Protein AF-A0A8F2W5K4-F1 (afdb_monomer)

Structure (mmCIF, N/CA/C/O backbone):
data_AF-A0A8F2W5K4-F1
#
_entry.id   AF-A0A8F2W5K4-F1
#
loop_
_atom_site.group_PDB
_atom_site.id
_atom_site.type_symbol
_atom_site.label_atom_id
_atom_site.label_alt_id
_atom_site.label_comp_id
_atom_site.label_asym_id
_atom_site.label_entity_id
_atom_site.label_seq_id
_atom_site.pdbx_PDB_ins_code
_atom_site.Cartn_x
_atom_site.Cartn_y
_atom_site.Cartn_z
_atom_site.occupancy
_atom_site.B_iso_or_equiv
_atom_site.auth_seq_id
_atom_site.auth_comp_id
_atom_site.auth_asym_id
_atom_site.auth_atom_id
_atom_site.pdbx_PDB_model_num
ATOM 1 N N . MET A 1 1 ? -44.9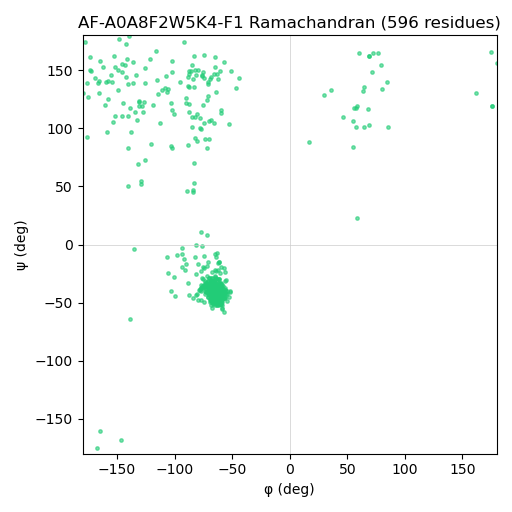63 29.693 -34.511 1.00 50.38 1 MET A N 1
ATOM 2 C CA . MET A 1 1 ? -45.103 29.570 -33.046 1.00 50.38 1 MET A CA 1
ATOM 3 C C . MET A 1 1 ? -46.577 29.487 -32.764 1.00 50.38 1 MET A C 1
ATOM 5 O O . MET A 1 1 ? -47.319 30.278 -33.337 1.00 50.38 1 MET A O 1
ATOM 9 N N . ASP A 1 2 ? -46.983 28.541 -31.933 1.00 61.81 2 ASP A N 1
ATOM 10 C CA . ASP A 1 2 ? -48.399 28.236 -31.768 1.00 61.81 2 ASP A CA 1
ATOM 11 C C . ASP A 1 2 ? -49.023 29.167 -30.726 1.00 61.81 2 ASP A C 1
ATOM 13 O O . ASP A 1 2 ? -48.358 29.621 -29.790 1.00 61.81 2 ASP A O 1
ATOM 17 N N . THR A 1 3 ? -50.310 29.473 -30.884 1.00 66.31 3 THR A N 1
ATOM 18 C CA . THR A 1 3 ? -51.037 30.401 -30.000 1.00 66.31 3 THR A CA 1
ATOM 19 C C . THR A 1 3 ? -51.077 29.914 -28.551 1.00 66.31 3 THR A C 1
ATOM 21 O O . THR A 1 3 ? -51.027 30.722 -27.629 1.00 66.31 3 THR A O 1
ATOM 24 N N . THR A 1 4 ? -51.063 28.599 -28.333 1.00 72.19 4 THR A N 1
ATOM 25 C CA . THR A 1 4 ? -50.876 27.970 -27.017 1.00 72.19 4 THR A CA 1
ATOM 26 C C . THR A 1 4 ? -49.520 28.309 -26.395 1.00 72.19 4 THR A C 1
ATOM 28 O O . THR A 1 4 ? -49.466 28.681 -25.225 1.00 72.19 4 THR A O 1
ATOM 31 N N . SER A 1 5 ? -48.427 28.245 -27.162 1.00 68.31 5 SER A N 1
ATOM 32 C CA . SER A 1 5 ? -47.088 28.619 -26.687 1.00 68.31 5 SER A CA 1
ATOM 33 C C . SER A 1 5 ? -46.982 30.112 -26.378 1.00 68.31 5 SER A C 1
ATOM 35 O O . SER A 1 5 ? -46.373 30.475 -25.374 1.00 68.31 5 SER A O 1
ATOM 37 N N . TYR A 1 6 ? -47.598 30.969 -27.200 1.00 79.75 6 TYR A N 1
ATOM 38 C CA . TYR A 1 6 ? -47.662 32.411 -26.945 1.00 79.75 6 TYR A CA 1
ATOM 39 C C . TYR A 1 6 ? -48.428 32.714 -25.650 1.00 79.75 6 TYR A C 1
ATOM 41 O O . TYR A 1 6 ? -47.904 33.400 -24.775 1.00 79.75 6 TYR A O 1
ATOM 49 N N . ASN A 1 7 ? -49.613 32.122 -25.471 1.00 77.19 7 ASN A N 1
ATOM 50 C CA . ASN A 1 7 ? -50.427 32.321 -24.272 1.00 77.19 7 ASN A CA 1
ATOM 51 C C . ASN A 1 7 ? -49.729 31.795 -23.006 1.00 77.19 7 ASN A C 1
ATOM 53 O O . ASN A 1 7 ? -49.689 32.507 -22.009 1.00 77.19 7 ASN A O 1
ATOM 57 N N . CYS A 1 8 ? -49.096 30.614 -23.042 1.00 75.88 8 CYS A N 1
ATOM 58 C CA . CYS A 1 8 ? -48.303 30.114 -21.909 1.00 75.88 8 CYS A CA 1
ATOM 59 C C . CYS A 1 8 ? -47.086 30.993 -21.578 1.00 75.88 8 CYS A C 1
ATOM 61 O O . CYS A 1 8 ? -46.682 31.050 -20.415 1.00 75.88 8 CYS A O 1
ATOM 63 N N . LEU A 1 9 ? -46.487 31.666 -22.566 1.00 77.25 9 LEU A N 1
ATOM 64 C CA . LEU A 1 9 ? -45.416 32.629 -22.311 1.00 77.25 9 LEU A CA 1
ATOM 65 C C . LEU A 1 9 ? -45.975 33.912 -21.679 1.00 77.25 9 LEU A C 1
ATOM 67 O O . LEU A 1 9 ? -45.392 34.412 -20.722 1.00 77.25 9 LEU A O 1
ATOM 71 N N . ASN A 1 10 ? -47.125 34.394 -22.154 1.00 78.00 10 ASN A N 1
ATOM 72 C CA . ASN A 1 10 ? -47.775 35.603 -21.650 1.00 78.00 10 ASN A CA 1
ATOM 73 C C . ASN A 1 10 ? -48.297 35.426 -20.208 1.00 78.00 10 ASN A C 1
ATOM 75 O O . ASN A 1 10 ? -48.036 36.271 -19.360 1.00 78.00 10 ASN A O 1
ATOM 79 N N . ASP A 1 11 ? -48.914 34.283 -19.888 1.00 76.44 11 ASP A N 1
ATOM 80 C CA . ASP A 1 11 ? -49.289 33.882 -18.518 1.00 76.44 11 ASP A CA 1
ATOM 81 C C . ASP A 1 11 ? -48.077 33.823 -17.572 1.00 76.44 11 ASP A C 1
ATOM 83 O O . ASP A 1 11 ? -48.174 34.120 -16.379 1.00 76.44 11 ASP A O 1
ATOM 87 N N . ARG A 1 12 ? -46.918 33.406 -18.097 1.00 73.81 12 ARG A N 1
ATOM 88 C CA . ARG A 1 12 ? -45.667 33.315 -17.338 1.00 73.81 12 ARG A CA 1
ATOM 89 C C . ARG A 1 12 ? -45.018 34.684 -17.139 1.00 73.81 12 ARG A C 1
ATOM 91 O O . ARG A 1 12 ? -44.453 34.906 -16.073 1.00 73.81 12 ARG A O 1
ATOM 98 N N . ILE A 1 13 ? -45.126 35.589 -18.112 1.00 74.50 13 ILE A N 1
ATOM 99 C CA . ILE A 1 13 ? -44.725 36.996 -17.976 1.00 74.50 13 ILE A CA 1
ATOM 100 C C . ILE A 1 13 ? -45.618 37.679 -16.936 1.00 74.50 13 ILE A C 1
ATOM 102 O O . ILE A 1 13 ? -45.091 38.161 -15.942 1.00 74.50 13 ILE A O 1
ATOM 106 N N . LEU A 1 14 ? -46.945 37.580 -17.061 1.00 70.38 14 LEU A N 1
ATOM 107 C CA . LEU A 1 14 ? -47.900 38.131 -16.090 1.00 70.38 14 LEU A CA 1
ATOM 108 C C . LEU A 1 14 ? -47.675 37.605 -14.664 1.00 70.38 14 LEU A C 1
ATOM 110 O O . LEU A 1 14 ? -47.758 38.372 -13.709 1.00 70.38 14 LEU A O 1
ATOM 114 N N . LYS A 1 15 ? -47.337 36.320 -14.486 1.00 64.56 15 LYS A N 1
ATOM 115 C CA . LYS A 1 15 ? -46.973 35.778 -13.161 1.00 64.56 15 LYS A CA 1
ATOM 116 C C . LYS A 1 15 ? -45.656 36.330 -12.615 1.00 64.56 15 LYS A C 1
ATOM 118 O O . LYS A 1 15 ? -45.558 36.515 -11.406 1.00 64.56 15 LYS A O 1
ATOM 123 N N . LEU A 1 16 ? -44.666 36.597 -13.465 1.00 58.03 16 LEU A N 1
ATOM 124 C CA . LEU A 1 16 ? -43.408 37.223 -13.047 1.00 58.03 16 LEU A CA 1
ATOM 125 C C . LEU A 1 16 ? -43.609 38.711 -12.724 1.00 58.03 16 LEU A C 1
ATOM 127 O O . LEU A 1 16 ? -43.109 39.179 -11.708 1.00 58.03 16 LEU A O 1
ATOM 131 N N . GLU A 1 17 ? -44.400 39.432 -13.519 1.00 56.81 17 GLU A N 1
ATOM 132 C CA . GLU A 1 17 ? -44.781 40.822 -13.252 1.00 56.81 17 GLU A CA 1
ATOM 133 C C . GLU A 1 17 ? -45.583 40.941 -11.948 1.00 56.81 17 GLU A C 1
ATOM 135 O O . GLU A 1 17 ? -45.278 41.800 -11.126 1.00 56.81 17 GLU A O 1
ATOM 140 N N . LEU A 1 18 ? -46.521 40.025 -11.682 1.00 51.31 18 LEU A N 1
ATOM 141 C CA . LEU A 1 18 ? -47.281 39.990 -10.425 1.00 51.31 18 LEU A CA 1
ATOM 142 C C . LEU A 1 18 ? -46.408 39.632 -9.203 1.00 51.31 18 LEU A C 1
ATOM 144 O O . LEU A 1 18 ? -46.684 40.093 -8.100 1.00 51.31 18 LEU A O 1
ATOM 148 N N . GLN A 1 19 ? -45.325 38.865 -9.386 1.00 50.66 19 GLN A N 1
ATOM 149 C CA . GLN A 1 19 ? -44.331 38.595 -8.333 1.00 50.66 19 GLN A CA 1
ATOM 150 C C . GLN A 1 19 ? -43.321 39.738 -8.116 1.00 50.66 19 GLN A C 1
ATOM 152 O O . GLN A 1 19 ? -42.663 39.769 -7.077 1.00 50.66 19 GLN A O 1
ATOM 157 N N . VAL A 1 20 ? -43.192 40.670 -9.064 1.00 55.44 20 VAL A N 1
ATOM 158 C CA . VAL A 1 20 ? -42.298 41.840 -8.974 1.00 55.44 20 VAL A CA 1
ATOM 159 C C . VAL A 1 20 ? -43.058 43.116 -8.580 1.00 55.44 20 VAL A C 1
ATOM 161 O O . VAL A 1 20 ? -42.476 44.006 -7.963 1.00 55.44 20 VAL A O 1
ATOM 164 N N . GLY A 1 21 ? -44.349 43.211 -8.909 1.00 46.56 21 GLY A N 1
ATOM 165 C CA . GLY A 1 21 ? -45.144 44.433 -8.783 1.00 46.56 21 GLY A CA 1
ATOM 166 C C . GLY A 1 21 ? -45.896 44.636 -7.465 1.00 46.56 21 GLY A C 1
ATOM 167 O O . GLY A 1 21 ? -46.221 45.781 -7.162 1.00 46.56 21 GLY A O 1
ATOM 168 N N . ASP A 1 22 ? -46.179 43.584 -6.682 1.00 43.72 22 ASP A N 1
ATOM 169 C CA . ASP A 1 22 ? -47.192 43.664 -5.608 1.00 43.72 22 ASP A CA 1
ATOM 170 C C . ASP A 1 22 ? -46.731 43.164 -4.221 1.00 43.72 22 ASP A C 1
ATOM 172 O O . ASP A 1 22 ? -47.398 42.386 -3.543 1.00 43.72 22 ASP A O 1
ATOM 176 N N . ASN A 1 23 ? -45.590 43.673 -3.744 1.00 46.34 23 ASN A N 1
ATOM 177 C CA . ASN A 1 23 ? -45.218 43.610 -2.319 1.00 46.34 23 ASN A CA 1
ATOM 178 C C . ASN A 1 23 ? -45.862 44.764 -1.515 1.00 46.34 23 ASN A C 1
ATOM 180 O O . ASN A 1 23 ? -45.214 45.424 -0.701 1.00 46.34 23 ASN A O 1
ATOM 184 N N . SER A 1 24 ? -47.152 45.031 -1.743 1.00 43.72 24 SER A N 1
ATOM 185 C CA . SER A 1 24 ? -47.888 46.158 -1.145 1.00 43.72 24 SER A CA 1
ATOM 186 C C . SER A 1 24 ? -48.289 45.958 0.329 1.00 43.72 24 SER A C 1
ATOM 188 O O . SER A 1 24 ? -48.841 46.869 0.952 1.00 43.72 24 SER A O 1
ATOM 190 N N . THR A 1 25 ? -47.978 44.802 0.933 1.00 46.09 25 THR A N 1
ATOM 191 C CA . THR A 1 25 ? -48.373 44.457 2.310 1.00 46.09 25 THR A CA 1
ATOM 192 C C . THR A 1 25 ? -47.208 44.057 3.222 1.00 46.09 25 THR A C 1
ATOM 194 O O . THR A 1 25 ? -47.115 42.908 3.652 1.00 46.09 25 THR A O 1
ATOM 197 N N . ASN A 1 26 ? -46.377 45.021 3.629 1.00 40.50 26 ASN A N 1
ATOM 198 C CA . ASN A 1 26 ? -45.915 45.077 5.023 1.00 40.50 26 ASN A CA 1
ATOM 199 C C . ASN A 1 26 ? -45.441 46.479 5.435 1.00 40.50 26 ASN A C 1
ATOM 201 O O . ASN A 1 26 ? -44.806 47.200 4.671 1.00 40.50 26 ASN A O 1
ATOM 205 N N . LYS A 1 27 ? -45.768 46.879 6.668 1.00 43.09 27 LYS A N 1
ATOM 206 C CA . LYS A 1 27 ? -45.418 48.198 7.215 1.00 43.09 27 LYS A CA 1
ATOM 207 C C . LYS A 1 27 ? -44.035 48.147 7.866 1.00 43.09 27 LYS A C 1
ATOM 209 O O . LYS A 1 27 ? -43.918 47.507 8.904 1.00 43.09 27 LYS A O 1
ATOM 214 N N . CYS A 1 28 ? -43.052 48.865 7.313 1.00 36.44 28 CYS A N 1
ATOM 215 C CA . CYS A 1 28 ? -42.119 49.732 8.060 1.00 36.44 28 CYS A CA 1
ATOM 216 C C . CYS A 1 28 ? -41.027 50.340 7.159 1.00 36.44 28 CYS A C 1
ATOM 218 O O . CYS A 1 28 ? -40.205 49.628 6.600 1.00 36.44 28 CYS A O 1
ATOM 220 N N . ASN A 1 29 ? -41.002 51.672 7.092 1.00 43.09 29 ASN A N 1
ATOM 221 C CA . ASN A 1 29 ? -39.851 52.556 6.863 1.00 43.09 29 ASN A CA 1
ATOM 222 C C . ASN A 1 29 ? -38.544 51.954 6.286 1.00 43.09 29 ASN A C 1
ATOM 224 O O . ASN A 1 29 ? -37.594 51.744 7.033 1.00 43.09 29 ASN A O 1
ATOM 228 N N . HIS A 1 30 ? -38.420 51.895 4.957 1.00 41.22 30 HIS A N 1
ATOM 229 C CA . HIS A 1 30 ? -37.475 52.763 4.230 1.00 41.22 30 HIS A CA 1
ATOM 230 C C . HIS A 1 30 ? -37.763 52.771 2.721 1.00 41.22 30 HIS A C 1
ATOM 232 O O . HIS A 1 30 ? -37.896 51.732 2.086 1.00 41.22 30 HIS A O 1
ATOM 238 N N . GLY A 1 31 ? -37.855 53.969 2.137 1.00 47.75 31 GLY A N 1
ATOM 239 C CA . GLY A 1 31 ? -38.097 54.165 0.706 1.00 47.75 31 GLY A CA 1
ATOM 240 C C . GLY A 1 31 ? -36.812 54.075 -0.114 1.00 47.75 31 GLY A C 1
ATOM 241 O O . GLY A 1 31 ? -36.343 55.090 -0.621 1.00 47.75 31 GLY A O 1
ATOM 242 N N . GLN A 1 32 ? -36.243 52.877 -0.233 1.00 49.72 32 GLN A N 1
ATOM 243 C CA . GLN A 1 32 ? -35.169 52.584 -1.183 1.00 49.72 32 GLN A CA 1
ATOM 244 C C . GLN A 1 32 ? -35.724 51.701 -2.308 1.00 49.72 32 GLN A C 1
ATOM 246 O O . GLN A 1 32 ? -36.468 50.758 -2.062 1.00 49.72 32 GLN A O 1
ATOM 251 N N . SER A 1 33 ? -35.393 52.028 -3.559 1.00 61.84 33 SER A N 1
ATOM 252 C CA . SER A 1 33 ? -35.741 51.175 -4.703 1.00 61.84 33 SER A CA 1
ATOM 253 C C . SER A 1 33 ? -34.987 49.849 -4.610 1.00 61.84 33 SER A C 1
ATOM 255 O O . SER A 1 33 ? -33.822 49.847 -4.213 1.00 61.84 33 SER A O 1
ATOM 257 N N . LEU A 1 34 ? -35.586 48.744 -5.066 1.00 57.41 34 LEU A N 1
ATOM 258 C CA . LEU A 1 34 ? -34.906 47.443 -5.129 1.00 57.41 34 LEU A CA 1
ATOM 259 C C . LEU A 1 34 ? -33.597 47.522 -5.944 1.00 57.41 34 LEU A C 1
ATOM 261 O O . LEU A 1 34 ? -32.624 46.846 -5.634 1.00 57.41 34 LEU A O 1
ATOM 265 N N . ALA A 1 35 ? -33.532 48.408 -6.945 1.00 62.38 35 ALA A N 1
ATOM 266 C CA . ALA A 1 35 ? -32.306 48.678 -7.699 1.00 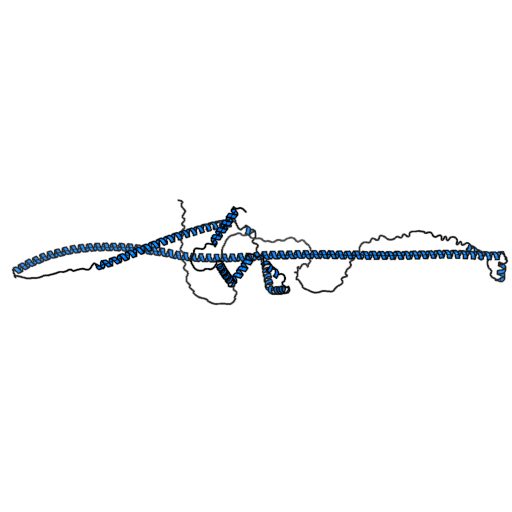62.38 35 ALA A CA 1
ATOM 267 C C . ALA A 1 35 ? -31.215 49.370 -6.855 1.00 62.38 35 ALA A C 1
ATOM 269 O O . ALA A 1 35 ? -30.030 49.143 -7.086 1.00 62.38 35 ALA A O 1
ATOM 270 N N . ALA A 1 36 ? -31.596 50.187 -5.868 1.00 63.38 36 ALA A N 1
ATOM 271 C CA . ALA A 1 36 ? -30.671 50.802 -4.918 1.00 63.38 36 ALA A CA 1
ATOM 272 C C . ALA A 1 36 ? -30.216 49.801 -3.843 1.00 63.38 36 ALA A C 1
ATOM 274 O O . ALA A 1 36 ? -29.038 49.789 -3.502 1.00 63.38 36 ALA A O 1
ATOM 275 N N . GLU A 1 37 ? -31.103 48.919 -3.373 1.00 67.56 37 GLU A N 1
ATOM 276 C CA . GLU A 1 37 ? -30.739 47.826 -2.460 1.00 67.56 37 GLU A CA 1
ATOM 277 C C . GLU A 1 37 ? -29.786 46.826 -3.138 1.00 67.56 37 GLU A C 1
ATOM 279 O O . GLU A 1 37 ? -28.740 46.495 -2.583 1.00 67.56 37 GLU A O 1
ATOM 284 N N . VAL A 1 38 ? -30.066 46.424 -4.384 1.00 67.94 38 VAL A N 1
ATOM 285 C CA . VAL A 1 38 ? -29.159 45.597 -5.202 1.00 67.94 38 VAL A CA 1
ATOM 286 C C . VAL A 1 38 ? -27.831 46.316 -5.467 1.00 67.94 38 VAL A C 1
ATOM 288 O O . VAL A 1 38 ? -26.777 45.683 -5.391 1.00 67.94 38 VAL A O 1
ATOM 291 N N . ALA A 1 39 ? -27.837 47.630 -5.713 1.00 72.81 39 ALA A N 1
ATOM 292 C CA . ALA A 1 39 ? -26.604 48.402 -5.855 1.00 72.81 39 ALA A CA 1
ATOM 293 C C . ALA A 1 39 ? -25.801 48.450 -4.540 1.00 72.81 39 ALA A C 1
ATOM 295 O O . ALA A 1 39 ? -24.592 48.216 -4.563 1.00 72.81 39 ALA A O 1
ATOM 296 N N . GLU A 1 40 ? -26.441 48.664 -3.386 1.00 75.94 40 GLU A N 1
ATOM 297 C CA . GLU A 1 40 ? -25.769 48.650 -2.080 1.00 75.94 40 GLU A CA 1
ATOM 298 C C . GLU A 1 40 ? -25.236 47.252 -1.731 1.00 75.94 40 GLU A C 1
ATOM 300 O O . GLU A 1 40 ? -24.111 47.127 -1.244 1.00 75.94 40 GLU A O 1
ATOM 305 N N . LEU A 1 41 ? -25.987 46.190 -2.038 1.00 75.94 41 LEU A N 1
ATOM 306 C CA . LEU A 1 41 ? -25.535 44.806 -1.903 1.00 75.94 41 LEU A CA 1
ATOM 307 C C . LEU A 1 41 ? -24.344 44.515 -2.823 1.00 75.94 41 LEU A C 1
ATOM 309 O O . LEU A 1 41 ? -23.351 43.969 -2.347 1.00 75.94 41 LEU A O 1
ATOM 313 N N . SER A 1 42 ? -24.368 44.947 -4.089 1.00 75.62 42 SER A N 1
ATOM 314 C CA . SER A 1 42 ? -23.209 44.803 -4.981 1.00 75.62 42 SER A CA 1
ATOM 315 C C . SER A 1 42 ? -21.990 45.577 -4.471 1.00 75.62 42 SER A C 1
ATOM 317 O O . SER A 1 42 ? -20.887 45.040 -4.480 1.00 75.62 42 SER A O 1
ATOM 319 N N . ALA A 1 43 ? -22.174 46.780 -3.916 1.00 78.50 43 ALA A N 1
ATOM 320 C CA . ALA A 1 43 ? -21.092 47.573 -3.338 1.00 78.50 43 ALA A CA 1
ATOM 321 C C . ALA A 1 43 ? -20.554 46.961 -2.030 1.00 78.50 43 ALA A C 1
ATOM 323 O O . ALA A 1 43 ? -19.358 47.049 -1.753 1.00 78.50 43 ALA A O 1
ATOM 324 N N . LYS A 1 44 ? -21.407 46.309 -1.227 1.00 80.81 44 LYS A N 1
ATOM 325 C CA . LYS A 1 44 ? -20.996 45.522 -0.052 1.00 80.81 44 LYS A CA 1
ATOM 326 C C . LYS A 1 44 ? -20.205 44.279 -0.463 1.00 80.81 44 LYS A C 1
ATOM 328 O O . LYS A 1 44 ? -19.142 44.045 0.107 1.00 80.81 44 LYS A O 1
ATOM 333 N N . VAL A 1 45 ? -20.667 43.532 -1.468 1.00 78.44 45 VAL A N 1
ATOM 334 C CA . VAL A 1 45 ? -19.957 42.366 -2.023 1.00 78.44 45 VAL A CA 1
ATOM 335 C C . VAL A 1 45 ? -18.614 42.784 -2.625 1.00 78.44 45 VAL A C 1
ATOM 337 O O . VAL A 1 45 ? -17.592 42.198 -2.283 1.00 78.44 45 VAL A O 1
ATOM 340 N N . GLU A 1 46 ? -18.569 43.844 -3.432 1.00 78.25 46 GLU A N 1
ATOM 341 C CA . GLU A 1 46 ? -17.328 44.327 -4.049 1.00 78.25 46 GLU A CA 1
ATOM 342 C C . GLU A 1 46 ? -16.315 44.817 -2.994 1.00 78.25 46 GLU A C 1
ATOM 344 O O . GLU A 1 46 ? -15.118 44.546 -3.102 1.00 78.25 46 GLU A O 1
ATOM 349 N N . ARG A 1 47 ? -16.779 45.465 -1.912 1.00 79.94 47 ARG A N 1
ATOM 350 C CA . ARG A 1 47 ? -15.936 45.785 -0.744 1.00 79.94 47 ARG A CA 1
ATOM 351 C C . ARG A 1 47 ? -15.444 44.529 -0.022 1.00 79.94 47 ARG A C 1
ATOM 353 O O . ARG A 1 47 ? -14.287 44.500 0.382 1.00 79.94 47 ARG A O 1
ATOM 360 N N . PHE A 1 48 ? -16.274 43.497 0.117 1.00 76.56 48 PHE A N 1
ATOM 361 C CA . PHE A 1 48 ? -15.897 42.231 0.757 1.00 76.56 48 PHE A CA 1
ATOM 362 C C . PHE A 1 48 ? -14.846 41.461 -0.062 1.00 76.56 48 PHE A C 1
ATOM 364 O O . PHE A 1 48 ? -13.880 40.955 0.505 1.00 76.56 48 PHE A O 1
ATOM 371 N N . TYR A 1 49 ? -14.967 41.454 -1.394 1.00 73.94 49 TYR A N 1
ATOM 372 C CA . TYR A 1 49 ? -13.966 40.904 -2.320 1.00 73.94 49 TYR A CA 1
ATOM 373 C C . TYR A 1 49 ? -12.658 41.714 -2.344 1.00 73.94 49 TYR A C 1
ATOM 375 O O . TYR A 1 49 ? -11.584 41.138 -2.493 1.00 73.94 49 TYR A O 1
ATOM 383 N N . LYS A 1 50 ? -12.719 43.044 -2.180 1.00 73.88 50 LYS A N 1
ATOM 384 C CA . LYS A 1 50 ? -11.522 43.904 -2.075 1.00 73.88 50 LYS A CA 1
ATOM 385 C C . LYS A 1 50 ? -10.834 43.816 -0.707 1.00 73.88 50 LYS A C 1
ATOM 387 O O . LYS A 1 50 ? -9.625 44.002 -0.638 1.00 73.88 50 LYS A O 1
ATOM 392 N N . ALA A 1 51 ? -11.578 43.531 0.364 1.00 76.81 51 ALA A N 1
ATOM 393 C CA . ALA A 1 51 ? -11.025 43.316 1.702 1.00 76.81 51 ALA A CA 1
ATOM 394 C C . ALA A 1 51 ? -10.373 41.929 1.849 1.00 76.81 51 ALA A C 1
ATOM 396 O O . ALA A 1 51 ? -9.306 41.811 2.446 1.00 76.81 51 ALA A O 1
ATOM 397 N N . ASN A 1 52 ? -10.990 40.889 1.280 1.00 77.00 52 ASN A N 1
ATOM 398 C CA . ASN A 1 52 ? -10.536 39.505 1.403 1.00 77.00 52 ASN A CA 1
ATOM 399 C C . ASN A 1 52 ? -9.827 39.044 0.122 1.00 77.00 52 ASN A C 1
ATOM 401 O O . ASN A 1 52 ? -10.430 38.391 -0.730 1.00 77.00 52 ASN A O 1
ATOM 405 N N . GLY A 1 53 ? -8.527 39.332 -0.001 1.00 71.94 53 GLY A N 1
ATOM 406 C CA . GLY A 1 53 ? -7.711 38.891 -1.147 1.00 71.94 53 GLY A CA 1
ATOM 407 C C . GLY A 1 53 ? -7.721 37.369 -1.379 1.00 71.94 53 GLY A C 1
ATOM 408 O O . GLY A 1 53 ? -7.553 36.915 -2.510 1.00 71.94 53 GLY A O 1
ATOM 409 N N . GLU A 1 54 ? -8.013 36.587 -0.336 1.00 71.62 54 GLU A N 1
ATOM 410 C CA . GLU A 1 54 ? -8.223 35.136 -0.410 1.00 71.62 54 GLU A CA 1
ATOM 411 C C . GLU A 1 54 ? -9.380 34.747 -1.352 1.00 71.62 54 GLU A C 1
ATOM 413 O O . GLU A 1 54 ? -9.282 33.745 -2.067 1.00 71.62 54 GLU A O 1
ATOM 418 N N . LEU A 1 55 ? -10.436 35.569 -1.439 1.00 72.50 55 LEU A N 1
ATOM 419 C CA . LEU A 1 55 ? -11.542 35.359 -2.380 1.00 72.50 55 LEU A CA 1
ATOM 420 C C . LEU A 1 55 ? -11.106 35.562 -3.834 1.00 72.50 55 LEU A C 1
ATOM 422 O O . LEU A 1 55 ? -11.533 34.795 -4.688 1.00 72.50 55 LEU A O 1
ATOM 426 N N . GLN A 1 56 ? -10.197 36.502 -4.123 1.00 69.94 56 GLN A N 1
ATOM 427 C CA . GLN A 1 56 ? -9.635 36.647 -5.475 1.00 69.94 56 GLN A CA 1
ATOM 428 C C . GLN A 1 56 ? -8.745 35.458 -5.860 1.00 69.94 56 GLN A C 1
ATOM 430 O O . GLN A 1 56 ? -8.691 35.076 -7.029 1.00 69.94 56 GLN A O 1
ATOM 435 N N . THR A 1 57 ? -8.045 34.842 -4.901 1.00 71.25 57 THR A N 1
ATOM 436 C CA . THR A 1 57 ? -7.343 33.577 -5.163 1.00 71.25 57 THR A CA 1
ATOM 437 C C . THR A 1 57 ? -8.303 32.405 -5.335 1.00 71.25 57 THR A C 1
ATOM 439 O O . THR A 1 57 ? -8.065 31.591 -6.218 1.00 71.25 57 THR A O 1
ATOM 442 N N . LEU A 1 58 ? -9.407 32.333 -4.582 1.00 71.56 58 LEU A N 1
ATOM 443 C CA . LEU A 1 58 ? -10.454 31.322 -4.785 1.00 71.56 58 LEU A CA 1
ATOM 444 C C . LEU A 1 58 ? -11.162 31.479 -6.136 1.00 71.56 58 LEU A C 1
ATOM 446 O O . LEU A 1 58 ? -11.415 30.481 -6.800 1.00 71.56 58 LEU A O 1
ATOM 450 N N . GLU A 1 59 ? -11.417 32.708 -6.578 1.00 72.44 59 GLU A N 1
ATOM 451 C CA . GLU A 1 59 ? -11.970 33.022 -7.898 1.00 72.44 59 GLU A CA 1
ATOM 452 C C . GLU A 1 59 ? -11.005 32.609 -9.021 1.00 72.44 59 GLU A C 1
ATOM 454 O O . GLU A 1 59 ? -11.404 31.916 -9.953 1.00 72.44 59 GLU A O 1
ATOM 459 N N . ARG A 1 60 ? -9.705 32.899 -8.876 1.00 69.62 60 ARG A N 1
ATOM 460 C CA . ARG A 1 60 ? -8.651 32.449 -9.807 1.00 69.62 60 ARG A CA 1
ATOM 461 C C . ARG A 1 60 ? -8.451 30.925 -9.800 1.00 69.62 60 ARG A C 1
ATOM 463 O O . ARG A 1 60 ? -8.115 30.335 -10.828 1.00 69.62 60 ARG A O 1
ATOM 470 N N . ILE A 1 61 ? -8.672 30.268 -8.660 1.00 72.62 61 ILE A N 1
ATOM 471 C CA . ILE A 1 61 ? -8.697 28.801 -8.545 1.00 72.62 61 ILE A CA 1
ATOM 472 C C . ILE A 1 61 ? -9.948 28.239 -9.238 1.00 72.62 61 ILE A C 1
ATOM 474 O O . ILE A 1 61 ? -9.836 27.284 -9.996 1.00 72.62 61 ILE A O 1
ATOM 478 N N . LEU A 1 62 ? -11.119 28.857 -9.073 1.00 70.38 62 LEU A N 1
ATOM 479 C CA . LEU A 1 62 ? -12.342 28.488 -9.796 1.00 70.38 62 LEU A CA 1
ATOM 480 C C . LEU A 1 62 ? -12.199 28.675 -11.311 1.00 70.38 62 LEU A C 1
ATOM 482 O O . LEU A 1 62 ? -12.624 27.807 -12.068 1.00 70.38 62 LEU A O 1
ATOM 486 N N . GLU A 1 63 ? -11.565 29.753 -11.768 1.00 71.00 63 GLU A N 1
ATOM 487 C CA . GLU A 1 63 ? -11.309 30.001 -13.190 1.00 71.00 63 GLU A CA 1
ATOM 488 C C . GLU A 1 63 ? -10.334 28.963 -13.783 1.00 71.00 63 GLU A C 1
ATOM 490 O O . GLU A 1 63 ? -10.594 28.404 -14.850 1.00 71.00 63 GLU A O 1
ATOM 495 N N . THR A 1 64 ? -9.264 28.613 -13.057 1.00 64.44 64 THR A N 1
ATOM 496 C CA . THR A 1 64 ? -8.316 27.560 -13.479 1.00 64.44 64 THR A CA 1
ATOM 497 C C . THR A 1 64 ? -8.877 26.136 -13.374 1.00 64.44 64 THR A C 1
ATOM 499 O O . THR A 1 64 ? -8.468 25.277 -14.155 1.00 64.44 64 THR A O 1
ATOM 502 N N . VAL A 1 65 ? -9.830 25.875 -12.470 1.00 69.12 65 VAL A N 1
ATOM 503 C CA . VAL A 1 65 ? -10.546 24.589 -12.351 1.00 69.12 65 VAL A CA 1
ATOM 504 C C . VAL A 1 65 ? -11.633 24.438 -13.420 1.00 69.12 65 VAL A C 1
ATOM 506 O O . VAL A 1 65 ? -11.786 23.348 -13.970 1.00 69.12 65 VAL A O 1
ATOM 509 N N . ASN A 1 66 ? -12.358 25.510 -13.752 1.00 69.69 66 ASN A N 1
ATOM 510 C CA . ASN A 1 66 ? -13.403 25.485 -14.779 1.00 69.69 66 ASN A CA 1
ATOM 511 C C . ASN A 1 66 ? -12.834 25.451 -16.207 1.00 69.69 66 ASN A C 1
ATOM 513 O O . ASN A 1 66 ? -13.413 24.790 -17.069 1.00 69.69 66 ASN A O 1
ATOM 517 N N . ASP A 1 67 ? -11.713 26.135 -16.472 1.00 57.78 67 ASP A N 1
ATOM 518 C CA . ASP A 1 67 ? -11.160 26.287 -17.828 1.00 57.78 67 ASP A CA 1
ATOM 519 C C . ASP A 1 67 ? -9.649 25.928 -17.916 1.00 57.78 67 ASP A C 1
ATOM 521 O O . ASP A 1 67 ? -8.826 26.715 -18.406 1.00 57.78 67 ASP A O 1
ATOM 525 N N . PRO A 1 68 ? -9.232 24.711 -17.483 1.00 58.12 68 PRO A N 1
ATOM 526 C CA . PRO A 1 68 ? -7.821 24.320 -17.322 1.00 58.12 68 PRO A CA 1
ATOM 527 C C . PRO A 1 68 ? -7.004 24.306 -18.625 1.00 58.12 68 PRO A C 1
ATOM 529 O O . PRO A 1 68 ? -5.786 24.132 -18.600 1.00 58.12 68 PRO A O 1
ATOM 532 N N . LYS A 1 69 ? -7.641 24.495 -19.786 1.00 58.94 69 LYS A N 1
ATOM 533 C CA . LYS A 1 69 ? -6.969 24.547 -21.092 1.00 58.94 69 LYS A CA 1
ATOM 534 C C . LYS A 1 69 ? -6.258 25.879 -21.359 1.00 58.94 69 LYS A C 1
ATOM 536 O O . LYS A 1 69 ? -5.322 25.875 -22.155 1.00 58.94 69 LYS A O 1
ATOM 541 N N . LYS A 1 70 ? -6.640 26.987 -20.703 1.00 59.09 70 LYS A N 1
ATOM 542 C CA . LYS A 1 70 ? -6.004 28.308 -20.907 1.00 59.09 70 LYS A CA 1
ATOM 543 C C . LYS A 1 70 ? -4.555 28.358 -20.404 1.00 59.09 70 LYS A C 1
ATOM 545 O O . LYS A 1 70 ? -3.651 28.664 -21.176 1.00 59.09 70 LYS A O 1
ATOM 550 N N . HIS A 1 71 ? -4.311 28.009 -19.140 1.00 51.22 71 HIS A N 1
ATOM 551 C CA . HIS A 1 71 ? -2.995 28.212 -18.506 1.00 51.22 71 HIS A CA 1
ATOM 552 C C . HIS A 1 71 ? -1.944 27.125 -18.806 1.00 51.22 71 HIS A C 1
ATOM 554 O O . HIS A 1 71 ? -0.754 27.331 -18.565 1.00 51.22 71 HIS A O 1
ATOM 560 N N . VAL A 1 72 ? -2.323 25.994 -19.417 1.00 51.50 72 VAL A N 1
ATOM 561 C CA . VAL A 1 72 ? -1.358 24.963 -19.865 1.00 51.50 72 VAL A CA 1
ATOM 562 C C . VAL A 1 72 ? -0.384 25.494 -20.934 1.00 51.50 72 VAL A C 1
ATOM 564 O O . VAL A 1 72 ? 0.712 24.952 -21.087 1.00 51.50 72 VAL A O 1
ATOM 567 N N . ALA A 1 73 ? -0.740 26.569 -21.648 1.00 50.78 73 ALA A N 1
ATOM 568 C CA . ALA A 1 73 ? 0.141 27.219 -22.618 1.00 50.78 73 ALA A CA 1
ATOM 569 C C . ALA A 1 73 ? 1.338 27.941 -21.961 1.00 50.78 73 ALA A C 1
ATOM 571 O O . ALA A 1 73 ? 2.465 27.808 -22.437 1.00 50.78 73 ALA A O 1
ATOM 572 N N . GLU A 1 74 ? 1.123 28.652 -20.848 1.00 47.69 74 GLU A N 1
ATOM 573 C CA . GLU A 1 74 ? 2.171 29.433 -20.165 1.00 47.69 74 GLU A CA 1
ATOM 574 C C . GLU A 1 74 ? 3.213 28.555 -19.464 1.00 47.69 74 GLU A C 1
ATOM 576 O O . GLU A 1 74 ? 4.387 28.910 -19.393 1.00 47.69 74 GLU A O 1
ATOM 581 N N . ILE A 1 75 ? 2.807 27.382 -18.971 1.00 49.19 75 ILE A N 1
ATOM 582 C CA . ILE A 1 75 ? 3.723 26.451 -18.296 1.00 49.19 75 ILE A CA 1
ATOM 583 C C . ILE A 1 75 ? 4.676 25.792 -19.308 1.00 49.19 75 ILE A C 1
ATOM 585 O O . ILE A 1 75 ? 5.830 25.517 -18.984 1.00 49.19 75 ILE A O 1
ATOM 589 N N . LYS A 1 76 ? 4.233 25.571 -20.554 1.00 48.69 76 LYS A N 1
ATOM 590 C CA . LYS A 1 76 ? 5.057 24.929 -21.592 1.00 48.69 76 LYS A CA 1
ATOM 591 C C . LYS A 1 76 ? 6.131 25.842 -22.188 1.00 48.69 76 LYS A C 1
ATOM 593 O O . LYS A 1 76 ? 7.178 25.338 -22.575 1.00 48.69 76 LYS A O 1
ATOM 598 N N . SER A 1 77 ? 5.920 27.157 -22.242 1.00 49.09 77 SER A N 1
ATOM 599 C CA . SER A 1 77 ? 6.856 28.083 -22.904 1.00 49.09 77 SER A CA 1
ATOM 600 C C . SER A 1 77 ? 8.154 28.359 -22.128 1.00 49.09 77 SER A C 1
ATOM 602 O O . SER A 1 77 ? 9.076 28.951 -22.688 1.00 49.09 77 SER A O 1
ATOM 604 N N . ARG A 1 78 ? 8.260 27.931 -20.860 1.00 51.03 78 ARG A N 1
ATOM 605 C CA . ARG A 1 78 ? 9.424 28.201 -19.992 1.00 51.03 78 ARG A CA 1
ATOM 606 C C . ARG A 1 78 ? 10.560 27.169 -20.040 1.00 51.03 78 ARG A C 1
ATOM 608 O O . ARG A 1 78 ? 11.652 27.499 -19.589 1.00 51.03 78 ARG A O 1
ATOM 615 N N . ASN A 1 79 ? 10.346 25.958 -20.561 1.00 51.41 79 ASN A N 1
ATOM 616 C CA . ASN A 1 79 ? 11.290 24.847 -20.340 1.00 51.41 79 ASN A CA 1
ATOM 617 C C . ASN A 1 79 ? 12.373 24.653 -21.422 1.00 51.41 79 ASN A C 1
ATOM 619 O O . ASN A 1 79 ? 13.398 24.034 -21.144 1.00 51.41 79 ASN A O 1
ATOM 623 N N . ASP A 1 80 ? 12.194 25.177 -22.637 1.00 56.41 80 ASP A N 1
ATOM 624 C CA . ASP A 1 80 ? 12.971 24.716 -23.804 1.00 56.41 80 ASP A CA 1
ATOM 625 C C . ASP A 1 80 ? 14.385 25.323 -23.957 1.00 56.41 80 ASP A C 1
ATOM 627 O O . ASP A 1 80 ? 15.093 24.988 -24.909 1.00 56.41 80 ASP A O 1
ATOM 631 N N . LYS A 1 81 ? 14.831 26.219 -23.058 1.00 60.09 81 LYS A N 1
ATOM 632 C CA . LYS A 1 81 ? 16.134 26.920 -23.173 1.00 60.09 81 LYS A CA 1
ATOM 633 C C . LYS A 1 81 ? 16.899 27.109 -21.852 1.00 60.09 81 LYS A C 1
ATOM 635 O O . LYS A 1 81 ? 17.388 28.198 -21.576 1.00 60.09 81 LYS A O 1
ATOM 640 N N . VAL A 1 82 ? 17.067 26.039 -21.072 1.00 65.56 82 VAL A N 1
ATOM 641 C CA . VAL A 1 82 ? 18.104 25.998 -20.017 1.00 65.56 82 VAL A CA 1
ATOM 642 C C . VAL A 1 82 ? 19.490 25.895 -20.670 1.00 65.56 82 VAL A C 1
ATOM 644 O O . VAL A 1 82 ? 19.717 25.011 -21.510 1.00 65.56 82 VAL A O 1
ATOM 647 N N . SER A 1 83 ? 20.403 26.786 -20.287 1.00 76.00 83 SER A N 1
ATOM 648 C CA . SER A 1 83 ? 21.762 26.898 -20.821 1.00 76.00 83 SER A CA 1
ATOM 649 C C . SER A 1 83 ? 22.614 25.669 -20.496 1.00 76.00 83 SER A C 1
ATOM 651 O O . SER A 1 83 ? 22.414 24.980 -19.496 1.00 76.00 83 SER A O 1
ATOM 653 N N . GLU A 1 84 ? 23.600 25.380 -21.343 1.00 74.69 84 GLU A N 1
ATOM 654 C CA . GLU A 1 84 ? 24.516 24.252 -21.142 1.00 74.69 84 GLU A CA 1
ATOM 655 C C . GLU A 1 84 ? 25.407 24.447 -19.905 1.00 74.69 84 GLU A C 1
ATOM 657 O O . GLU A 1 84 ? 25.633 23.496 -19.158 1.00 74.69 84 GLU A O 1
ATOM 662 N N . ALA A 1 85 ? 25.788 25.693 -19.602 1.00 75.75 85 ALA A N 1
ATOM 663 C CA . ALA A 1 85 ? 26.491 26.042 -18.367 1.00 75.75 85 ALA A CA 1
ATOM 664 C C . ALA A 1 85 ? 25.634 25.780 -17.111 1.00 75.75 85 ALA A C 1
ATOM 666 O O . ALA A 1 85 ? 26.114 25.171 -16.159 1.00 75.75 85 ALA A O 1
ATOM 667 N N . GLU A 1 86 ? 24.350 26.156 -17.130 1.00 76.75 86 GLU A N 1
ATOM 668 C CA . GLU A 1 86 ? 23.409 25.916 -16.020 1.00 76.75 86 GLU A CA 1
ATOM 669 C C . GLU A 1 86 ? 23.170 24.413 -15.806 1.00 76.75 86 GLU A C 1
ATOM 671 O O . GLU A 1 86 ? 23.099 23.942 -14.671 1.00 76.75 86 GLU A O 1
ATOM 676 N N . LYS A 1 87 ? 23.102 23.630 -16.893 1.00 78.88 87 LYS A N 1
ATOM 677 C CA . LYS A 1 87 ? 23.047 22.159 -16.828 1.00 78.88 87 LYS A CA 1
ATOM 678 C C . LYS A 1 87 ? 24.319 21.577 -16.217 1.00 78.88 87 LYS A C 1
ATOM 680 O O . LYS A 1 87 ? 24.222 20.658 -15.410 1.00 78.88 87 LYS A O 1
ATOM 685 N N . GLN A 1 88 ? 25.493 22.099 -16.572 1.00 80.00 88 GLN A N 1
ATOM 686 C CA . GLN A 1 88 ? 26.776 21.627 -16.049 1.00 80.00 88 GLN A CA 1
ATOM 687 C C . GLN A 1 88 ? 26.953 21.972 -14.560 1.00 80.00 88 GLN A C 1
ATOM 689 O O . GLN A 1 88 ? 27.373 21.115 -13.782 1.00 80.00 88 GLN A O 1
ATOM 694 N N . GLU A 1 89 ? 26.560 23.176 -14.138 1.00 81.00 89 GLU A N 1
ATOM 695 C CA . GLU A 1 89 ? 26.531 23.583 -12.728 1.00 81.00 89 GLU A CA 1
ATOM 696 C C . GLU A 1 89 ? 25.538 22.733 -11.919 1.00 81.00 89 GLU A C 1
ATOM 698 O O . GLU A 1 89 ? 25.896 22.176 -10.878 1.00 81.00 89 GLU A O 1
ATOM 703 N N . MET A 1 90 ? 24.317 22.535 -12.431 1.00 81.50 90 MET A N 1
ATOM 704 C CA . MET A 1 90 ? 23.314 21.670 -11.804 1.00 81.50 90 MET A CA 1
ATOM 705 C C . MET A 1 90 ? 23.794 20.215 -11.705 1.00 81.50 90 MET A C 1
ATOM 707 O O . MET A 1 90 ? 23.594 19.574 -10.672 1.00 81.50 90 MET A O 1
ATOM 711 N N . LEU A 1 91 ? 24.458 19.692 -12.742 1.00 84.12 91 LEU A N 1
ATOM 712 C CA . LEU A 1 91 ? 25.018 18.342 -12.748 1.00 84.12 91 LEU A CA 1
ATOM 713 C C . LEU A 1 91 ? 26.092 18.186 -11.666 1.00 84.12 91 LEU A C 1
ATOM 715 O O . LEU A 1 91 ? 26.055 17.206 -10.925 1.00 84.12 91 LEU A O 1
ATOM 719 N N . LEU A 1 92 ? 26.999 19.159 -11.520 1.00 84.81 92 LEU A N 1
ATOM 720 C CA . LEU A 1 92 ? 28.010 19.173 -10.457 1.00 84.81 92 LEU A CA 1
ATOM 721 C C . LEU A 1 92 ? 27.367 19.269 -9.063 1.00 84.81 92 LEU A C 1
ATOM 723 O O . LEU A 1 92 ? 27.716 18.493 -8.174 1.00 84.81 92 LEU A O 1
ATOM 727 N N . ALA A 1 93 ? 26.371 20.143 -8.886 1.00 85.12 93 ALA A N 1
ATOM 728 C CA . ALA A 1 93 ? 25.640 20.303 -7.628 1.00 85.12 93 ALA A CA 1
ATOM 729 C C . ALA A 1 93 ? 24.816 19.059 -7.231 1.00 85.12 93 ALA A C 1
ATOM 731 O O . ALA A 1 93 ? 24.582 18.822 -6.044 1.00 85.12 93 ALA A O 1
ATOM 732 N N . LYS A 1 94 ? 24.370 18.249 -8.202 1.00 90.00 94 LYS A N 1
ATOM 733 C CA . LYS A 1 94 ? 23.629 16.994 -7.968 1.00 90.00 94 LYS A CA 1
ATOM 734 C C . LYS A 1 94 ? 24.499 15.735 -8.026 1.00 90.00 94 LYS A C 1
ATOM 736 O O . LYS A 1 94 ? 24.028 14.674 -7.618 1.00 90.00 94 LYS A O 1
ATOM 741 N N . PHE A 1 95 ? 25.759 15.834 -8.450 1.00 90.25 95 PHE A N 1
ATOM 742 C CA . PHE A 1 95 ? 26.671 14.697 -8.613 1.00 90.25 95 PHE A CA 1
ATOM 743 C C . PHE A 1 95 ? 26.783 13.777 -7.378 1.00 90.25 95 PHE A C 1
ATOM 745 O O . PHE A 1 95 ? 26.771 12.559 -7.571 1.00 90.25 95 PHE A O 1
ATOM 752 N N . PRO A 1 96 ? 26.819 14.276 -6.119 1.00 91.06 96 PRO A N 1
ATOM 753 C CA . PRO A 1 96 ? 26.845 13.403 -4.943 1.00 91.06 96 PRO A CA 1
ATOM 754 C C . PRO A 1 96 ? 25.599 12.512 -4.833 1.00 91.06 96 PRO A C 1
ATOM 756 O O . PRO A 1 96 ? 25.731 11.304 -4.662 1.00 91.06 96 PRO A O 1
ATOM 759 N N . ALA A 1 97 ? 24.406 13.085 -5.024 1.00 86.44 97 ALA A N 1
ATOM 760 C CA . ALA A 1 97 ? 23.139 12.355 -4.964 1.00 86.44 97 ALA A CA 1
ATOM 761 C C . ALA A 1 97 ? 22.965 11.391 -6.152 1.00 86.44 97 ALA A C 1
ATOM 763 O O . ALA A 1 97 ? 22.442 10.293 -5.987 1.00 86.44 97 ALA A O 1
ATOM 764 N N . ILE A 1 98 ? 23.454 11.761 -7.343 1.00 89.19 98 ILE A N 1
ATOM 765 C CA . ILE A 1 98 ? 23.484 10.870 -8.515 1.00 89.19 98 ILE A CA 1
ATOM 766 C C . ILE A 1 98 ? 24.395 9.662 -8.243 1.00 89.19 98 ILE A C 1
ATOM 768 O O . ILE A 1 98 ? 24.029 8.532 -8.561 1.00 89.19 98 ILE A O 1
ATOM 772 N N . ARG A 1 99 ? 25.561 9.877 -7.620 1.00 90.69 99 ARG A N 1
ATOM 773 C CA . ARG A 1 99 ? 26.496 8.809 -7.238 1.00 90.69 99 ARG A CA 1
ATOM 774 C C . ARG A 1 99 ? 25.924 7.892 -6.154 1.00 90.69 99 ARG A C 1
ATOM 776 O O . ARG A 1 99 ? 26.098 6.678 -6.241 1.00 90.69 99 ARG A O 1
ATOM 783 N N . GLU A 1 100 ? 25.245 8.451 -5.158 1.00 89.88 100 GLU A N 1
ATOM 784 C CA . GLU A 1 100 ? 24.538 7.688 -4.124 1.00 89.88 100 GLU A CA 1
ATOM 785 C C . GLU A 1 100 ? 23.427 6.828 -4.745 1.00 89.88 100 GLU A C 1
ATOM 787 O O . GLU A 1 100 ? 23.419 5.613 -4.563 1.00 89.88 100 GLU A O 1
ATOM 792 N N . ALA A 1 101 ? 22.577 7.413 -5.596 1.00 87.12 101 ALA A N 1
ATOM 793 C CA . ALA A 1 101 ? 21.541 6.684 -6.326 1.00 87.12 101 ALA A CA 1
ATOM 794 C C . ALA A 1 101 ? 22.112 5.557 -7.209 1.00 87.12 101 ALA A C 1
ATOM 796 O O . ALA A 1 101 ? 21.563 4.457 -7.217 1.00 87.12 101 ALA A O 1
ATOM 797 N N . TYR A 1 102 ? 23.237 5.784 -7.898 1.00 89.94 102 TYR A N 1
ATOM 798 C CA . TYR A 1 102 ? 23.932 4.739 -8.663 1.00 89.94 102 TYR A CA 1
ATOM 799 C C . TYR A 1 102 ? 24.502 3.621 -7.782 1.00 89.94 102 TYR A C 1
ATOM 801 O O . TYR A 1 102 ? 24.505 2.463 -8.195 1.00 89.94 102 TYR A O 1
ATOM 809 N N . THR A 1 103 ? 24.971 3.949 -6.575 1.00 90.62 103 THR A N 1
ATOM 810 C CA . THR A 1 103 ? 25.473 2.958 -5.610 1.00 90.62 103 THR A CA 1
ATOM 811 C C . THR A 1 103 ? 24.316 2.088 -5.117 1.00 90.62 103 THR A C 1
ATOM 813 O O . THR A 1 103 ? 24.367 0.869 -5.252 1.00 90.62 103 THR A O 1
ATOM 816 N N . ASN A 1 104 ? 23.216 2.717 -4.698 1.00 87.50 104 ASN A N 1
ATOM 817 C CA . ASN A 1 104 ? 21.998 2.038 -4.256 1.00 87.50 104 ASN A CA 1
ATOM 818 C C . ASN A 1 104 ? 21.378 1.173 -5.373 1.00 87.50 104 ASN A C 1
ATOM 820 O O . ASN A 1 104 ? 20.903 0.072 -5.110 1.00 87.50 104 ASN A O 1
ATOM 824 N N . LEU A 1 105 ? 21.406 1.635 -6.631 1.00 85.50 105 LEU A N 1
ATOM 825 C CA . LEU A 1 105 ? 20.933 0.865 -7.788 1.00 85.50 105 LEU A CA 1
ATOM 826 C C . LEU A 1 105 ? 21.852 -0.327 -8.103 1.00 85.50 105 LEU A C 1
ATOM 828 O O . LEU A 1 105 ? 21.364 -1.404 -8.443 1.00 85.50 105 LEU A O 1
ATOM 832 N N . SER A 1 106 ? 23.170 -0.158 -7.955 1.00 82.31 106 SER A N 1
ATOM 833 C CA . SER A 1 106 ? 24.137 -1.253 -8.076 1.00 82.31 106 SER A CA 1
ATOM 834 C C . SER A 1 106 ? 23.895 -2.314 -7.002 1.00 82.31 106 SER A C 1
ATOM 836 O O . SER A 1 106 ? 23.831 -3.497 -7.327 1.00 82.31 106 SER A O 1
ATOM 838 N N . GLU A 1 107 ? 23.700 -1.913 -5.745 1.00 82.31 107 GLU A N 1
ATOM 839 C CA . GLU A 1 107 ? 23.349 -2.821 -4.646 1.00 82.31 107 GLU A CA 1
ATOM 840 C C . GLU A 1 107 ? 22.013 -3.532 -4.904 1.00 82.31 107 GLU A C 1
ATOM 842 O O . GLU A 1 107 ? 21.941 -4.752 -4.778 1.00 82.31 107 GLU A O 1
ATOM 847 N N . LEU A 1 108 ? 20.989 -2.814 -5.383 1.00 78.75 108 LEU A N 1
ATOM 848 C CA . LEU A 1 108 ? 19.698 -3.400 -5.760 1.00 78.75 108 LEU A CA 1
ATOM 849 C C . LEU A 1 108 ? 19.823 -4.425 -6.902 1.00 78.75 108 LEU A C 1
ATOM 851 O O . LEU A 1 108 ? 19.115 -5.425 -6.895 1.00 78.75 108 LEU A O 1
ATOM 855 N N . SER A 1 109 ? 20.733 -4.211 -7.859 1.00 76.50 109 SER A N 1
ATOM 856 C CA . SER A 1 109 ? 21.007 -5.166 -8.948 1.00 76.50 109 SER A CA 1
ATOM 857 C C . SER A 1 109 ? 21.829 -6.389 -8.519 1.00 76.50 109 SER A C 1
ATOM 859 O O . SER A 1 109 ? 21.818 -7.407 -9.207 1.00 76.50 109 SER A O 1
ATOM 861 N N . MET A 1 110 ? 22.533 -6.291 -7.385 1.00 72.81 110 MET A N 1
ATOM 862 C CA . MET A 1 110 ? 23.302 -7.378 -6.767 1.00 72.81 110 MET A CA 1
ATOM 863 C C . MET A 1 110 ? 22.482 -8.169 -5.735 1.00 72.81 110 MET A C 1
ATOM 865 O O . MET A 1 110 ? 22.908 -9.243 -5.308 1.00 72.81 110 MET A O 1
ATOM 869 N N . LEU A 1 111 ? 21.312 -7.661 -5.332 1.00 67.44 111 LEU A N 1
ATOM 870 C CA . LEU A 1 111 ? 20.326 -8.410 -4.562 1.00 67.44 111 LEU A CA 1
ATOM 871 C C . LEU A 1 111 ? 19.568 -9.354 -5.499 1.00 67.44 111 LEU A C 1
ATOM 873 O O . LEU A 1 111 ? 18.746 -8.928 -6.306 1.00 67.44 111 LEU A O 1
ATOM 877 N N . ASP A 1 112 ? 19.828 -10.652 -5.359 1.00 55.31 112 ASP A N 1
ATOM 878 C CA . ASP A 1 112 ? 19.129 -11.711 -6.087 1.00 55.31 112 ASP A CA 1
ATOM 879 C C . ASP A 1 112 ? 17.695 -11.850 -5.537 1.00 55.31 112 ASP A C 1
ATOM 881 O O . ASP A 1 112 ? 17.428 -12.626 -4.617 1.00 55.31 112 ASP A O 1
ATOM 885 N N . ILE A 1 113 ? 16.785 -10.991 -6.021 1.00 56.56 113 ILE A N 1
ATOM 886 C CA . ILE A 1 113 ? 15.397 -10.899 -5.545 1.00 56.56 113 ILE A CA 1
ATOM 887 C C . ILE A 1 113 ? 14.710 -12.254 -5.767 1.00 56.56 113 ILE A C 1
ATOM 889 O O . ILE A 1 113 ? 14.494 -12.632 -6.925 1.00 56.56 113 ILE A O 1
ATOM 893 N N . PRO A 1 114 ? 14.282 -12.968 -4.705 1.00 56.84 114 PRO A N 1
ATOM 894 C CA . PRO A 1 114 ? 13.601 -14.242 -4.870 1.00 56.84 114 PRO A CA 1
ATOM 895 C C . PRO A 1 114 ? 12.262 -14.011 -5.568 1.00 56.84 114 PRO A C 1
ATOM 897 O O . PRO A 1 114 ? 11.303 -13.528 -4.961 1.00 56.84 114 PRO A O 1
ATOM 900 N N . GLN A 1 115 ? 12.182 -14.355 -6.854 1.00 56.19 115 GLN A N 1
ATOM 901 C CA . GLN A 1 115 ? 10.908 -14.366 -7.559 1.00 56.19 115 GLN A CA 1
ATOM 902 C C . GLN A 1 115 ? 9.990 -15.358 -6.843 1.00 56.19 115 GLN A C 1
ATOM 904 O O . GLN A 1 115 ? 10.258 -16.562 -6.841 1.00 56.19 115 GLN A O 1
ATOM 909 N N . LEU A 1 116 ? 8.917 -14.846 -6.227 1.00 51.47 116 LEU A N 1
ATOM 910 C CA . LEU A 1 116 ? 7.843 -15.657 -5.657 1.00 51.47 116 LEU A CA 1
ATOM 911 C C . LEU A 1 116 ? 7.352 -16.601 -6.749 1.00 51.47 116 LEU A C 1
ATOM 913 O O . LEU A 1 116 ? 6.698 -16.180 -7.705 1.00 51.47 116 LEU A O 1
ATOM 917 N N . SER A 1 117 ? 7.747 -17.868 -6.647 1.00 53.75 117 SER A N 1
ATOM 918 C CA . SER A 1 117 ? 7.591 -18.796 -7.755 1.00 53.75 117 SER A CA 1
ATOM 919 C C . SER A 1 117 ? 6.108 -18.968 -8.074 1.00 53.75 117 SER A C 1
ATOM 921 O O . SER A 1 117 ? 5.263 -19.023 -7.178 1.00 53.75 117 SER A O 1
ATOM 923 N N . ALA A 1 118 ? 5.772 -19.081 -9.362 1.00 58.28 118 ALA A N 1
ATOM 924 C CA . ALA A 1 118 ? 4.385 -19.288 -9.792 1.00 58.28 118 ALA A CA 1
ATOM 925 C C . ALA A 1 118 ? 3.755 -20.550 -9.158 1.00 58.28 118 ALA A C 1
ATOM 927 O O . ALA A 1 118 ? 2.536 -20.653 -9.046 1.00 58.28 118 ALA A O 1
ATOM 928 N N . GLU A 1 119 ? 4.600 -21.474 -8.694 1.00 57.78 119 GLU A N 1
ATOM 929 C CA . GLU A 1 119 ? 4.290 -22.615 -7.833 1.00 57.78 119 GLU A CA 1
ATOM 930 C C . GLU A 1 119 ? 3.634 -22.208 -6.497 1.00 57.78 119 GLU A C 1
ATOM 932 O O . GLU A 1 119 ? 2.622 -22.788 -6.115 1.00 57.78 119 GLU A O 1
ATOM 937 N N . ILE A 1 120 ? 4.163 -21.195 -5.798 1.00 60.91 120 ILE A N 1
ATOM 938 C CA . ILE A 1 120 ? 3.589 -20.662 -4.549 1.00 60.91 120 ILE A CA 1
ATOM 939 C C . ILE A 1 120 ? 2.267 -19.951 -4.844 1.00 60.91 120 ILE A C 1
ATOM 941 O O . ILE A 1 120 ? 1.276 -20.205 -4.167 1.00 60.91 120 ILE A O 1
ATOM 945 N N . VAL A 1 121 ? 2.220 -19.123 -5.894 1.00 61.59 121 VAL A N 1
ATOM 946 C CA . VAL A 1 121 ? 0.998 -18.399 -6.291 1.00 61.59 121 VAL A CA 1
ATOM 947 C C . VAL A 1 121 ? -0.136 -19.372 -6.650 1.00 61.59 121 VAL A C 1
ATOM 949 O O . VAL A 1 121 ? -1.275 -19.156 -6.249 1.00 61.59 121 VAL A O 1
ATOM 952 N N . LYS A 1 122 ? 0.171 -20.495 -7.316 1.00 61.91 122 LYS A N 1
ATOM 953 C CA . LYS A 1 122 ? -0.789 -21.583 -7.593 1.00 61.91 122 LYS A CA 1
ATOM 954 C C . LYS A 1 122 ? -1.196 -22.413 -6.370 1.00 61.91 122 LYS A C 1
ATOM 956 O O . LYS A 1 122 ? -2.173 -23.151 -6.459 1.00 61.91 122 LYS A O 1
ATOM 961 N N . ARG A 1 123 ? -0.465 -22.328 -5.254 1.00 63.81 123 ARG A N 1
ATOM 962 C CA . ARG A 1 123 ? -0.773 -23.021 -3.987 1.00 63.81 123 ARG A CA 1
ATOM 963 C C . ARG A 1 123 ? -1.587 -22.164 -3.013 1.00 63.81 123 ARG A C 1
ATOM 965 O O . ARG A 1 123 ? -1.973 -22.665 -1.960 1.00 63.81 123 ARG A O 1
ATOM 972 N N . ILE A 1 124 ? -1.872 -20.905 -3.352 1.00 65.12 124 ILE A N 1
ATOM 973 C CA . ILE A 1 124 ? -2.833 -20.079 -2.615 1.00 65.12 124 ILE A CA 1
ATOM 974 C C . ILE A 1 124 ? -4.238 -20.572 -2.971 1.00 65.12 124 ILE A C 1
ATOM 976 O O . ILE A 1 124 ? -4.745 -20.311 -4.061 1.00 65.12 124 ILE A O 1
ATOM 980 N N . ASP A 1 125 ? -4.865 -21.302 -2.050 1.00 71.75 125 ASP A N 1
ATOM 981 C CA . ASP A 1 125 ? -6.225 -21.806 -2.227 1.00 71.75 125 ASP A CA 1
ATOM 982 C C . ASP A 1 125 ? -7.262 -20.680 -2.091 1.00 71.75 125 ASP A C 1
ATOM 984 O O . ASP A 1 125 ? -7.789 -20.392 -1.011 1.00 71.75 125 ASP A O 1
ATOM 988 N N . LEU A 1 126 ? -7.564 -20.073 -3.239 1.00 76.00 126 LEU A N 1
ATOM 989 C CA . LEU A 1 126 ? -8.575 -19.036 -3.424 1.00 76.00 126 LEU A CA 1
ATOM 990 C C . LEU A 1 126 ? -10.000 -19.485 -3.051 1.00 76.00 126 LEU A C 1
ATOM 992 O O . LEU A 1 126 ? -10.839 -18.621 -2.800 1.00 76.00 126 LEU A O 1
ATOM 996 N N . THR A 1 127 ? -10.298 -20.790 -2.989 1.00 79.25 127 THR A N 1
ATOM 997 C CA . THR A 1 127 ? -11.623 -21.268 -2.552 1.00 79.25 127 THR A CA 1
ATOM 998 C C . THR A 1 127 ? -11.764 -21.126 -1.040 1.00 79.25 127 THR A C 1
ATOM 1000 O O . THR A 1 127 ? -12.664 -20.426 -0.578 1.00 79.25 127 THR A O 1
ATOM 1003 N N . SER A 1 128 ? -10.774 -21.600 -0.275 1.00 81.94 128 SER A N 1
ATOM 1004 C CA . SER A 1 128 ? -10.719 -21.427 1.186 1.00 81.94 128 SER A CA 1
ATOM 1005 C C . SER A 1 128 ? -10.630 -19.965 1.656 1.00 81.94 128 SER A C 1
ATOM 1007 O O . SER A 1 128 ? -10.790 -19.691 2.850 1.00 81.94 128 SER A O 1
ATOM 1009 N N . VAL A 1 129 ? -10.294 -19.028 0.761 1.00 80.75 129 VAL A N 1
ATOM 1010 C CA . VAL A 1 129 ? -10.315 -17.580 1.025 1.00 80.75 129 VAL A CA 1
ATOM 1011 C C . VAL A 1 129 ? -11.725 -17.026 0.825 1.00 80.75 129 VAL A C 1
ATOM 1013 O O . VAL A 1 129 ? -12.217 -16.338 1.714 1.00 80.75 129 VAL A O 1
ATOM 1016 N N . LYS A 1 130 ? -12.409 -17.388 -0.269 1.00 84.81 130 LYS A N 1
ATOM 1017 C CA . LYS A 1 130 ? -13.798 -16.973 -0.529 1.00 84.81 130 LYS A CA 1
ATOM 1018 C C . LYS A 1 130 ? -14.792 -17.507 0.500 1.00 84.81 130 LYS A C 1
ATOM 1020 O O . LYS A 1 130 ? -15.634 -16.756 0.971 1.00 84.81 130 LYS A O 1
ATOM 1025 N N . GLU A 1 131 ? -14.647 -18.759 0.931 1.00 89.69 131 GLU A N 1
ATOM 1026 C CA . GLU A 1 131 ? -15.475 -19.319 2.012 1.00 89.69 131 GLU A CA 1
ATOM 1027 C C . GLU A 1 131 ? -15.339 -18.514 3.319 1.00 89.69 131 GLU A C 1
ATOM 1029 O O . GLU A 1 131 ? -16.307 -18.334 4.057 1.00 89.69 131 GLU A O 1
ATOM 1034 N N . LYS A 1 132 ? -14.140 -17.981 3.599 1.00 86.88 132 LYS A N 1
ATOM 1035 C CA . LYS A 1 132 ? -13.897 -17.103 4.755 1.00 86.88 132 LYS A CA 1
ATOM 1036 C C . LYS A 1 132 ? -14.430 -15.692 4.527 1.00 86.88 132 LYS A C 1
ATOM 1038 O O . LYS A 1 132 ? -14.923 -15.096 5.477 1.00 86.88 132 LYS A O 1
ATOM 1043 N N . GLU A 1 133 ? -14.352 -15.171 3.307 1.00 88.94 133 GLU A N 1
ATOM 1044 C CA . GLU A 1 133 ? -14.932 -13.883 2.911 1.00 88.94 133 GLU A CA 1
ATOM 1045 C C . GLU A 1 133 ? -16.458 -13.888 3.111 1.00 88.94 133 GLU A C 1
ATOM 1047 O O . GLU A 1 133 ? -16.976 -13.053 3.851 1.00 88.94 133 GLU A O 1
ATOM 1052 N N . GLU A 1 134 ? -17.161 -14.895 2.582 1.00 91.75 134 GLU A N 1
ATOM 1053 C CA . GLU A 1 134 ? -18.608 -15.080 2.767 1.00 91.75 134 GLU A CA 1
ATOM 1054 C C . GLU A 1 134 ? -18.987 -15.283 4.247 1.00 91.75 134 GLU A C 1
ATOM 1056 O O . GLU A 1 134 ? -19.956 -14.691 4.733 1.00 91.75 134 GLU A O 1
ATOM 1061 N N . ALA A 1 135 ? -18.201 -16.062 5.002 1.00 92.00 135 ALA A N 1
ATOM 1062 C CA . ALA A 1 135 ? -18.420 -16.252 6.437 1.00 92.00 135 ALA A CA 1
ATOM 1063 C C . ALA A 1 135 ? -18.218 -14.955 7.246 1.00 92.00 135 ALA A C 1
ATOM 1065 O O . ALA A 1 135 ? -19.005 -14.664 8.150 1.00 92.00 135 ALA A O 1
ATOM 1066 N N . ILE A 1 136 ? -17.198 -14.154 6.919 1.00 90.00 136 ILE A N 1
ATOM 1067 C CA . ILE A 1 136 ? -16.969 -12.835 7.527 1.00 90.00 136 ILE A CA 1
ATOM 1068 C C . ILE A 1 136 ? -18.123 -11.893 7.182 1.00 90.00 136 ILE A C 1
ATOM 1070 O O . ILE A 1 136 ? -18.634 -11.218 8.076 1.00 90.00 136 ILE A O 1
ATOM 1074 N N . GLU A 1 137 ? -18.591 -11.872 5.933 1.00 93.50 137 GLU A N 1
ATOM 1075 C CA . GLU A 1 137 ? -19.704 -11.011 5.528 1.00 93.50 137 GLU A CA 1
ATOM 1076 C C . GLU A 1 137 ? -21.001 -11.380 6.270 1.00 93.50 137 GLU A C 1
ATOM 1078 O O . GLU A 1 137 ? -21.690 -10.506 6.801 1.00 93.50 137 GLU A O 1
ATOM 1083 N N . ALA A 1 138 ? -21.294 -12.678 6.413 1.00 92.50 138 ALA A N 1
ATOM 1084 C CA . ALA A 1 138 ? -22.416 -13.167 7.212 1.00 92.50 138 ALA A CA 1
ATOM 1085 C C . ALA A 1 138 ? -22.313 -12.740 8.691 1.00 92.50 138 ALA A C 1
ATOM 1087 O O . ALA A 1 138 ? -23.308 -12.296 9.274 1.00 92.50 138 ALA A O 1
ATOM 1088 N N . ILE A 1 139 ? -21.115 -12.802 9.285 1.00 92.62 139 ILE A N 1
ATOM 1089 C CA . ILE A 1 139 ? -20.851 -12.328 10.654 1.00 92.62 139 ILE A CA 1
ATOM 1090 C C . ILE A 1 139 ? -21.044 -10.806 10.763 1.00 92.62 139 ILE A C 1
ATOM 1092 O O . ILE A 1 139 ? -21.677 -10.347 11.712 1.00 92.62 139 ILE A O 1
ATOM 1096 N N . VAL A 1 140 ? -20.573 -10.014 9.794 1.00 93.38 140 VAL A N 1
ATOM 1097 C CA . VAL A 1 140 ? -20.724 -8.545 9.783 1.00 93.38 140 VAL A CA 1
ATOM 1098 C C . VAL A 1 140 ? -22.191 -8.125 9.638 1.00 93.38 140 VAL A C 1
ATOM 1100 O O . VAL A 1 140 ? -22.634 -7.204 10.335 1.00 93.38 140 VAL A O 1
ATOM 1103 N N . ARG A 1 141 ? -22.974 -8.821 8.801 1.00 92.62 141 ARG A N 1
ATOM 1104 C CA . ARG A 1 141 ? -24.433 -8.628 8.693 1.00 92.62 141 ARG A CA 1
ATOM 1105 C C . ARG A 1 141 ? -25.137 -8.980 10.012 1.00 92.62 141 ARG A C 1
ATOM 1107 O O . ARG A 1 141 ? -25.957 -8.200 10.498 1.00 92.62 141 ARG A O 1
ATOM 1114 N N . ALA A 1 142 ? -24.791 -10.114 10.628 1.00 90.81 142 ALA A N 1
ATOM 1115 C CA . ALA A 1 142 ? -25.352 -10.531 11.916 1.00 90.81 142 ALA A CA 1
ATOM 1116 C C . ALA A 1 142 ? -25.001 -9.554 13.055 1.00 90.81 142 ALA A C 1
ATOM 1118 O O . ALA A 1 142 ? -25.865 -9.223 13.868 1.00 90.81 142 ALA A O 1
ATOM 1119 N N . TYR A 1 143 ? -23.768 -9.040 13.079 1.00 94.25 143 TYR A N 1
ATOM 1120 C CA . TYR A 1 143 ? -23.310 -8.036 14.039 1.00 94.25 143 TYR A CA 1
ATOM 1121 C C . TYR A 1 143 ? -24.076 -6.714 13.899 1.00 94.25 143 TYR A C 1
ATOM 1123 O O . TYR A 1 143 ? -24.561 -6.196 14.902 1.00 94.25 143 TYR A O 1
ATOM 1131 N N . HIS A 1 144 ? -24.288 -6.206 12.679 1.00 93.38 144 HIS A N 1
ATOM 1132 C CA . HIS A 1 144 ? -25.120 -5.013 12.463 1.00 93.38 144 HIS A CA 1
ATOM 1133 C C . HIS A 1 144 ? -26.551 -5.201 12.986 1.00 93.38 144 HIS A C 1
ATOM 1135 O O . HIS A 1 144 ? -27.073 -4.335 13.688 1.00 93.38 144 HIS A O 1
ATOM 1141 N N . VAL A 1 145 ? -27.175 -6.352 12.710 1.00 93.56 145 VAL A N 1
ATOM 1142 C CA . VAL A 1 145 ? -28.517 -6.669 13.227 1.00 93.56 145 VAL A CA 1
ATOM 1143 C C . VAL A 1 145 ? -28.525 -6.776 14.758 1.00 93.56 145 VAL A C 1
ATOM 1145 O O . VAL A 1 145 ? -29.497 -6.354 15.385 1.00 93.56 145 VAL A O 1
ATOM 1148 N N . LEU A 1 146 ? -27.459 -7.297 15.376 1.00 94.94 146 LEU A N 1
ATOM 1149 C CA . LEU A 1 146 ? -27.304 -7.332 16.834 1.00 94.94 146 LEU A CA 1
ATOM 1150 C C . LEU A 1 146 ? -27.184 -5.918 17.423 1.00 94.94 146 LEU A C 1
ATOM 1152 O O . LEU A 1 146 ? -27.894 -5.601 18.373 1.00 94.94 146 LEU A O 1
ATOM 1156 N N . VAL A 1 147 ? -26.338 -5.059 16.845 1.00 94.69 147 VAL A N 1
ATOM 1157 C CA . VAL A 1 147 ? -26.149 -3.667 17.288 1.00 94.69 147 VAL A CA 1
ATOM 1158 C C . VAL A 1 147 ? -27.463 -2.890 17.205 1.00 94.69 147 VAL A C 1
ATOM 1160 O O . VAL A 1 147 ? -27.882 -2.320 18.207 1.00 94.69 147 VAL A O 1
ATOM 1163 N N . VAL A 1 148 ? -28.170 -2.947 16.070 1.00 95.19 148 VAL A N 1
ATOM 1164 C CA . VAL A 1 148 ? -29.470 -2.269 15.900 1.00 95.19 148 VAL A CA 1
ATOM 1165 C C . VAL A 1 148 ? -30.514 -2.788 16.897 1.00 95.19 148 VAL A C 1
ATOM 1167 O O . VAL A 1 148 ? -31.222 -1.993 17.515 1.00 95.19 148 VAL A O 1
ATOM 1170 N N . LYS A 1 149 ? -30.592 -4.109 17.122 1.00 95.00 149 LYS A N 1
ATOM 1171 C CA . LYS A 1 149 ? -31.488 -4.684 18.142 1.00 95.00 149 LYS A CA 1
ATOM 1172 C C . LYS A 1 149 ? -31.132 -4.209 19.551 1.00 95.00 149 LYS A C 1
ATOM 1174 O O . LYS A 1 149 ? -32.037 -3.848 20.298 1.00 95.00 149 LYS A O 1
ATOM 1179 N N . ASN A 1 150 ? -29.847 -4.165 19.898 1.00 93.81 150 ASN A N 1
ATOM 1180 C CA . ASN A 1 150 ? -29.388 -3.682 21.198 1.00 93.81 150 ASN A CA 1
ATOM 1181 C C . ASN A 1 150 ? -29.726 -2.197 21.389 1.00 93.81 150 ASN A C 1
ATOM 1183 O O . ASN A 1 150 ? -30.257 -1.843 22.437 1.00 93.81 150 ASN A O 1
ATOM 1187 N N . SER A 1 151 ? -29.518 -1.343 20.380 1.00 92.31 151 SER A N 1
ATOM 1188 C CA . SER A 1 151 ? -29.927 0.069 20.421 1.00 92.31 151 SER A CA 1
ATOM 1189 C C . SER A 1 151 ? -31.429 0.234 20.680 1.00 92.31 151 SER A C 1
ATOM 1191 O O . SER A 1 151 ? -31.801 0.991 21.570 1.00 92.31 151 SER A O 1
ATOM 1193 N N . ILE A 1 152 ? -32.287 -0.530 19.991 1.00 93.69 152 ILE A N 1
ATOM 1194 C CA . ILE A 1 152 ? -33.749 -0.504 20.199 1.00 93.69 152 ILE A CA 1
ATOM 1195 C C . ILE A 1 152 ? -34.135 -1.009 21.604 1.00 93.69 152 ILE A C 1
ATOM 1197 O O . ILE A 1 152 ? -35.103 -0.530 22.199 1.00 93.69 152 ILE A O 1
ATOM 1201 N N . VAL A 1 153 ? -33.399 -1.977 22.161 1.00 94.44 153 VAL A N 1
ATOM 1202 C CA . VAL A 1 153 ? -33.604 -2.446 23.544 1.00 94.44 153 VAL A CA 1
ATOM 1203 C C . VAL A 1 153 ? -33.187 -1.375 24.556 1.00 94.44 153 VAL A C 1
ATOM 1205 O O . VAL A 1 153 ? -33.945 -1.119 25.489 1.00 94.44 153 VAL A O 1
ATOM 1208 N N . PHE A 1 154 ? -32.049 -0.701 24.356 1.00 93.81 154 PHE A N 1
ATOM 1209 C CA . PHE A 1 154 ? -31.622 0.415 25.207 1.00 93.81 154 PHE A CA 1
ATOM 1210 C C . PHE A 1 154 ? -32.591 1.602 25.137 1.00 93.81 154 PHE A C 1
ATOM 1212 O O . PHE A 1 154 ? -32.952 2.140 26.177 1.00 93.81 154 PHE A O 1
ATOM 1219 N N . GLU A 1 155 ? -33.077 1.969 23.950 1.00 94.50 155 GLU A N 1
ATOM 1220 C CA . GLU A 1 155 ? -34.085 3.021 23.763 1.00 94.50 155 GLU A CA 1
ATOM 1221 C C . GLU A 1 155 ? -35.381 2.702 24.529 1.00 94.50 155 GLU A C 1
ATOM 1223 O O . GLU A 1 155 ? -35.881 3.525 25.299 1.00 94.50 155 GLU A O 1
ATOM 1228 N N . LYS A 1 156 ? -35.889 1.467 24.408 1.00 93.56 156 LYS A N 1
ATOM 1229 C CA . LYS A 1 156 ? -37.064 1.006 25.166 1.00 93.56 156 LYS A CA 1
ATOM 1230 C C . LYS A 1 156 ? -36.825 0.953 26.674 1.00 93.56 156 LYS A C 1
ATOM 1232 O O . LYS A 1 156 ? -37.750 1.239 27.431 1.00 93.56 156 LYS A O 1
ATOM 1237 N N . TYR A 1 157 ? -35.616 0.599 27.110 1.00 95.44 157 TYR A N 1
ATOM 1238 C CA . TYR A 1 157 ? -35.239 0.603 28.522 1.00 95.44 157 TYR A CA 1
ATOM 1239 C C . TYR A 1 157 ? -35.181 2.031 29.082 1.00 95.44 157 TYR A C 1
ATOM 1241 O O . TYR A 1 157 ? -35.758 2.292 30.133 1.00 95.44 157 TYR A O 1
ATOM 1249 N N . MET A 1 158 ? -34.583 2.979 28.353 1.00 93.00 158 MET A N 1
ATOM 1250 C CA . MET A 1 158 ? -34.567 4.398 28.728 1.00 93.00 158 MET A CA 1
ATOM 1251 C C . MET A 1 158 ? -35.986 4.972 28.827 1.00 93.00 158 MET A C 1
ATOM 1253 O O . MET A 1 158 ? -36.330 5.564 29.846 1.00 93.00 158 MET A O 1
ATOM 1257 N N . ALA A 1 159 ? -36.854 4.701 27.848 1.00 92.50 159 ALA A N 1
ATOM 1258 C CA . ALA A 1 159 ? -38.257 5.127 27.885 1.00 92.50 159 ALA A CA 1
ATOM 1259 C C . ALA A 1 159 ? -39.079 4.477 29.025 1.00 92.50 159 ALA A C 1
ATOM 1261 O O . ALA A 1 159 ? -40.119 5.008 29.426 1.00 92.50 159 ALA A O 1
ATOM 1262 N N . LEU A 1 160 ? -38.641 3.328 29.555 1.00 95.56 160 LEU A N 1
ATOM 1263 C CA . LEU A 1 160 ? -39.217 2.708 30.753 1.00 95.56 160 LEU A CA 1
ATOM 1264 C C . LEU A 1 160 ? -38.685 3.383 32.026 1.00 95.56 160 LEU A C 1
ATOM 1266 O O . LEU A 1 160 ? -39.489 3.799 32.857 1.00 95.56 160 LEU A O 1
ATOM 1270 N N . MET A 1 161 ? -37.369 3.584 32.135 1.00 93.00 161 MET A N 1
ATOM 1271 C CA . MET A 1 161 ? -36.728 4.315 33.238 1.00 93.00 161 MET A CA 1
ATOM 1272 C C . MET A 1 161 ? -37.283 5.738 33.390 1.00 93.00 161 MET A C 1
ATOM 1274 O O . MET A 1 161 ? -37.547 6.185 34.503 1.00 93.00 161 MET A O 1
ATOM 1278 N N . GLU A 1 162 ? -37.526 6.447 32.284 1.00 91.94 162 GLU A N 1
ATOM 1279 C CA . GLU A 1 162 ? -38.167 7.766 32.302 1.00 91.94 162 GLU A CA 1
ATOM 1280 C C . GLU A 1 162 ? -39.603 7.704 32.834 1.00 91.94 162 GLU A C 1
ATOM 1282 O O . GLU A 1 162 ? -40.010 8.582 33.598 1.00 91.94 162 GLU A O 1
ATOM 1287 N N . ARG A 1 163 ? -40.381 6.668 32.487 1.00 94.94 163 ARG A N 1
ATOM 1288 C CA . ARG A 1 163 ? -41.730 6.474 33.044 1.00 94.94 163 ARG A CA 1
ATOM 1289 C C . ARG A 1 163 ? -41.699 6.158 34.533 1.00 94.94 163 ARG A C 1
ATOM 1291 O O . ARG A 1 163 ? -42.505 6.727 35.265 1.00 94.94 163 ARG A O 1
ATOM 1298 N N . GLU A 1 164 ? -40.785 5.304 34.987 1.00 91.88 164 GLU A N 1
ATOM 1299 C CA . GLU A 1 164 ? -40.638 4.994 36.413 1.00 91.88 164 GLU A CA 1
ATOM 1300 C C . GLU A 1 164 ? -40.174 6.215 37.211 1.00 91.88 164 GLU A C 1
ATOM 1302 O O . GLU A 1 164 ? -40.769 6.527 38.240 1.00 91.88 164 GLU A O 1
ATOM 1307 N N . ASN A 1 165 ? -39.199 6.979 36.713 1.00 94.00 165 ASN A N 1
ATOM 1308 C CA . ASN A 1 165 ? -38.761 8.223 37.347 1.00 94.00 165 ASN A CA 1
ATOM 1309 C C . ASN A 1 165 ? -39.915 9.240 37.456 1.00 94.00 165 ASN A C 1
ATOM 1311 O O . ASN A 1 165 ? -40.194 9.766 38.532 1.00 94.00 165 ASN A O 1
ATOM 1315 N N . ASN A 1 166 ? -40.667 9.455 36.369 1.00 94.06 166 ASN A N 1
ATOM 1316 C CA . ASN A 1 166 ? -41.858 10.310 36.393 1.00 94.06 166 ASN A CA 1
ATOM 1317 C C . ASN A 1 166 ? -42.950 9.780 37.344 1.00 94.06 166 ASN A C 1
ATOM 1319 O O . ASN A 1 166 ? -43.642 10.572 37.986 1.00 94.06 166 ASN A O 1
ATOM 1323 N N . PHE A 1 167 ? -43.114 8.459 37.471 1.00 95.81 167 PHE A N 1
ATOM 1324 C CA . PHE A 1 167 ? -44.014 7.855 38.455 1.00 95.81 167 PHE A CA 1
ATOM 1325 C C . PHE A 1 167 ? -43.560 8.154 39.891 1.00 95.81 167 PHE A C 1
ATOM 1327 O O . PHE A 1 167 ? -44.365 8.660 40.674 1.00 95.81 167 PHE A O 1
ATOM 1334 N N . TRP A 1 168 ? -42.285 7.938 40.223 1.00 95.44 168 TRP A N 1
ATOM 1335 C CA . TRP A 1 168 ? -41.743 8.213 41.558 1.00 95.44 168 TRP A CA 1
ATOM 1336 C C . TRP A 1 168 ? -41.835 9.694 41.936 1.00 95.44 168 TRP A C 1
ATOM 1338 O O . TRP A 1 168 ? -42.333 10.002 43.016 1.00 95.44 168 TRP A O 1
ATOM 1348 N N . ILE A 1 169 ? -41.507 10.614 41.023 1.00 93.81 169 ILE A N 1
ATOM 1349 C CA . ILE A 1 169 ? -41.684 12.066 41.218 1.00 93.81 169 ILE A CA 1
ATOM 1350 C C . ILE A 1 169 ? -43.164 12.422 41.480 1.00 93.81 169 ILE A C 1
ATOM 1352 O O . ILE A 1 169 ? -43.478 13.293 42.295 1.00 93.81 169 ILE A O 1
ATOM 1356 N N . ASN A 1 170 ? -44.110 11.743 40.820 1.00 95.12 170 ASN A N 1
ATOM 1357 C CA . ASN A 1 170 ? -45.544 11.935 41.060 1.00 95.12 170 ASN A CA 1
ATOM 1358 C C . ASN A 1 170 ? -46.015 11.344 42.406 1.00 95.12 170 ASN A C 1
ATOM 1360 O O . ASN A 1 170 ? -46.917 11.911 43.028 1.00 95.12 170 ASN A O 1
ATOM 1364 N N . VAL A 1 171 ? -45.420 10.237 42.866 1.00 94.75 171 VAL A N 1
ATOM 1365 C CA . VAL A 1 171 ? -45.671 9.648 44.195 1.00 94.75 171 VAL A CA 1
ATOM 1366 C C . VAL A 1 171 ? -45.115 10.550 45.297 1.00 94.75 171 VAL A C 1
ATOM 1368 O O . VAL A 1 171 ? -45.843 10.874 46.233 1.00 94.75 171 VAL A O 1
ATOM 1371 N N . GLU A 1 172 ? -43.878 11.028 45.159 1.00 93.81 172 GLU A N 1
ATOM 1372 C CA . GLU A 1 172 ? -43.237 11.946 46.104 1.00 93.81 172 GLU A CA 1
ATOM 1373 C C . GLU A 1 172 ? -44.024 13.258 46.240 1.00 93.81 172 GLU A C 1
ATOM 1375 O O . GLU A 1 172 ? -44.294 13.708 47.355 1.00 93.81 172 GLU A O 1
ATOM 1380 N N . ARG A 1 173 ? -44.494 13.838 45.124 1.00 94.19 173 ARG A N 1
ATOM 1381 C CA . ARG A 1 173 ? -45.345 15.040 45.159 1.00 94.19 173 ARG A CA 1
ATOM 1382 C C . ARG A 1 173 ? -46.632 14.813 45.961 1.00 94.19 173 ARG A C 1
ATOM 1384 O O . ARG A 1 173 ? -46.993 15.662 46.771 1.00 94.19 173 ARG A O 1
ATOM 1391 N N . LYS A 1 174 ? -47.295 13.663 45.781 1.00 93.00 174 LYS A N 1
ATOM 1392 C CA . LYS A 1 174 ? -48.492 13.288 46.559 1.00 93.00 174 LYS A CA 1
ATOM 1393 C C . LYS A 1 174 ? -48.178 13.030 48.033 1.00 93.00 174 LYS A C 1
ATOM 1395 O O . LYS A 1 174 ? -48.977 13.396 48.888 1.00 93.00 174 LYS A O 1
ATOM 1400 N N . LEU A 1 175 ? -47.036 12.420 48.343 1.00 93.38 175 LEU A N 1
ATOM 1401 C CA . LEU A 1 175 ? -46.614 12.161 49.721 1.00 93.38 175 LEU A CA 1
ATOM 1402 C C . LEU A 1 175 ? -46.328 13.472 50.467 1.00 93.38 175 LEU A C 1
ATOM 1404 O O . LEU A 1 175 ? -46.793 13.644 51.591 1.00 93.38 175 LEU A O 1
ATOM 1408 N N . ASN A 1 176 ? -45.662 14.429 49.816 1.00 92.19 176 ASN A N 1
ATOM 1409 C CA . ASN A 1 176 ? -45.448 15.772 50.357 1.00 92.19 176 ASN A CA 1
ATOM 1410 C C . ASN A 1 176 ? -46.766 16.556 50.522 1.00 92.19 176 ASN A C 1
ATOM 1412 O O . ASN A 1 176 ? -46.944 17.242 51.527 1.00 92.19 176 ASN A O 1
ATOM 1416 N N . GLU A 1 177 ? -47.727 16.408 49.603 1.00 92.00 177 GLU A N 1
ATOM 1417 C CA . GLU A 1 177 ? -49.069 16.989 49.761 1.00 92.00 177 GLU A CA 1
ATOM 1418 C C . GLU A 1 177 ? -49.833 16.376 50.951 1.00 92.00 177 GLU A C 1
ATOM 1420 O O . GLU A 1 177 ? -50.451 17.100 51.733 1.00 92.00 177 GLU A O 1
ATOM 1425 N N . MET A 1 178 ? -49.773 15.051 51.134 1.00 90.31 178 MET A N 1
ATOM 1426 C CA . MET A 1 178 ? -50.377 14.388 52.296 1.00 90.31 178 MET A CA 1
ATOM 1427 C C . MET A 1 178 ? -49.711 14.811 53.606 1.00 90.31 178 MET A C 1
ATOM 1429 O O . MET A 1 178 ? -50.422 15.044 54.579 1.00 90.31 178 MET A O 1
ATOM 1433 N N . ARG A 1 179 ? -48.380 14.968 53.627 1.00 90.88 179 ARG A N 1
ATOM 1434 C CA . ARG A 1 179 ? -47.636 15.459 54.793 1.00 90.88 179 ARG A CA 1
ATOM 1435 C C . ARG A 1 179 ? -48.099 16.856 55.210 1.00 90.88 179 ARG A C 1
ATOM 1437 O O . ARG A 1 179 ? -48.511 17.023 56.348 1.00 90.88 179 ARG A O 1
ATOM 1444 N N . LEU A 1 180 ? -48.158 17.807 54.274 1.00 89.12 180 LEU A N 1
ATOM 1445 C CA . LEU A 1 180 ? -48.664 19.163 54.536 1.00 89.12 180 LEU A CA 1
ATOM 1446 C C . LEU A 1 180 ? -50.090 19.164 55.115 1.00 89.12 180 LEU A C 1
ATOM 1448 O O . LEU A 1 180 ? -50.405 19.957 56.000 1.00 89.12 180 LEU A O 1
ATOM 1452 N N . ARG A 1 181 ? -50.961 18.255 54.652 1.00 87.94 181 ARG A N 1
ATOM 1453 C CA . ARG A 1 181 ? -52.316 18.083 55.208 1.00 87.94 181 ARG A CA 1
ATOM 1454 C C . ARG A 1 181 ? -52.317 17.476 56.618 1.00 87.94 181 ARG A C 1
ATOM 1456 O O . ARG A 1 181 ? -53.255 17.741 57.364 1.00 87.94 181 ARG A O 1
ATOM 1463 N N . LEU A 1 182 ? -51.317 16.664 56.962 1.00 85.44 182 LEU A N 1
ATOM 1464 C CA . LEU A 1 182 ? -51.157 16.019 58.269 1.00 85.44 182 LEU A CA 1
ATOM 1465 C C . LEU A 1 182 ? -50.639 17.027 59.304 1.00 85.44 182 LEU A C 1
ATOM 1467 O O . LEU A 1 182 ? -51.267 17.197 60.348 1.00 85.44 182 LEU A O 1
ATOM 1471 N N . ASP A 1 183 ? -49.601 17.788 58.943 1.00 83.56 183 ASP A N 1
ATOM 1472 C CA . ASP A 1 183 ? -49.075 18.908 59.732 1.00 83.56 183 ASP A CA 1
ATOM 1473 C C . ASP A 1 183 ? -50.224 19.894 60.077 1.00 83.56 183 ASP A C 1
ATOM 1475 O O . ASP A 1 183 ? -50.433 20.250 61.234 1.00 83.56 183 ASP A O 1
ATOM 1479 N N . MET A 1 184 ? -51.078 20.235 59.096 1.00 81.56 184 MET A N 1
ATOM 1480 C CA . MET A 1 184 ? -52.286 21.075 59.261 1.00 81.56 184 MET A CA 1
ATOM 1481 C C . MET A 1 184 ? -53.416 20.492 60.145 1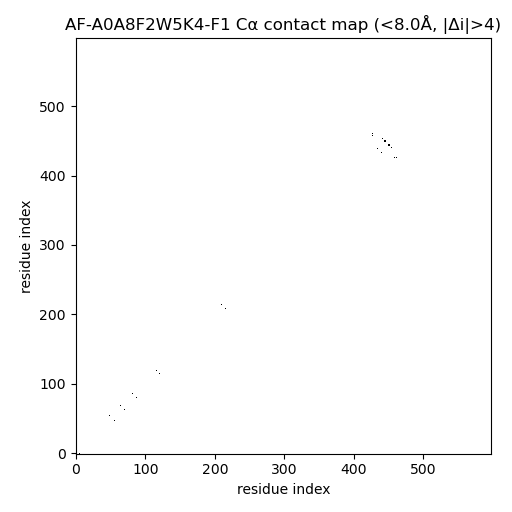.00 81.56 184 MET A C 1
ATOM 1483 O O . MET A 1 184 ? -54.416 21.187 60.388 1.00 81.56 184 MET A O 1
ATOM 1487 N N . LEU A 1 185 ? -53.329 19.230 60.572 1.00 79.38 185 LEU A N 1
ATOM 1488 C CA . LEU A 1 185 ? -54.291 18.582 61.475 1.00 79.38 185 LEU A CA 1
ATOM 1489 C C . LEU A 1 185 ? -53.740 18.474 62.901 1.00 79.38 185 LEU A C 1
ATOM 1491 O O . LEU A 1 185 ? -54.471 18.770 63.847 1.00 79.38 185 LEU A O 1
ATOM 1495 N N . GLU A 1 186 ? -52.456 18.152 63.060 1.00 77.62 186 GLU A N 1
ATOM 1496 C CA . GLU A 1 186 ? -51.774 18.143 64.363 1.00 77.62 186 GLU A CA 1
ATOM 1497 C C . GLU A 1 186 ? -51.814 19.542 65.015 1.00 77.62 186 GLU A C 1
ATOM 1499 O O . GLU A 1 186 ? -52.175 19.698 66.186 1.00 77.62 186 GLU A O 1
ATOM 1504 N N . ASP A 1 187 ? -51.634 20.583 64.197 1.00 69.81 187 ASP A N 1
ATOM 1505 C CA . ASP A 1 187 ? -51.742 22.002 64.566 1.00 69.81 187 ASP A CA 1
ATOM 1506 C C . ASP A 1 187 ? -53.160 22.444 65.012 1.00 69.81 187 ASP A C 1
ATOM 1508 O O . ASP A 1 187 ? -53.353 23.561 65.514 1.00 69.81 187 ASP A O 1
ATOM 1512 N N . LYS A 1 188 ? -54.176 21.588 64.820 1.00 68.06 188 LYS A N 1
ATOM 1513 C CA . LYS A 1 188 ? -55.554 21.782 65.308 1.00 68.06 188 LYS A CA 1
ATOM 1514 C C . LYS A 1 188 ? -55.815 20.993 66.585 1.00 68.06 188 LYS A C 1
ATOM 1516 O O . LYS A 1 188 ? -56.360 21.565 67.525 1.00 68.06 188 LYS A O 1
ATOM 1521 N N . GLU A 1 189 ? -55.387 19.733 66.654 1.00 64.12 189 GLU A N 1
ATOM 1522 C CA . GLU A 1 189 ? -55.577 18.889 67.844 1.00 64.12 189 GLU A CA 1
ATOM 1523 C C . GLU A 1 189 ? -54.904 19.496 69.090 1.00 64.12 189 GLU A C 1
ATOM 1525 O O . GLU A 1 189 ? -55.486 19.518 70.180 1.00 64.12 189 GLU A O 1
ATOM 1530 N N . LEU A 1 190 ? -53.721 20.099 68.915 1.00 59.25 190 LEU A N 1
ATOM 1531 C CA . LEU A 1 190 ? -52.991 20.808 69.974 1.00 59.25 190 LEU A CA 1
ATOM 1532 C C . LEU A 1 190 ? -53.742 22.020 70.563 1.00 59.25 190 LEU A C 1
ATOM 1534 O O . LEU A 1 190 ? -53.379 22.490 71.641 1.00 59.25 190 LEU A O 1
ATOM 1538 N N . LYS A 1 191 ? -54.798 22.521 69.906 1.00 56.97 191 LYS A N 1
ATOM 1539 C CA . LYS A 1 191 ? -55.611 23.655 70.387 1.00 56.97 191 LYS A CA 1
ATOM 1540 C C . LYS A 1 191 ? -56.845 23.233 71.198 1.00 56.97 191 LYS A C 1
ATOM 1542 O O . LYS A 1 191 ? -57.490 24.098 71.785 1.00 56.97 191 LYS A O 1
ATOM 1547 N N . GLU A 1 192 ? -57.177 21.940 71.264 1.00 50.19 192 GLU A N 1
ATOM 1548 C CA . GLU A 1 192 ? -58.475 21.471 71.786 1.00 50.19 192 GLU A CA 1
ATOM 1549 C C . GLU A 1 192 ? -58.406 20.828 73.194 1.00 50.19 192 GLU A C 1
ATOM 1551 O O . GLU A 1 192 ? -59.373 20.862 73.956 1.00 50.19 192 GLU A O 1
ATOM 1556 N N . LYS A 1 193 ? -57.250 20.287 73.605 1.00 46.28 193 LYS A N 1
ATOM 1557 C CA . LYS A 1 193 ? -57.114 19.401 74.787 1.00 46.28 193 LYS A CA 1
ATOM 1558 C C . LYS A 1 193 ? -56.828 20.096 76.139 1.00 46.28 193 LYS A C 1
ATOM 1560 O O . LYS A 1 193 ? -55.974 19.640 76.897 1.00 46.28 193 LYS A O 1
ATOM 1565 N N . GLY A 1 194 ? -57.536 21.178 76.488 1.00 36.78 194 GLY A N 1
ATOM 1566 C CA . GLY A 1 194 ? -57.180 22.017 77.655 1.00 36.78 194 GLY A CA 1
ATOM 1567 C C . GLY A 1 194 ? -58.281 22.404 78.661 1.00 36.78 194 GLY A C 1
ATOM 1568 O O . GLY A 1 194 ? -58.573 23.594 78.754 1.00 36.78 194 GLY A O 1
ATOM 1569 N N . ARG A 1 195 ? -58.848 21.481 79.476 1.00 31.66 195 ARG A N 1
ATOM 1570 C CA . ARG A 1 195 ? -59.718 21.843 80.641 1.00 31.66 195 ARG A CA 1
ATOM 1571 C C . ARG A 1 195 ? -59.921 20.763 81.758 1.00 31.66 195 ARG A C 1
ATOM 1573 O O . ARG A 1 195 ? -60.575 19.759 81.526 1.00 31.66 195 ARG A O 1
ATOM 1580 N N . VAL A 1 196 ? -59.523 21.105 83.005 1.00 35.78 196 VAL A N 1
ATOM 1581 C CA . VAL A 1 196 ? -60.327 21.060 84.281 1.00 35.78 196 VAL A CA 1
ATOM 1582 C C . VAL A 1 196 ? -60.488 19.781 85.193 1.00 35.78 196 VAL A C 1
ATOM 1584 O O . VAL A 1 196 ? -61.413 18.996 85.048 1.00 35.78 196 VAL A O 1
ATOM 1587 N N . THR A 1 197 ? -59.708 19.755 86.307 1.00 32.34 197 THR A N 1
ATOM 1588 C CA . THR A 1 197 ? -60.024 19.435 87.759 1.00 32.34 197 THR A CA 1
ATOM 1589 C C . THR A 1 197 ? -60.357 18.021 88.340 1.00 32.34 197 THR A C 1
ATOM 1591 O O . THR A 1 197 ? -61.008 17.210 87.697 1.00 32.34 197 THR A O 1
ATOM 1594 N N . SER A 1 198 ? -59.983 17.750 89.624 1.00 36.50 198 SER A N 1
ATOM 1595 C CA . SER A 1 198 ? -60.365 16.563 90.471 1.00 36.50 198 SER A CA 1
ATOM 1596 C C . SER A 1 198 ? -60.053 16.708 92.009 1.00 36.50 198 SER A C 1
ATOM 1598 O O . SER A 1 198 ? -58.995 17.260 92.313 1.00 36.50 198 SER A O 1
ATOM 1600 N N . PRO A 1 199 ? -60.901 16.255 92.991 1.00 47.88 199 PRO A N 1
ATOM 1601 C CA . PRO A 1 199 ? -60.630 16.411 94.461 1.00 47.88 199 PRO A CA 1
ATOM 1602 C C . PRO A 1 199 ? -61.144 15.317 95.490 1.00 47.88 199 PRO A C 1
ATOM 1604 O O . PRO A 1 199 ? -61.961 14.479 95.130 1.00 47.88 199 PRO A O 1
ATOM 1607 N N . LYS A 1 200 ? -60.808 15.473 96.810 1.00 32.56 200 LYS A N 1
ATOM 1608 C CA . LYS A 1 200 ? -61.450 14.946 98.091 1.00 32.56 200 LYS A CA 1
ATOM 1609 C C . LYS A 1 200 ? -61.219 13.468 98.579 1.00 32.56 200 LYS A C 1
ATOM 1611 O O . LYS A 1 200 ? -61.066 12.605 97.733 1.00 32.56 200 LYS A O 1
ATOM 1616 N N . LYS A 1 201 ? -61.306 13.062 99.889 1.00 31.64 201 LYS A N 1
ATOM 1617 C CA . LYS A 1 201 ? -61.037 13.658 101.263 1.00 31.64 201 LYS A CA 1
ATOM 1618 C C . LYS A 1 201 ? -61.342 12.676 102.478 1.00 31.64 201 LYS A C 1
ATOM 1620 O O . LYS A 1 201 ? -62.279 11.907 102.334 1.00 31.64 201 LYS A O 1
ATOM 1625 N N . MET A 1 202 ? -60.715 12.859 103.679 1.00 32.88 202 MET A N 1
ATOM 1626 C CA . MET A 1 202 ? -61.191 12.567 105.103 1.00 32.88 202 MET A CA 1
ATOM 1627 C C . MET A 1 202 ? -61.388 11.086 105.612 1.00 32.88 202 MET A C 1
ATOM 1629 O O . MET A 1 202 ? -61.550 10.219 104.767 1.00 32.88 202 MET A O 1
ATOM 1633 N N . GLU A 1 203 ? -61.471 10.662 106.914 1.00 31.36 203 GLU A N 1
ATOM 1634 C CA . GLU A 1 203 ? -60.865 10.995 108.265 1.00 31.36 203 GLU A CA 1
ATOM 1635 C C . GLU A 1 203 ? -61.165 9.885 109.372 1.00 31.36 203 GLU A C 1
ATOM 1637 O O . GLU A 1 203 ? -61.674 8.828 109.010 1.00 31.36 203 GLU A O 1
ATOM 1642 N N . SER A 1 204 ? -60.800 10.029 110.682 1.00 34.97 204 SER A N 1
ATOM 1643 C CA . SER A 1 204 ? -60.935 9.027 111.826 1.00 34.97 204 SER A CA 1
ATOM 1644 C C . SER A 1 204 ? -60.748 9.693 113.250 1.00 34.97 204 SER A C 1
ATOM 1646 O O . SER A 1 204 ? -60.834 10.923 113.216 1.00 34.97 204 SER A O 1
ATOM 1648 N N . PRO A 1 205 ? -60.430 9.098 114.470 1.00 60.25 205 PRO A N 1
ATOM 1649 C CA . PRO A 1 205 ? -60.359 7.707 115.0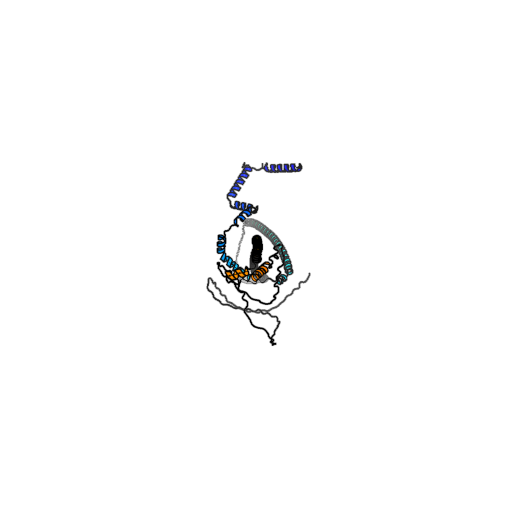68 1.00 60.25 205 PRO A CA 1
ATOM 1650 C C . PRO A 1 205 ? -60.730 7.513 116.625 1.00 60.25 205 PRO A C 1
ATOM 1652 O O . PRO A 1 205 ? -61.127 8.459 117.292 1.00 60.25 205 PRO A O 1
ATOM 1655 N N . THR A 1 206 ? -60.449 6.330 117.264 1.00 36.47 206 THR A N 1
ATOM 1656 C CA . THR A 1 206 ? -60.233 5.999 118.755 1.00 36.47 206 THR A CA 1
ATOM 1657 C C . THR A 1 206 ? -61.401 5.883 119.811 1.00 36.47 206 THR A C 1
ATOM 1659 O O . THR A 1 206 ? -62.469 6.385 119.502 1.00 36.47 206 THR A O 1
ATOM 1662 N N . LYS A 1 207 ? -61.349 5.318 121.076 1.00 36.97 207 LYS A N 1
ATOM 1663 C CA . LYS A 1 207 ? -60.555 4.300 121.906 1.00 36.97 207 LYS A CA 1
ATOM 1664 C C . LYS A 1 207 ? -61.181 4.011 123.347 1.00 36.97 207 LYS A C 1
ATOM 1666 O O . LYS A 1 207 ? -61.791 4.921 123.889 1.00 36.97 207 LYS A O 1
ATOM 1671 N N . LYS A 1 208 ? -60.829 2.872 124.029 1.00 33.00 208 LYS A N 1
ATOM 1672 C CA . LYS A 1 208 ? -60.865 2.519 125.523 1.00 33.00 208 LYS A CA 1
ATOM 1673 C C . LYS A 1 208 ? -62.230 2.247 126.267 1.00 33.00 208 LYS A C 1
ATOM 1675 O O . LYS A 1 208 ? -63.244 2.663 125.738 1.00 33.00 208 LYS A O 1
ATOM 1680 N N . SER A 1 209 ? -62.364 1.646 127.497 1.00 33.38 209 SER A N 1
ATOM 1681 C CA . SER A 1 209 ? -61.586 0.638 128.323 1.00 33.38 209 SER A CA 1
ATOM 1682 C C . SER A 1 209 ? -62.185 0.239 129.735 1.00 33.38 209 SER A C 1
ATOM 1684 O O . SER A 1 209 ? -62.335 1.114 130.581 1.00 33.38 209 SER A O 1
ATOM 1686 N N . THR A 1 210 ? -62.304 -1.074 130.053 1.00 39.22 210 THR A N 1
ATOM 1687 C CA . THR A 1 210 ? -62.224 -1.819 131.376 1.00 39.22 210 THR A CA 1
ATOM 1688 C C . THR A 1 210 ? -63.079 -1.522 132.643 1.00 39.22 210 THR A C 1
ATOM 1690 O O . THR A 1 210 ? -62.766 -0.585 133.387 1.00 39.22 210 THR A O 1
ATOM 1693 N N . SER A 1 211 ? -63.897 -2.505 133.068 1.00 46.06 211 SER A N 1
ATOM 1694 C CA . SER A 1 211 ? -63.926 -3.051 134.452 1.00 46.06 211 SER A CA 1
ATOM 1695 C C . SER A 1 211 ? -62.971 -4.279 134.572 1.00 46.06 211 SER A C 1
ATOM 1697 O O . SER A 1 211 ? -62.248 -4.564 133.617 1.00 46.06 211 SER A O 1
ATOM 1699 N N . ARG A 1 212 ? -62.752 -4.863 135.775 1.00 57.28 212 ARG A N 1
ATOM 1700 C CA . ARG A 1 212 ? -61.361 -5.227 136.184 1.00 57.28 212 ARG A CA 1
ATOM 1701 C C . ARG A 1 212 ? -60.982 -6.573 136.839 1.00 57.28 212 ARG A C 1
ATOM 1703 O O . ARG A 1 212 ? -59.788 -6.741 137.040 1.00 57.28 212 ARG A O 1
ATOM 1710 N N . VAL A 1 213 ? -61.860 -7.529 137.183 1.00 55.47 213 VAL A N 1
ATOM 1711 C CA . VAL A 1 213 ? -61.377 -8.858 137.687 1.00 55.47 213 VAL A CA 1
ATOM 1712 C C . VAL A 1 213 ? -62.166 -10.040 137.138 1.00 55.47 213 VAL A C 1
ATOM 1714 O O . VAL A 1 213 ? -61.615 -10.812 136.365 1.00 55.47 213 VAL A O 1
ATOM 1717 N N . ILE A 1 214 ? -63.460 -10.164 137.452 1.00 58.22 214 ILE A N 1
ATOM 1718 C CA . ILE A 1 214 ? -64.326 -11.139 136.759 1.00 58.22 214 ILE A CA 1
ATOM 1719 C C . ILE A 1 214 ? -64.399 -10.755 135.282 1.00 58.22 214 ILE A C 1
ATOM 1721 O O . ILE A 1 214 ? -64.124 -11.575 134.416 1.00 58.22 214 ILE A O 1
ATOM 1725 N N . GLU A 1 215 ? -64.608 -9.465 135.014 1.00 59.72 215 GLU A N 1
ATOM 1726 C CA . GLU A 1 215 ? -64.475 -8.898 133.677 1.00 59.72 215 GLU A CA 1
ATOM 1727 C C . GLU A 1 215 ? -63.037 -8.975 133.142 1.00 59.72 215 GLU A C 1
ATOM 1729 O O . GLU A 1 215 ? -62.888 -9.008 131.937 1.00 59.72 215 GLU A O 1
ATOM 1734 N N . GLN A 1 216 ? -61.979 -9.086 133.963 1.00 70.00 216 GLN A N 1
ATOM 1735 C CA . GLN A 1 216 ? -60.618 -9.327 133.450 1.00 70.00 216 GLN A CA 1
ATOM 1736 C C . GLN A 1 216 ? -60.400 -10.792 133.051 1.00 70.00 216 GLN A C 1
ATOM 1738 O O . GLN A 1 216 ? -59.775 -11.017 132.028 1.00 70.00 216 GLN A O 1
ATOM 1743 N N . LEU A 1 217 ? -60.934 -11.776 133.783 1.00 72.31 217 LEU A N 1
ATOM 1744 C CA . LEU A 1 217 ? -60.873 -13.195 133.401 1.00 72.31 217 LEU A CA 1
ATOM 1745 C C . LEU A 1 217 ? -61.832 -13.526 132.253 1.00 72.31 217 LEU A C 1
ATOM 1747 O O . LEU A 1 217 ? -61.498 -14.325 131.387 1.00 72.31 217 LEU A O 1
ATOM 1751 N N . GLN A 1 218 ? -63.002 -12.888 132.199 1.00 75.38 218 GLN A N 1
ATOM 1752 C CA . GLN A 1 218 ? -63.898 -12.964 131.046 1.00 75.38 218 GLN A CA 1
ATOM 1753 C C . GLN A 1 218 ? -63.302 -12.215 129.853 1.00 75.38 218 GLN A C 1
ATOM 1755 O O . GLN A 1 218 ? -63.268 -12.780 128.771 1.00 75.38 218 GLN A O 1
ATOM 1760 N N . HIS A 1 219 ? -62.709 -11.031 130.041 1.00 78.81 219 HIS A N 1
ATOM 1761 C CA . HIS A 1 219 ? -61.920 -10.367 129.000 1.00 78.81 219 HIS A CA 1
ATOM 1762 C C . HIS A 1 219 ? -60.669 -11.161 128.630 1.00 78.81 219 HIS A C 1
ATOM 1764 O O . HIS A 1 219 ? -60.256 -11.050 127.495 1.00 78.81 219 HIS A O 1
ATOM 1770 N N . GLU A 1 220 ? -60.078 -11.982 129.499 1.00 82.44 220 GLU A N 1
ATOM 1771 C CA . GLU A 1 220 ? -58.942 -12.845 129.156 1.00 82.44 220 GLU A CA 1
ATOM 1772 C C . GLU A 1 220 ? -59.397 -14.095 128.399 1.00 82.44 220 GLU A C 1
ATOM 1774 O O . GLU A 1 220 ? -58.776 -14.447 127.407 1.00 82.44 220 GLU A O 1
ATOM 1779 N N . ILE A 1 221 ? -60.531 -14.699 128.760 1.00 83.31 221 ILE A N 1
ATOM 1780 C CA . ILE A 1 221 ? -61.177 -15.769 127.986 1.00 83.31 221 ILE A CA 1
ATOM 1781 C C . ILE A 1 221 ? -61.657 -15.248 126.626 1.00 83.31 221 ILE A C 1
ATOM 1783 O O . ILE A 1 221 ? -61.457 -15.914 125.615 1.00 83.31 221 ILE A O 1
ATOM 1787 N N . ASP A 1 222 ? -62.265 -14.067 126.568 1.00 82.88 222 ASP A N 1
ATOM 1788 C CA . ASP A 1 222 ? -62.801 -13.480 125.339 1.00 82.88 222 ASP A CA 1
ATOM 1789 C C . ASP A 1 222 ? -61.712 -12.789 124.507 1.00 82.88 222 ASP A C 1
ATOM 1791 O O . ASP A 1 222 ? -61.812 -12.776 123.285 1.00 82.88 222 ASP A O 1
ATOM 1795 N N . LYS A 1 223 ? -60.617 -12.322 125.122 1.00 85.75 223 LYS A N 1
ATOM 1796 C CA . LYS A 1 223 ? -59.357 -11.987 124.439 1.00 85.75 223 LYS A CA 1
ATOM 1797 C C . LYS A 1 223 ? -58.719 -13.247 123.886 1.00 85.75 223 LYS A C 1
ATOM 1799 O O . LYS A 1 223 ? -58.381 -13.229 122.720 1.00 85.75 223 LYS A O 1
ATOM 1804 N N . LEU A 1 224 ? -58.603 -14.338 124.645 1.00 85.88 224 LEU A N 1
ATOM 1805 C CA . LEU A 1 224 ? -58.054 -15.597 124.137 1.00 85.88 224 LEU A CA 1
ATOM 1806 C C . LEU A 1 224 ? -58.922 -16.158 123.008 1.00 85.88 224 LEU A C 1
ATOM 1808 O O . LEU A 1 224 ? -58.367 -16.590 122.010 1.00 85.88 224 LEU A O 1
ATOM 1812 N N . LYS A 1 225 ? -60.260 -16.081 123.084 1.00 88.56 225 LYS A N 1
ATOM 1813 C CA . LYS A 1 225 ? -61.157 -16.395 121.954 1.00 88.56 225 LYS A CA 1
ATOM 1814 C C . LYS A 1 225 ? -60.973 -15.431 120.783 1.00 88.56 225 LYS A C 1
ATOM 1816 O O . LYS A 1 225 ? -60.942 -15.891 119.655 1.00 88.56 225 LYS A O 1
ATOM 1821 N N . SER A 1 226 ? -60.851 -14.125 121.022 1.00 86.56 226 SER A N 1
ATOM 1822 C CA . SER A 1 226 ? -60.633 -13.108 119.979 1.00 86.56 226 SER A CA 1
ATOM 1823 C C . SER A 1 226 ? -59.245 -13.222 119.336 1.00 86.56 226 SER A C 1
ATOM 1825 O O . SER A 1 226 ? -59.083 -12.977 118.147 1.00 86.56 226 SER A O 1
ATOM 1827 N N . GLU A 1 227 ? -58.247 -13.687 120.085 1.00 87.62 227 GLU A N 1
ATOM 1828 C CA . GLU A 1 227 ? -56.921 -14.055 119.601 1.00 87.62 227 GLU A CA 1
ATOM 1829 C C . GLU A 1 227 ? -56.973 -15.393 118.860 1.00 87.62 227 GLU A C 1
ATOM 1831 O O . GLU A 1 227 ? -56.319 -15.511 117.836 1.00 87.62 227 GLU A O 1
ATOM 1836 N N . LEU A 1 228 ? -57.783 -16.374 119.278 1.00 86.94 228 LEU A N 1
ATOM 1837 C CA . LEU A 1 228 ? -57.969 -17.643 118.558 1.00 86.94 228 LEU A CA 1
ATOM 1838 C C . LEU A 1 228 ? -58.746 -17.440 117.247 1.00 86.94 228 LEU A C 1
ATOM 1840 O O . LEU A 1 228 ? -58.345 -17.962 116.210 1.00 86.94 228 LEU A O 1
ATOM 1844 N N . GLU A 1 229 ? -59.810 -16.638 117.258 1.00 88.06 229 GLU A N 1
ATOM 1845 C CA . GLU A 1 229 ? -60.587 -16.286 116.069 1.00 88.06 229 GLU A CA 1
ATOM 1846 C C . GLU A 1 229 ? -59.794 -15.318 115.178 1.00 88.06 229 GLU A C 1
ATOM 1848 O O . GLU A 1 229 ? -59.732 -15.524 113.975 1.00 88.06 229 GLU A O 1
ATOM 1853 N N . GLY A 1 230 ? -59.048 -14.363 115.741 1.00 89.81 230 GLY A N 1
ATOM 1854 C CA . GLY A 1 230 ? -58.095 -13.523 115.006 1.00 89.81 230 GLY A CA 1
ATOM 1855 C C . GLY A 1 230 ? -56.907 -14.308 114.430 1.00 89.81 230 GLY A C 1
ATOM 1856 O O . GLY A 1 230 ? -56.447 -14.024 113.323 1.00 89.81 230 GLY A O 1
ATOM 1857 N N . LEU A 1 231 ? -56.433 -15.357 115.112 1.00 87.31 231 LEU A N 1
ATOM 1858 C CA . LEU A 1 231 ? -55.480 -16.335 114.574 1.00 87.31 231 LEU A CA 1
ATOM 1859 C C . LEU A 1 231 ? -56.126 -17.170 113.467 1.00 87.31 231 LEU A C 1
ATOM 1861 O O . LEU A 1 231 ? -55.474 -17.449 112.466 1.00 87.31 231 LEU A O 1
ATOM 1865 N N . ARG A 1 232 ? -57.406 -17.532 113.589 1.00 91.06 232 ARG A N 1
ATOM 1866 C CA . ARG A 1 232 ? -58.153 -18.269 112.563 1.00 91.06 232 ARG A CA 1
ATOM 1867 C C . ARG A 1 232 ? -58.385 -17.425 111.312 1.00 91.06 232 ARG A C 1
ATOM 1869 O O . ARG A 1 232 ? -58.097 -17.895 110.214 1.00 91.06 232 ARG A O 1
ATOM 1876 N N . GLU A 1 233 ? -58.846 -16.187 111.464 1.00 90.62 233 GLU A N 1
ATOM 1877 C CA . GLU A 1 233 ? -59.026 -15.208 110.393 1.00 90.62 233 GLU A CA 1
ATOM 1878 C C . GLU A 1 233 ? -57.693 -14.868 109.732 1.00 90.62 233 GLU A C 1
ATOM 1880 O O . GLU A 1 233 ? -57.586 -14.925 108.506 1.00 90.62 233 GLU A O 1
ATOM 1885 N N . SER A 1 234 ? -56.648 -14.575 110.515 1.00 90.69 234 SER A N 1
ATOM 1886 C CA . SER A 1 234 ? -55.329 -14.271 109.960 1.00 90.69 234 SER A CA 1
ATOM 1887 C C . SER A 1 234 ? -54.721 -15.481 109.255 1.00 90.69 234 SER A C 1
ATOM 1889 O O . SER A 1 234 ? -54.249 -15.313 108.134 1.00 90.69 234 SER A O 1
ATOM 1891 N N . ASN A 1 235 ? -54.815 -16.700 109.797 1.00 89.31 235 ASN A N 1
ATOM 1892 C CA . ASN A 1 235 ? -54.389 -17.938 109.131 1.00 89.31 235 ASN A CA 1
ATOM 1893 C C . ASN A 1 235 ? -55.203 -18.204 107.849 1.00 89.31 235 ASN A C 1
ATOM 1895 O O . ASN A 1 235 ? -54.631 -18.472 106.793 1.00 89.31 235 ASN A O 1
ATOM 1899 N N . GLN A 1 236 ? -56.525 -17.994 107.866 1.00 92.69 236 GLN A N 1
ATOM 1900 C CA . GLN A 1 236 ? -57.347 -18.052 106.653 1.00 92.69 236 GLN A CA 1
ATOM 1901 C C . GLN A 1 236 ? -56.942 -16.964 105.635 1.00 92.69 236 GLN A C 1
ATOM 1903 O O . GLN A 1 236 ? -56.972 -17.212 104.428 1.00 92.69 236 GLN A O 1
ATOM 1908 N N . SER A 1 237 ? -56.512 -15.783 106.092 1.00 90.81 237 SER A N 1
ATOM 1909 C CA . SER A 1 237 ? -55.965 -14.719 105.240 1.00 90.81 237 SER A CA 1
ATOM 1910 C C . SER A 1 237 ? -54.583 -15.075 104.680 1.00 90.81 237 SER A C 1
ATOM 1912 O O . SER A 1 237 ? -54.326 -14.810 103.508 1.00 90.81 237 SER A O 1
ATOM 1914 N N . TYR A 1 238 ? -53.718 -15.730 105.463 1.00 93.31 238 TYR A N 1
ATOM 1915 C CA . TYR A 1 238 ? -52.414 -16.222 105.025 1.00 93.31 238 TYR A CA 1
ATOM 1916 C C . TYR A 1 238 ? -52.576 -17.331 103.991 1.00 93.31 238 TYR A C 1
ATOM 1918 O O . TYR A 1 238 ? -51.901 -17.281 102.969 1.00 93.31 238 TYR A O 1
ATOM 1926 N N . LYS A 1 239 ? -53.532 -18.251 104.176 1.00 94.81 239 LYS A N 1
ATOM 1927 C CA . LYS A 1 239 ? -53.877 -19.255 103.165 1.00 94.81 239 LYS A CA 1
ATOM 1928 C C . LYS A 1 239 ? -54.375 -18.602 101.872 1.00 94.81 239 LYS A C 1
ATOM 1930 O O . LYS A 1 239 ? -53.782 -18.825 100.827 1.00 94.81 239 LYS A O 1
ATOM 1935 N N . LYS A 1 240 ? -55.346 -17.679 101.945 1.00 94.56 240 LYS A N 1
ATOM 1936 C CA . LYS A 1 240 ? -55.810 -16.892 100.780 1.00 94.56 240 LYS A CA 1
ATOM 1937 C C . LYS A 1 240 ? -54.668 -16.127 100.085 1.00 94.56 240 LYS A C 1
ATOM 1939 O O . LYS A 1 240 ? -54.646 -16.045 98.859 1.00 94.56 240 LYS A O 1
ATOM 1944 N N . ARG A 1 241 ? -53.717 -15.568 100.846 1.00 94.06 241 ARG A N 1
ATOM 1945 C CA . ARG A 1 241 ? -52.516 -14.889 100.320 1.00 94.06 241 ARG A CA 1
ATOM 1946 C C . ARG A 1 241 ? -51.540 -15.866 99.667 1.00 94.06 241 ARG A C 1
ATOM 1948 O O . ARG A 1 241 ? -51.004 -15.524 98.622 1.00 94.06 241 ARG A O 1
ATOM 1955 N N . TYR A 1 242 ? -51.335 -17.049 100.242 1.00 95.38 242 TYR A N 1
ATOM 1956 C CA . TYR A 1 242 ? -50.497 -18.113 99.687 1.00 95.38 242 TYR A CA 1
ATOM 1957 C C . TYR A 1 242 ? -51.091 -18.670 98.388 1.00 95.38 242 TYR A C 1
ATOM 1959 O O . TYR A 1 242 ? -50.391 -18.725 97.383 1.00 95.38 242 TYR A O 1
ATOM 1967 N N . ASP A 1 243 ? -52.395 -18.956 98.360 1.00 94.00 243 ASP A N 1
ATOM 1968 C CA . ASP A 1 243 ? -53.118 -19.401 97.160 1.00 94.00 243 ASP A CA 1
ATOM 1969 C C . ASP A 1 243 ? -53.030 -18.352 96.027 1.00 94.00 243 ASP A C 1
ATOM 1971 O O . ASP A 1 243 ? -52.904 -18.696 94.850 1.00 94.00 243 ASP A O 1
ATOM 1975 N N . LEU A 1 244 ? -53.061 -17.056 96.373 1.00 94.31 244 LEU A N 1
ATOM 1976 C CA . LEU A 1 244 ? -52.813 -15.945 95.445 1.00 94.31 244 LEU A CA 1
ATOM 1977 C C . LEU A 1 244 ? -51.342 -15.826 95.019 1.00 94.31 244 LEU A C 1
ATOM 1979 O O . LEU A 1 244 ? -51.082 -15.452 93.877 1.00 94.31 244 LEU A O 1
ATOM 1983 N N . LEU A 1 245 ? -50.389 -16.114 95.910 1.00 93.56 245 LEU A N 1
ATOM 1984 C CA . LEU A 1 245 ? -48.960 -16.099 95.596 1.00 93.56 245 LEU A CA 1
ATOM 1985 C C . LEU A 1 245 ? -48.588 -17.247 94.658 1.00 93.56 245 LEU A C 1
ATOM 1987 O O . LEU A 1 245 ? -47.875 -16.993 93.696 1.00 93.56 245 LEU A O 1
ATOM 1991 N N . SER A 1 246 ? -49.122 -18.455 94.883 1.00 95.75 246 SER A N 1
ATOM 1992 C CA . SER A 1 246 ? -48.962 -19.599 93.977 1.00 95.75 246 SER A CA 1
ATOM 1993 C C . SER A 1 246 ? -49.471 -19.229 92.592 1.00 95.75 246 SER A C 1
ATOM 1995 O O . SER A 1 246 ? -48.677 -19.137 91.671 1.00 95.75 246 SER A O 1
ATOM 1997 N N . LYS A 1 247 ? -50.743 -18.831 92.455 1.00 95.75 247 LYS A N 1
ATOM 1998 C CA . LYS A 1 247 ? -51.320 -18.464 91.146 1.00 95.75 247 LYS A CA 1
ATOM 1999 C C . LYS A 1 247 ? -50.555 -17.349 90.422 1.00 95.75 247 LYS A C 1
ATOM 2001 O O . LYS A 1 247 ? -50.514 -17.333 89.194 1.00 95.75 247 LYS A O 1
ATOM 2006 N N . LYS A 1 248 ? -49.946 -16.413 91.161 1.00 96.38 248 LYS A N 1
ATOM 2007 C CA . LYS A 1 248 ? -49.048 -15.397 90.588 1.00 96.38 248 LYS A CA 1
ATOM 2008 C C . LYS A 1 248 ? -47.695 -15.973 90.174 1.00 96.38 248 LYS A C 1
ATOM 2010 O O . LYS A 1 248 ? -47.213 -15.607 89.112 1.00 96.38 248 LYS A O 1
ATOM 2015 N N . ASN A 1 249 ? -47.096 -16.844 90.981 1.00 96.12 249 ASN A N 1
ATOM 2016 C CA . ASN A 1 249 ? -45.871 -17.563 90.643 1.00 96.12 249 ASN A CA 1
ATOM 2017 C C . ASN A 1 249 ? -46.070 -18.426 89.390 1.00 96.12 249 ASN A C 1
ATOM 2019 O O . ASN A 1 249 ? -45.283 -18.325 88.460 1.00 96.12 249 ASN A O 1
ATOM 2023 N N . ASP A 1 250 ? -47.157 -19.190 89.335 1.00 95.94 250 ASP A N 1
ATOM 2024 C CA . ASP A 1 250 ? -47.507 -20.069 88.219 1.00 95.94 250 ASP A CA 1
ATOM 2025 C C . ASP A 1 250 ? -47.671 -19.240 86.928 1.00 95.94 250 ASP A C 1
ATOM 2027 O O . ASP A 1 250 ? -47.010 -19.501 85.926 1.00 95.94 250 ASP A O 1
ATOM 2031 N N . SER A 1 251 ? -48.409 -18.123 86.992 1.00 96.50 251 SER A N 1
ATOM 2032 C CA . SER A 1 251 ? -48.535 -17.184 85.866 1.00 96.50 251 SER A CA 1
ATOM 2033 C C . SER A 1 251 ? -47.220 -16.482 85.478 1.00 96.50 251 SER A C 1
ATOM 2035 O O . SER A 1 251 ? -47.033 -16.149 84.308 1.00 96.50 251 SER A O 1
ATOM 2037 N N . LEU A 1 252 ? -46.299 -16.249 86.421 1.00 96.19 252 LEU A N 1
ATOM 2038 C CA . LEU A 1 252 ? -44.961 -15.719 86.128 1.00 96.19 252 LEU A CA 1
ATOM 2039 C C . LEU A 1 252 ? -44.055 -16.778 85.482 1.00 96.19 252 LEU A C 1
ATOM 2041 O O . LEU A 1 252 ? -43.248 -16.429 84.623 1.00 96.19 252 LEU A O 1
ATOM 2045 N N . VAL A 1 253 ? -44.205 -18.056 85.844 1.00 97.31 253 VAL A N 1
ATOM 2046 C CA . VAL A 1 253 ? -43.529 -19.182 85.183 1.00 97.31 253 VAL A CA 1
ATOM 2047 C C . VAL A 1 253 ? -44.030 -19.332 83.745 1.00 97.31 253 VAL A C 1
ATOM 2049 O O . VAL A 1 253 ? -43.202 -19.438 82.842 1.00 97.31 253 VAL A O 1
ATOM 2052 N N . ASP A 1 254 ? -45.341 -19.232 83.504 1.00 96.50 254 ASP A N 1
ATOM 2053 C CA . ASP A 1 254 ? -45.917 -19.231 82.149 1.00 96.50 254 ASP A CA 1
ATOM 2054 C C . ASP A 1 254 ? -45.410 -18.043 81.309 1.00 96.50 254 ASP A C 1
ATOM 2056 O O . ASP A 1 254 ? -44.995 -18.210 80.161 1.00 96.50 254 ASP A O 1
ATOM 2060 N N . GLN A 1 255 ? -45.379 -16.834 81.884 1.00 96.81 255 GLN A N 1
ATOM 2061 C CA . GLN A 1 255 ? -44.826 -15.645 81.219 1.00 96.81 255 GLN A CA 1
ATOM 2062 C C . GLN A 1 255 ? -43.334 -15.808 80.892 1.00 96.81 255 GLN A C 1
ATOM 2064 O O . GLN A 1 255 ? -42.904 -15.440 79.800 1.00 96.81 255 GLN A O 1
ATOM 2069 N N . LEU A 1 256 ? -42.548 -16.397 81.798 1.00 96.75 256 LEU A N 1
ATOM 2070 C CA . LEU A 1 256 ? -41.124 -16.664 81.588 1.00 96.75 256 LEU A CA 1
ATOM 2071 C C . LEU A 1 256 ? -40.896 -17.758 80.531 1.00 96.75 256 LEU A C 1
ATOM 2073 O O . LEU A 1 256 ? -39.965 -17.646 79.734 1.00 96.75 256 LEU A O 1
ATOM 2077 N N . ALA A 1 257 ? -41.757 -18.778 80.471 1.00 96.81 257 ALA A N 1
ATOM 2078 C CA . ALA A 1 257 ? -41.731 -19.798 79.426 1.00 96.81 257 ALA A CA 1
ATOM 2079 C C . ALA A 1 257 ? -42.044 -19.205 78.040 1.00 96.81 257 ALA A C 1
ATOM 2081 O O . ALA A 1 257 ? -41.314 -19.475 77.084 1.00 96.81 257 ALA A O 1
ATOM 2082 N N . ASN A 1 258 ? -43.058 -18.338 77.945 1.00 96.56 258 ASN A N 1
ATOM 2083 C CA . ASN A 1 258 ? -43.398 -17.621 76.713 1.00 96.56 258 ASN A CA 1
ATOM 2084 C C . ASN A 1 258 ? -42.259 -16.692 76.265 1.00 96.56 258 ASN A C 1
ATOM 2086 O O . ASN A 1 258 ? -41.794 -16.801 75.133 1.00 96.56 258 ASN A O 1
ATOM 2090 N N . ALA A 1 259 ? -41.733 -15.854 77.166 1.00 96.12 259 ALA A N 1
ATOM 2091 C CA . ALA A 1 259 ? -40.616 -14.954 76.869 1.00 96.12 259 ALA A CA 1
ATOM 2092 C C . ALA A 1 259 ? -39.343 -15.713 76.447 1.00 96.12 259 ALA A C 1
ATOM 2094 O O . ALA A 1 259 ? -38.598 -15.256 75.578 1.00 96.12 259 ALA A O 1
ATOM 2095 N N . LYS A 1 260 ? -39.099 -16.904 77.016 1.00 97.81 260 LYS A N 1
ATOM 2096 C CA . LYS A 1 260 ? -38.019 -17.788 76.565 1.00 97.81 260 LYS A CA 1
ATOM 2097 C C . LYS A 1 260 ? -38.268 -18.296 75.141 1.00 97.81 260 LYS A C 1
ATOM 2099 O O . LYS A 1 260 ? -37.369 -18.193 74.315 1.00 97.81 260 LYS A O 1
ATOM 2104 N N . HIS A 1 261 ? -39.466 -18.801 74.844 1.00 97.69 261 HIS A N 1
ATOM 2105 C CA . HIS A 1 261 ? -39.818 -19.288 73.507 1.00 97.69 261 HIS A CA 1
ATOM 2106 C C . HIS A 1 261 ? -39.729 -18.181 72.440 1.00 97.69 261 HIS A C 1
ATOM 2108 O O . HIS A 1 261 ? -39.200 -18.409 71.354 1.00 97.69 261 HIS A O 1
ATOM 2114 N N . GLU A 1 262 ? -40.180 -16.964 72.751 1.00 96.81 262 GLU A N 1
ATOM 2115 C CA . GLU A 1 262 ? -40.021 -15.795 71.877 1.00 96.81 262 GLU A CA 1
ATOM 2116 C C . GLU A 1 262 ? -38.544 -15.468 71.616 1.00 96.81 262 GLU A C 1
ATOM 2118 O O . GLU A 1 262 ? -38.158 -15.251 70.467 1.00 96.81 262 GLU A O 1
ATOM 2123 N N . ASN A 1 263 ? -37.696 -15.506 72.648 1.00 97.00 263 ASN A N 1
ATOM 2124 C CA . ASN A 1 263 ? -36.255 -15.294 72.509 1.00 97.00 263 ASN A CA 1
ATOM 2125 C C . ASN A 1 263 ? -35.582 -16.409 71.677 1.00 97.00 263 ASN A C 1
ATOM 2127 O O . ASN A 1 263 ? -34.783 -16.117 70.787 1.00 97.00 263 ASN A O 1
ATOM 2131 N N . ASP A 1 264 ? -35.962 -17.675 71.883 1.00 97.56 264 ASP A N 1
ATOM 2132 C CA . ASP A 1 264 ? -35.493 -18.811 71.078 1.00 97.56 264 ASP A CA 1
ATOM 2133 C C . ASP A 1 264 ? -35.904 -18.656 69.591 1.00 97.56 264 ASP A C 1
ATOM 2135 O O . ASP A 1 264 ? -35.086 -18.886 68.692 1.00 97.56 264 ASP A O 1
ATOM 2139 N N . MET A 1 265 ? -37.125 -18.174 69.302 1.00 96.94 265 MET A N 1
ATOM 2140 C CA . MET A 1 265 ? -37.562 -17.838 67.936 1.00 96.94 265 MET A CA 1
ATOM 2141 C C . MET A 1 265 ? -36.773 -16.667 67.330 1.00 96.94 265 MET A C 1
ATOM 2143 O O . MET A 1 265 ? -36.346 -16.747 66.174 1.00 96.94 265 MET A O 1
ATOM 2147 N N . ILE A 1 266 ? -36.555 -15.586 68.086 1.00 97.62 266 ILE A N 1
ATOM 2148 C CA . ILE A 1 266 ? -35.780 -14.418 67.635 1.00 97.62 266 ILE A CA 1
ATOM 2149 C C . ILE A 1 266 ? -34.331 -14.829 67.342 1.00 97.62 266 ILE A C 1
ATOM 2151 O O . ILE A 1 266 ? -33.805 -14.489 66.282 1.00 97.62 266 ILE A O 1
ATOM 2155 N N . GLY A 1 267 ? -33.712 -15.637 68.206 1.00 97.69 267 GLY A N 1
ATOM 2156 C CA . GLY A 1 267 ? -32.379 -16.199 67.991 1.00 97.69 267 GLY A CA 1
ATOM 2157 C C . GLY A 1 267 ? -32.294 -17.105 66.756 1.00 97.69 267 GLY A C 1
ATOM 2158 O O . GLY A 1 267 ? -31.307 -17.055 66.020 1.00 97.69 267 GLY A O 1
ATOM 2159 N N . ALA A 1 268 ? -33.334 -17.895 66.470 1.00 97.00 268 ALA A N 1
ATOM 2160 C CA . ALA A 1 268 ? -33.409 -18.709 65.254 1.00 97.00 268 ALA A CA 1
ATOM 2161 C C . ALA A 1 268 ? -33.565 -17.861 63.974 1.00 97.00 268 ALA A C 1
ATOM 2163 O O . ALA A 1 268 ? -32.948 -18.169 62.948 1.00 97.00 268 ALA A O 1
ATOM 2164 N N . LEU A 1 269 ? -34.346 -16.776 64.029 1.00 97.69 269 LEU A N 1
ATOM 2165 C CA . LEU A 1 269 ? -34.487 -15.810 62.933 1.00 97.69 269 LEU A CA 1
ATOM 2166 C C . LEU A 1 269 ? -33.187 -15.035 62.688 1.00 97.69 269 LEU A C 1
ATOM 2168 O O . LEU A 1 269 ? -32.771 -14.898 61.536 1.00 97.69 269 LEU A O 1
ATOM 2172 N N . LEU A 1 270 ? -32.513 -14.594 63.752 1.00 98.06 270 LEU A N 1
ATOM 2173 C CA . LEU A 1 270 ? -31.222 -13.910 63.694 1.00 98.06 270 LEU A CA 1
ATOM 2174 C C . LEU A 1 270 ? -30.158 -14.814 63.050 1.00 98.06 270 LEU A C 1
ATOM 2176 O O . LEU A 1 270 ? -29.618 -14.451 62.009 1.00 98.06 270 LEU A O 1
ATOM 2180 N N . LYS A 1 271 ? -30.018 -16.067 63.508 1.00 98.19 271 LYS A N 1
ATOM 2181 C CA . LYS A 1 271 ? -29.152 -17.091 62.880 1.00 98.19 271 LYS A CA 1
ATOM 2182 C C . LYS A 1 271 ? -29.519 -17.456 61.439 1.00 98.19 271 LYS A C 1
ATOM 2184 O O . LYS A 1 271 ? -28.743 -18.124 60.751 1.00 98.19 271 LYS A O 1
ATOM 2189 N N . ARG A 1 272 ? -30.714 -17.101 60.954 1.00 97.88 272 ARG A N 1
ATOM 2190 C CA . ARG A 1 272 ? -31.094 -17.226 59.534 1.00 97.88 272 ARG A CA 1
ATOM 2191 C C . ARG A 1 272 ? -30.724 -15.974 58.736 1.00 97.88 272 ARG A C 1
ATOM 2193 O O . ARG A 1 272 ? -30.369 -16.102 57.568 1.00 97.88 272 ARG A O 1
ATOM 2200 N N . LYS A 1 273 ? -30.783 -14.790 59.352 1.00 98.12 273 LYS A N 1
ATOM 2201 C CA . LYS A 1 273 ? -30.338 -13.523 58.757 1.00 98.12 273 LYS A CA 1
ATOM 2202 C C . LYS A 1 273 ? -28.816 -13.450 58.648 1.00 98.12 273 LYS A C 1
ATOM 2204 O O . LYS A 1 273 ? -28.343 -13.136 57.568 1.00 98.12 273 LYS A O 1
ATOM 2209 N N . GLU A 1 274 ? -28.079 -13.826 59.693 1.00 98.06 274 GLU A N 1
ATOM 2210 C CA . GLU A 1 274 ? -26.608 -13.903 59.693 1.00 98.06 274 GLU A CA 1
ATOM 2211 C C . GLU A 1 274 ? -26.087 -14.779 58.548 1.00 98.06 274 GLU A C 1
ATOM 2213 O O . GLU A 1 274 ? -25.257 -14.336 57.763 1.00 98.06 274 GLU A O 1
ATOM 2218 N N . ARG A 1 275 ? -26.648 -15.986 58.379 1.00 98.06 275 ARG A N 1
ATOM 2219 C CA . ARG A 1 275 ? -26.303 -16.852 57.241 1.00 98.06 275 ARG A CA 1
ATOM 2220 C C . ARG A 1 275 ? -26.612 -16.199 55.900 1.00 98.06 275 ARG A C 1
ATOM 2222 O O . ARG A 1 275 ? -25.736 -16.179 55.055 1.00 98.06 275 ARG A O 1
ATOM 2229 N N . ARG A 1 276 ? -27.794 -15.590 55.714 1.00 98.19 276 ARG A N 1
ATOM 2230 C CA . ARG A 1 276 ? -28.092 -14.932 54.429 1.00 98.19 276 ARG A CA 1
ATOM 2231 C C . ARG A 1 276 ? -27.227 -13.694 54.164 1.00 98.19 276 ARG A C 1
ATOM 2233 O O . ARG A 1 276 ? -27.055 -13.345 53.004 1.00 98.19 276 ARG A O 1
ATOM 2240 N N . ILE A 1 277 ? -26.684 -13.045 55.196 1.00 98.06 277 ILE A N 1
ATOM 2241 C CA . ILE A 1 277 ? -25.666 -11.998 55.035 1.00 98.06 277 ILE A CA 1
ATOM 2242 C C . ILE A 1 277 ? -24.360 -12.629 54.538 1.00 98.06 277 ILE A C 1
ATOM 2244 O O . ILE A 1 277 ? -23.866 -12.194 53.507 1.00 98.06 277 ILE A O 1
ATOM 2248 N N . ALA A 1 278 ? -23.877 -13.703 55.171 1.00 97.88 278 ALA A N 1
ATOM 2249 C CA . ALA A 1 278 ? -22.683 -14.419 54.715 1.00 97.88 278 ALA A CA 1
ATOM 2250 C C . ALA A 1 278 ? -22.823 -14.960 53.275 1.00 97.88 278 ALA A C 1
ATOM 2252 O O . ALA A 1 278 ? -21.925 -14.749 52.465 1.00 97.88 278 ALA A O 1
ATOM 2253 N N . ASP A 1 279 ? -23.969 -15.565 52.921 1.00 97.94 279 ASP A N 1
ATOM 2254 C CA . ASP A 1 279 ? -24.255 -16.008 51.546 1.00 97.94 279 ASP A CA 1
ATOM 2255 C C . ASP A 1 279 ? -24.151 -14.829 50.547 1.00 97.94 279 ASP A C 1
ATOM 2257 O O . ASP A 1 279 ? -23.619 -14.972 49.450 1.00 97.94 279 ASP A O 1
ATOM 2261 N N . LEU A 1 280 ? -24.672 -13.648 50.918 1.00 97.50 280 LEU A N 1
ATOM 2262 C CA . LEU A 1 280 ? -24.653 -12.437 50.085 1.00 97.50 280 LEU A CA 1
ATOM 2263 C C . LEU A 1 280 ? -23.259 -11.797 49.998 1.00 97.50 280 LEU A C 1
ATOM 2265 O O . LEU A 1 280 ? -22.934 -11.188 48.982 1.00 97.50 280 LEU A O 1
ATOM 2269 N N . GLU A 1 281 ? -22.441 -11.919 51.042 1.00 97.81 281 GLU A N 1
ATOM 2270 C CA . GLU A 1 281 ? -21.045 -11.475 51.051 1.00 97.81 281 GLU A CA 1
ATOM 2271 C C . GLU A 1 281 ? -20.167 -12.392 50.182 1.00 97.81 281 GLU A C 1
ATOM 2273 O O . GLU A 1 281 ? -19.281 -11.902 49.481 1.00 97.81 281 GLU A O 1
ATOM 2278 N N . GLU A 1 282 ? -20.441 -13.700 50.146 1.00 97.94 282 GLU A N 1
ATOM 2279 C CA . GLU A 1 282 ? -19.817 -14.646 49.208 1.00 97.94 282 GLU A CA 1
ATOM 2280 C C . GLU A 1 282 ? -20.253 -14.357 47.757 1.00 97.94 282 GLU A C 1
ATOM 2282 O O . GLU A 1 282 ? -19.396 -14.093 46.909 1.00 97.94 282 GLU A O 1
ATOM 2287 N N . GLU A 1 283 ? -21.567 -14.252 47.490 1.00 98.00 283 GLU A N 1
ATOM 2288 C CA . GLU A 1 283 ? -22.123 -13.835 46.186 1.00 98.00 283 GLU A CA 1
ATOM 2289 C C . GLU A 1 283 ? -21.507 -12.504 45.694 1.00 98.00 283 GLU A C 1
ATOM 2291 O O . GLU A 1 283 ? -21.172 -12.360 44.514 1.00 98.00 283 GLU A O 1
ATOM 2296 N N . PHE A 1 284 ? -21.314 -11.525 46.588 1.00 98.19 284 PHE A N 1
ATOM 2297 C CA . PHE A 1 284 ? -20.699 -10.236 46.257 1.00 98.19 284 PHE A CA 1
ATOM 2298 C C . PHE A 1 284 ? -19.210 -10.355 45.907 1.00 98.19 284 PHE A C 1
ATOM 2300 O O . PHE A 1 284 ? -18.766 -9.732 44.939 1.00 98.19 284 PHE A O 1
ATOM 2307 N N . ASN A 1 285 ? -18.431 -11.139 46.658 1.00 98.12 285 ASN A N 1
ATOM 2308 C CA . ASN A 1 285 ? -16.996 -11.311 46.410 1.00 98.12 285 ASN A CA 1
ATOM 2309 C C . ASN A 1 285 ? -16.718 -12.046 45.086 1.00 98.12 285 ASN A C 1
ATOM 2311 O O . ASN A 1 285 ? -15.815 -11.650 44.338 1.00 98.12 285 ASN A O 1
ATOM 2315 N N . ASP A 1 286 ? -17.534 -13.043 44.738 1.00 97.31 286 ASP A N 1
ATOM 2316 C CA . ASP A 1 286 ? -17.468 -13.723 43.439 1.00 97.31 286 ASP A CA 1
ATOM 2317 C C . ASP A 1 286 ? -17.789 -12.762 42.283 1.00 97.31 286 ASP A C 1
ATOM 2319 O O . ASP A 1 286 ? -17.021 -12.652 41.321 1.00 97.31 286 ASP A O 1
ATOM 2323 N N . VAL A 1 287 ? -18.865 -11.974 42.398 1.00 97.12 287 VAL A N 1
ATOM 2324 C CA . VAL A 1 287 ? -19.206 -10.945 41.399 1.00 97.12 287 VAL A CA 1
ATOM 2325 C C . VAL A 1 287 ? -18.116 -9.869 41.304 1.00 97.12 287 VAL A C 1
ATOM 2327 O O . VAL A 1 287 ? -17.790 -9.423 40.201 1.00 97.12 287 VAL A O 1
ATOM 2330 N N . HIS A 1 288 ? -17.509 -9.466 42.423 1.00 97.69 288 HIS A N 1
ATOM 2331 C CA . HIS A 1 288 ? -16.438 -8.470 42.454 1.00 97.69 288 HIS A CA 1
ATOM 2332 C C . HIS A 1 288 ? -15.159 -8.972 41.765 1.00 97.69 288 HIS A C 1
ATOM 2334 O O . HIS A 1 288 ? -14.616 -8.282 40.897 1.00 97.69 288 HIS A O 1
ATOM 2340 N N . SER A 1 289 ? -14.711 -10.192 42.075 1.00 97.12 289 SER A N 1
ATOM 2341 C CA . SER A 1 289 ? -13.535 -10.793 41.431 1.00 97.12 289 SER A CA 1
ATOM 2342 C C . SER A 1 289 ? -13.767 -11.049 39.935 1.00 97.12 289 SER A C 1
ATOM 2344 O O . SER A 1 289 ? -12.899 -10.753 39.109 1.00 97.12 289 SER A O 1
ATOM 2346 N N . SER A 1 290 ? -14.973 -11.482 39.549 1.00 97.81 290 SER A N 1
ATOM 2347 C CA . SER A 1 290 ? -15.389 -11.589 38.147 1.00 97.81 290 SER A CA 1
ATOM 2348 C C . SER A 1 290 ? -15.362 -10.231 37.429 1.00 97.81 290 SER A C 1
ATOM 2350 O O . SER A 1 290 ? -14.951 -10.152 36.271 1.00 97.81 290 SER A O 1
ATOM 2352 N N . ASN A 1 291 ? -15.754 -9.144 38.100 1.00 97.12 291 ASN A N 1
ATOM 2353 C CA . ASN A 1 291 ? -15.730 -7.786 37.548 1.00 97.12 291 ASN A CA 1
ATOM 2354 C C . ASN A 1 291 ? -14.289 -7.294 37.298 1.00 97.12 291 ASN A C 1
ATOM 2356 O O . ASN A 1 291 ? -13.999 -6.795 36.211 1.00 97.12 291 ASN A O 1
ATOM 2360 N N . GLU A 1 292 ? -13.357 -7.505 38.234 1.00 97.62 292 GLU A N 1
ATOM 2361 C CA . GLU A 1 292 ? -11.935 -7.184 38.009 1.00 97.62 292 GLU A CA 1
ATOM 2362 C C . GLU A 1 292 ? -11.303 -8.038 36.897 1.00 97.62 292 GLU A C 1
ATOM 2364 O O . GLU A 1 292 ? -10.600 -7.503 36.034 1.00 97.62 292 GLU A O 1
ATOM 2369 N N . ASN A 1 293 ? -11.636 -9.329 36.815 1.00 97.38 293 ASN A N 1
ATOM 2370 C CA . ASN A 1 293 ? -11.223 -10.181 35.696 1.00 97.38 293 ASN A CA 1
ATOM 2371 C C . ASN A 1 293 ? -11.751 -9.658 34.344 1.00 97.38 293 ASN A C 1
ATOM 2373 O O . ASN A 1 293 ? -10.997 -9.585 33.371 1.00 97.38 293 ASN A O 1
ATOM 2377 N N . LEU A 1 294 ? -13.012 -9.213 34.277 1.00 96.38 294 LEU A N 1
ATOM 2378 C CA . LEU A 1 294 ? -13.599 -8.603 33.076 1.00 96.38 294 LEU A CA 1
ATOM 2379 C C . LEU A 1 294 ? -12.989 -7.231 32.736 1.00 96.38 294 LEU A C 1
ATOM 2381 O O . LEU A 1 294 ? -12.829 -6.912 31.554 1.00 96.38 294 LEU A O 1
ATOM 2385 N N . LYS A 1 295 ? -12.593 -6.427 33.731 1.00 98.06 295 LYS A N 1
ATOM 2386 C CA . LYS A 1 295 ? -11.841 -5.173 33.525 1.00 98.06 295 LYS A CA 1
ATOM 2387 C C . LYS A 1 295 ? -10.455 -5.439 32.939 1.00 98.06 295 LYS A C 1
ATOM 2389 O O . LYS A 1 295 ? -10.041 -4.729 32.022 1.00 98.06 295 LYS A O 1
ATOM 2394 N N . LEU A 1 296 ? -9.742 -6.454 33.431 1.00 97.06 296 LEU A N 1
ATOM 2395 C CA . LEU A 1 296 ? -8.446 -6.872 32.884 1.00 97.06 296 LEU A CA 1
ATOM 2396 C C . LEU A 1 296 ? -8.592 -7.426 31.458 1.00 97.06 296 LEU A C 1
ATOM 2398 O O . LEU A 1 296 ? -7.837 -7.028 30.571 1.00 97.06 296 LEU A O 1
ATOM 2402 N N . ALA A 1 297 ? -9.609 -8.253 31.202 1.00 97.62 297 ALA A N 1
ATOM 2403 C CA . ALA A 1 297 ? -9.923 -8.740 29.860 1.00 97.62 297 ALA A CA 1
ATOM 2404 C C . ALA A 1 297 ? -10.232 -7.591 28.880 1.00 97.62 297 ALA A C 1
ATOM 2406 O O . ALA A 1 297 ? -9.689 -7.576 27.777 1.00 97.62 297 ALA A O 1
ATOM 2407 N N . ASN A 1 298 ? -11.019 -6.587 29.289 1.00 96.81 298 ASN A N 1
ATOM 2408 C CA . ASN A 1 298 ? -11.290 -5.396 28.474 1.00 96.81 298 ASN A CA 1
ATOM 2409 C C . ASN A 1 298 ? -10.030 -4.565 28.188 1.00 96.81 298 ASN A C 1
ATOM 2411 O O . ASN A 1 298 ? -9.841 -4.129 27.055 1.00 96.81 298 ASN A O 1
ATOM 2415 N N . LYS A 1 299 ? -9.140 -4.373 29.173 1.00 98.06 299 LYS A N 1
ATOM 2416 C CA . LYS A 1 299 ? -7.846 -3.695 28.954 1.00 98.06 299 LYS A CA 1
ATOM 2417 C C . LYS A 1 299 ? -6.997 -4.441 27.919 1.00 98.06 299 LYS A C 1
ATOM 2419 O O . LYS A 1 299 ? -6.481 -3.817 26.996 1.00 98.06 299 LYS A O 1
ATOM 2424 N N . ASN A 1 300 ? -6.913 -5.767 28.024 1.00 97.81 300 ASN A N 1
ATOM 2425 C CA . ASN A 1 300 ? -6.158 -6.604 27.088 1.00 97.81 300 ASN A CA 1
ATOM 2426 C C . ASN A 1 300 ? -6.777 -6.618 25.678 1.00 97.81 300 ASN A C 1
ATOM 2428 O O . ASN A 1 300 ? -6.049 -6.559 24.688 1.00 97.81 300 ASN A O 1
ATOM 2432 N N . LEU A 1 301 ? -8.111 -6.652 25.574 1.00 96.75 301 LEU A N 1
ATOM 2433 C CA . LEU A 1 301 ? -8.823 -6.516 24.300 1.00 96.75 301 LEU A CA 1
ATOM 2434 C C . LEU A 1 301 ? -8.581 -5.145 23.670 1.00 96.75 301 LEU A C 1
ATOM 2436 O O . LEU A 1 301 ? -8.280 -5.091 22.481 1.00 96.75 301 LEU A O 1
ATOM 2440 N N . LYS A 1 302 ? -8.627 -4.059 24.454 1.00 98.19 302 LYS A N 1
ATOM 2441 C CA . LYS A 1 302 ? -8.319 -2.717 23.953 1.00 98.19 302 LYS A CA 1
ATOM 2442 C C . LYS A 1 302 ? -6.891 -2.636 23.407 1.00 98.19 302 LYS A C 1
ATOM 2444 O O . LYS A 1 302 ? -6.733 -2.254 22.258 1.00 98.19 302 LYS A O 1
ATOM 2449 N N . ILE A 1 303 ? -5.882 -3.072 24.167 1.00 97.81 303 ILE A N 1
ATOM 2450 C CA . ILE A 1 303 ? -4.482 -3.095 23.698 1.00 97.81 303 ILE A CA 1
ATOM 2451 C C . ILE A 1 303 ? -4.356 -3.906 22.397 1.00 97.81 303 ILE A C 1
ATOM 2453 O O . ILE A 1 303 ? -3.653 -3.504 21.476 1.00 97.81 303 ILE A O 1
ATOM 2457 N N . ARG A 1 304 ? -5.077 -5.029 22.272 1.00 98.12 304 ARG A N 1
ATOM 2458 C CA . ARG A 1 304 ? -5.101 -5.811 21.028 1.00 98.12 304 ARG A CA 1
ATOM 2459 C C . ARG A 1 304 ? -5.751 -5.053 19.863 1.00 98.12 304 ARG A C 1
ATOM 2461 O O . ARG A 1 304 ? -5.260 -5.175 18.746 1.00 98.12 304 ARG A O 1
ATOM 2468 N N . CYS A 1 305 ? -6.827 -4.303 20.095 1.00 96.94 305 CYS A N 1
ATOM 2469 C CA . CYS A 1 305 ? -7.450 -3.447 19.082 1.00 96.94 305 CYS A CA 1
ATOM 2470 C C . CYS A 1 305 ? -6.524 -2.299 18.663 1.00 96.94 305 CYS A C 1
ATOM 2472 O O . CYS A 1 305 ? -6.318 -2.117 17.467 1.00 96.94 305 CYS A O 1
ATOM 2474 N N . ASP A 1 306 ? -5.920 -1.598 19.625 1.00 97.94 306 ASP A N 1
ATOM 2475 C CA . ASP A 1 306 ? -4.987 -0.494 19.385 1.00 97.94 306 ASP A CA 1
ATOM 2476 C C . ASP A 1 306 ? -3.777 -0.986 18.549 1.00 97.94 306 ASP A C 1
ATOM 2478 O O . ASP A 1 306 ? -3.469 -0.415 17.502 1.00 97.94 306 ASP A O 1
ATOM 2482 N N . ASN A 1 307 ? -3.176 -2.130 18.913 1.00 97.75 307 ASN A N 1
ATOM 2483 C CA . ASN A 1 307 ? -2.077 -2.757 18.160 1.00 97.75 307 ASN A CA 1
ATOM 2484 C C . ASN A 1 307 ? -2.489 -3.223 16.746 1.00 97.75 307 ASN A C 1
ATOM 2486 O O . ASN A 1 307 ? -1.698 -3.144 15.806 1.00 97.75 307 ASN A O 1
ATOM 2490 N N . LEU A 1 308 ? -3.713 -3.742 16.572 1.00 96.75 308 LEU A N 1
ATOM 2491 C CA . LEU A 1 308 ? -4.231 -4.130 15.251 1.00 96.75 308 LEU A CA 1
ATOM 2492 C C . LEU A 1 308 ? -4.506 -2.903 14.372 1.00 96.75 308 LEU A C 1
ATOM 2494 O O . LEU A 1 308 ? -4.271 -2.956 13.167 1.00 96.75 308 LEU A O 1
ATOM 2498 N N . GLN A 1 309 ? -4.959 -1.797 14.964 1.00 97.94 309 GLN A N 1
ATOM 2499 C CA . GLN A 1 309 ? -5.158 -0.529 14.269 1.00 97.94 309 GLN A CA 1
ATOM 2500 C C . GLN A 1 309 ? -3.819 0.080 13.827 1.00 97.94 309 GLN A C 1
ATOM 2502 O O . GLN A 1 309 ? -3.702 0.499 12.676 1.00 97.94 309 GLN A O 1
ATOM 2507 N N . GLU A 1 310 ? -2.793 0.058 14.683 1.00 97.75 310 GLU A N 1
ATOM 2508 C CA . GLU A 1 310 ? -1.429 0.464 14.315 1.00 97.75 310 GLU A CA 1
ATOM 2509 C C . GLU A 1 310 ? -0.867 -0.419 13.188 1.00 97.75 310 GLU A C 1
ATOM 2511 O O . GLU A 1 310 ? -0.409 0.101 12.171 1.00 97.75 310 GLU A O 1
ATOM 2516 N N . SER A 1 311 ? -0.998 -1.748 13.298 1.00 97.88 311 SER A N 1
ATOM 2517 C CA . SER A 1 311 ? -0.576 -2.689 12.248 1.00 97.88 311 SER A CA 1
ATOM 2518 C C . SER A 1 311 ? -1.338 -2.514 10.926 1.00 97.88 311 SER A C 1
ATOM 2520 O O . SER A 1 311 ? -0.790 -2.806 9.862 1.00 97.88 311 SER A O 1
ATOM 2522 N N . SER A 1 312 ? -2.593 -2.060 10.967 1.00 96.75 312 SER A N 1
ATOM 2523 C CA . SER A 1 312 ? -3.368 -1.733 9.765 1.00 96.75 312 SER A CA 1
ATOM 2524 C C . SER A 1 312 ? -2.907 -0.412 9.147 1.00 96.75 312 SER A C 1
ATOM 2526 O O . SER A 1 312 ? -2.854 -0.294 7.922 1.00 96.75 312 SER A O 1
ATOM 2528 N N . ALA A 1 313 ? -2.554 0.580 9.969 1.00 97.62 313 ALA A N 1
ATOM 2529 C CA . ALA A 1 313 ? -2.051 1.869 9.508 1.00 97.62 313 ALA A CA 1
ATOM 2530 C C . ALA A 1 313 ? -0.666 1.737 8.852 1.00 97.62 313 ALA A C 1
ATOM 2532 O O . ALA A 1 313 ? -0.459 2.265 7.759 1.00 97.62 313 ALA A O 1
ATOM 2533 N N . THR A 1 314 ? 0.254 0.973 9.452 1.00 97.44 314 THR A N 1
ATOM 2534 C CA . THR A 1 314 ? 1.575 0.704 8.857 1.00 97.44 314 THR A CA 1
ATOM 2535 C C . THR A 1 314 ? 1.456 -0.077 7.550 1.00 97.44 314 THR A C 1
ATOM 2537 O O . THR A 1 314 ? 2.037 0.340 6.552 1.00 97.44 314 THR A O 1
ATOM 2540 N N . SER A 1 315 ? 0.629 -1.129 7.500 1.00 96.50 315 SER A N 1
ATOM 2541 C CA . SER A 1 315 ? 0.378 -1.884 6.262 1.00 96.50 315 SER A CA 1
ATOM 2542 C C . SER A 1 315 ? -0.235 -1.022 5.145 1.00 96.50 315 SER A C 1
ATOM 2544 O O . SER A 1 315 ? 0.108 -1.195 3.975 1.00 96.50 315 SER A O 1
ATOM 2546 N N . THR A 1 316 ? -1.081 -0.044 5.493 1.00 97.88 316 THR A N 1
ATOM 2547 C CA . THR A 1 316 ? -1.637 0.921 4.527 1.00 97.88 316 THR A CA 1
ATOM 2548 C C . THR A 1 316 ? -0.547 1.853 3.989 1.00 97.88 316 THR A C 1
ATOM 2550 O O . THR A 1 316 ? -0.403 1.991 2.775 1.00 97.88 316 THR A O 1
ATOM 2553 N N . ALA A 1 317 ? 0.285 2.423 4.867 1.00 97.19 317 ALA A N 1
ATOM 2554 C CA . ALA A 1 317 ? 1.396 3.290 4.470 1.00 97.19 317 ALA A CA 1
ATOM 2555 C C . ALA A 1 317 ? 2.461 2.552 3.631 1.00 97.19 317 ALA A C 1
ATOM 2557 O O . ALA A 1 317 ? 3.026 3.122 2.696 1.00 97.19 317 ALA A O 1
ATOM 2558 N N . GLU A 1 318 ? 2.722 1.270 3.913 1.00 96.88 318 GLU A N 1
ATOM 2559 C CA . GLU A 1 318 ? 3.593 0.431 3.082 1.00 96.88 318 GLU A CA 1
ATOM 2560 C C . GLU A 1 318 ? 2.991 0.154 1.700 1.00 96.88 318 GLU A C 1
ATOM 2562 O O . GLU A 1 318 ? 3.717 0.210 0.704 1.00 96.88 318 GLU A O 1
ATOM 2567 N N . HIS A 1 319 ? 1.676 -0.076 1.607 1.00 97.50 319 HIS A N 1
ATOM 2568 C CA . HIS A 1 319 ? 0.988 -0.226 0.324 1.00 97.50 319 HIS A CA 1
ATOM 2569 C C . HIS A 1 319 ? 1.058 1.060 -0.517 1.00 97.50 319 HIS A C 1
ATOM 2571 O O . HIS A 1 319 ? 1.395 1.003 -1.700 1.00 97.50 319 HIS A O 1
ATOM 2577 N N . GLU A 1 320 ? 0.813 2.228 0.086 1.00 97.94 320 GLU A N 1
ATOM 2578 C CA . GLU A 1 320 ? 0.937 3.525 -0.592 1.00 97.94 320 GLU A CA 1
ATOM 2579 C C . GLU A 1 320 ? 2.378 3.802 -1.045 1.00 97.94 320 GLU A C 1
ATOM 2581 O O . GLU A 1 320 ? 2.605 4.185 -2.195 1.00 97.94 320 GLU A O 1
ATOM 2586 N N . ARG A 1 321 ? 3.372 3.526 -0.190 1.00 97.94 321 ARG A N 1
ATOM 2587 C CA . ARG A 1 321 ? 4.798 3.623 -0.537 1.00 97.94 321 ARG A CA 1
ATOM 2588 C C . ARG A 1 321 ? 5.167 2.708 -1.708 1.00 97.94 321 ARG A C 1
ATOM 2590 O O . ARG A 1 321 ? 5.883 3.139 -2.612 1.00 97.94 321 ARG A O 1
ATOM 2597 N N . LEU A 1 322 ? 4.692 1.460 -1.703 1.00 98.06 322 LEU A N 1
ATOM 2598 C CA . LEU A 1 322 ? 4.953 0.495 -2.772 1.00 98.06 322 LEU A CA 1
ATOM 2599 C C . LEU A 1 322 ? 4.276 0.911 -4.084 1.00 98.06 322 LEU A C 1
ATOM 2601 O O . LEU A 1 322 ? 4.891 0.803 -5.142 1.00 98.06 322 LEU A O 1
ATOM 2605 N N . LYS A 1 323 ? 3.052 1.448 -4.015 1.00 98.44 323 LYS A N 1
ATOM 2606 C CA . LYS A 1 323 ? 2.347 2.019 -5.167 1.00 98.44 323 LYS A CA 1
ATOM 2607 C C . LYS A 1 323 ? 3.125 3.187 -5.778 1.00 98.44 323 LYS A C 1
ATOM 2609 O O . LYS A 1 323 ? 3.370 3.173 -6.977 1.00 98.44 323 LYS A O 1
ATOM 2614 N N . ILE A 1 324 ? 3.587 4.144 -4.969 1.00 97.31 324 ILE A N 1
ATOM 2615 C CA . ILE A 1 324 ? 4.399 5.280 -5.446 1.00 97.31 324 ILE A CA 1
ATOM 2616 C C . ILE A 1 324 ? 5.697 4.790 -6.112 1.00 97.31 324 ILE A C 1
ATOM 2618 O O . ILE A 1 324 ? 6.078 5.294 -7.168 1.00 97.31 324 ILE A O 1
ATOM 2622 N N . ALA A 1 325 ? 6.359 3.780 -5.537 1.00 97.94 325 ALA A N 1
ATOM 2623 C CA . ALA A 1 325 ? 7.553 3.176 -6.130 1.00 97.94 325 ALA A CA 1
ATOM 2624 C C . ALA A 1 325 ? 7.258 2.457 -7.463 1.00 97.94 325 ALA A C 1
ATOM 2626 O O . ALA A 1 325 ? 8.048 2.558 -8.402 1.00 97.94 325 ALA A O 1
ATOM 2627 N N . TYR A 1 326 ? 6.116 1.772 -7.570 1.00 98.31 326 TYR A N 1
ATOM 2628 C CA . TYR A 1 326 ? 5.658 1.133 -8.805 1.00 98.31 326 TYR A CA 1
ATOM 2629 C C . TYR A 1 326 ? 5.312 2.163 -9.890 1.00 98.31 326 TYR A C 1
ATOM 2631 O O . TYR A 1 326 ? 5.802 2.053 -11.012 1.00 98.31 326 TYR A O 1
ATOM 2639 N N . ASP A 1 327 ? 4.545 3.201 -9.554 1.00 98.31 327 ASP A N 1
ATOM 2640 C CA . ASP A 1 327 ? 4.169 4.269 -10.485 1.00 98.31 327 ASP A CA 1
ATOM 2641 C C . ASP A 1 327 ? 5.420 5.004 -11.016 1.00 98.31 327 ASP A C 1
ATOM 2643 O O . ASP A 1 327 ? 5.521 5.282 -12.213 1.00 98.31 327 ASP A O 1
ATOM 2647 N N . ALA A 1 328 ? 6.434 5.227 -10.167 1.00 98.00 328 ALA A N 1
ATOM 2648 C CA . ALA A 1 328 ? 7.735 5.773 -10.569 1.00 98.00 328 ALA A CA 1
ATOM 2649 C C . ALA A 1 328 ? 8.553 4.818 -11.469 1.00 98.00 328 ALA A C 1
ATOM 2651 O O . ALA A 1 328 ? 9.200 5.262 -12.426 1.00 98.00 328 ALA A O 1
ATOM 2652 N N . LEU A 1 329 ? 8.508 3.505 -11.214 1.00 98.25 329 LEU A N 1
ATOM 2653 C CA . LEU A 1 329 ? 9.137 2.495 -12.074 1.00 98.25 329 LEU A CA 1
ATOM 2654 C C . LEU A 1 329 ? 8.477 2.460 -13.463 1.00 98.25 329 LEU A C 1
ATOM 2656 O O . LEU A 1 329 ? 9.169 2.455 -14.479 1.00 98.25 329 LEU A O 1
ATOM 2660 N N . ILE A 1 330 ? 7.144 2.498 -13.527 1.00 98.06 330 ILE A N 1
ATOM 2661 C CA . ILE A 1 330 ? 6.401 2.533 -14.792 1.00 98.06 330 ILE A CA 1
ATOM 2662 C C . ILE A 1 330 ? 6.648 3.850 -15.542 1.00 98.06 330 ILE A C 1
ATOM 2664 O O . ILE A 1 330 ? 6.844 3.825 -16.760 1.00 98.06 330 ILE A O 1
ATOM 2668 N N . ALA A 1 331 ? 6.697 4.992 -14.849 1.00 97.75 331 ALA A N 1
ATOM 2669 C CA . ALA A 1 331 ? 7.014 6.284 -15.460 1.00 97.75 331 ALA A CA 1
ATOM 2670 C C . ALA A 1 331 ? 8.425 6.296 -16.078 1.00 97.75 331 ALA A C 1
ATOM 2672 O O . ALA A 1 331 ? 8.577 6.610 -17.261 1.00 97.75 331 ALA A O 1
ATOM 2673 N N . SER A 1 332 ? 9.441 5.873 -15.318 1.00 96.94 332 SER A N 1
ATOM 2674 C CA . SER A 1 332 ? 10.821 5.784 -15.815 1.00 96.94 332 SER A CA 1
ATOM 2675 C C . SER A 1 332 ? 10.974 4.757 -16.944 1.00 96.94 332 SER A C 1
ATOM 2677 O O . SER A 1 332 ? 11.669 5.032 -17.918 1.00 96.94 332 SER A O 1
ATOM 2679 N N . GLN A 1 333 ? 10.262 3.623 -16.914 1.00 97.94 333 GLN A N 1
ATOM 2680 C CA . GLN A 1 333 ? 10.240 2.668 -18.031 1.00 97.94 333 GLN A CA 1
ATOM 2681 C C . GLN A 1 333 ? 9.697 3.298 -19.329 1.00 97.94 333 GLN A C 1
ATOM 2683 O O . GLN A 1 333 ? 10.246 3.062 -20.410 1.00 97.94 333 GLN A O 1
ATOM 2688 N N . HIS A 1 334 ? 8.644 4.118 -19.244 1.00 98.19 334 HIS A N 1
ATOM 2689 C CA . HIS A 1 334 ? 8.113 4.850 -20.399 1.00 98.19 334 HIS A CA 1
ATOM 2690 C C . HIS A 1 334 ? 9.093 5.911 -20.914 1.00 98.19 334 HIS A C 1
ATOM 2692 O O . HIS A 1 334 ? 9.190 6.114 -22.128 1.00 98.19 334 HIS A O 1
ATOM 2698 N N . GLU A 1 335 ? 9.839 6.561 -20.021 1.00 97.25 335 GLU A N 1
ATOM 2699 C CA . GLU A 1 335 ? 10.879 7.527 -20.377 1.00 97.25 335 GLU A CA 1
ATOM 2700 C C . GLU A 1 335 ? 12.087 6.855 -21.047 1.00 97.25 335 GLU A C 1
ATOM 2702 O O . GLU A 1 335 ? 12.455 7.256 -22.150 1.00 97.25 335 GLU A O 1
ATOM 2707 N N . TYR A 1 336 ? 12.617 5.760 -20.488 1.00 98.25 336 TYR A N 1
ATOM 2708 C CA . TYR A 1 336 ? 13.659 4.946 -21.128 1.00 98.25 336 TYR A CA 1
ATOM 2709 C C . TYR A 1 336 ? 13.229 4.447 -22.511 1.00 98.25 336 TYR A C 1
ATOM 2711 O O . TYR A 1 336 ? 13.991 4.555 -23.472 1.00 98.25 336 TYR A O 1
ATOM 2719 N N . LYS A 1 337 ? 11.994 3.943 -22.654 1.00 98.44 337 LYS A N 1
ATOM 2720 C CA . LYS A 1 337 ? 11.468 3.505 -23.956 1.00 98.44 337 LYS A CA 1
ATOM 2721 C C . LYS A 1 337 ? 11.397 4.661 -24.961 1.00 98.44 337 LYS A C 1
ATOM 2723 O O . LYS A 1 337 ? 11.727 4.464 -26.129 1.00 98.44 337 LYS A O 1
ATOM 2728 N N . ARG A 1 338 ? 10.998 5.862 -24.523 1.00 98.06 338 ARG A N 1
ATOM 2729 C CA . ARG A 1 338 ? 10.973 7.070 -25.364 1.00 98.06 338 ARG A CA 1
ATOM 2730 C C . ARG A 1 338 ? 12.384 7.501 -25.772 1.00 98.06 338 ARG A C 1
ATOM 2732 O O . ARG A 1 338 ? 12.596 7.763 -26.950 1.00 98.06 338 ARG A O 1
ATOM 2739 N N . HIS A 1 339 ? 13.329 7.515 -24.833 1.00 98.19 339 HIS A N 1
ATOM 2740 C CA . HIS A 1 339 ? 14.734 7.837 -25.082 1.00 98.19 339 HIS A CA 1
ATOM 2741 C C . HIS A 1 339 ? 15.348 6.883 -26.114 1.00 98.19 339 HIS A C 1
ATOM 2743 O O . HIS A 1 339 ? 15.870 7.326 -27.130 1.00 98.19 339 HIS A O 1
ATOM 2749 N N . TYR A 1 340 ? 15.220 5.565 -25.923 1.00 98.19 340 TYR A N 1
ATOM 2750 C CA . TYR A 1 340 ? 15.755 4.603 -26.890 1.00 98.19 340 TYR A CA 1
ATOM 2751 C C . TYR A 1 340 ? 15.053 4.656 -28.253 1.00 98.19 340 TYR A C 1
ATOM 2753 O O . TYR A 1 340 ? 15.716 4.448 -29.264 1.00 98.19 340 TYR A O 1
ATOM 2761 N N . GLN A 1 341 ? 13.760 4.996 -28.323 1.00 98.12 341 GLN A N 1
ATOM 2762 C CA . GLN A 1 341 ? 13.114 5.272 -29.611 1.00 98.12 341 GLN A CA 1
ATOM 2763 C C . GLN A 1 341 ? 13.727 6.505 -30.294 1.00 98.12 341 GLN A C 1
ATOM 2765 O O . GLN A 1 341 ? 14.023 6.449 -31.481 1.00 98.12 341 GLN A O 1
ATOM 2770 N N . GLN A 1 342 ? 13.970 7.592 -29.554 1.00 98.06 342 GLN A N 1
ATOM 2771 C CA . GLN A 1 342 ? 14.600 8.807 -30.085 1.00 98.06 342 GLN A CA 1
ATOM 2772 C C . GLN A 1 342 ? 16.039 8.557 -30.562 1.00 98.06 342 GLN A C 1
ATOM 2774 O O . GLN A 1 342 ? 16.408 9.041 -31.630 1.00 98.06 342 GLN A O 1
ATOM 2779 N N . GLU A 1 343 ? 16.815 7.750 -29.835 1.00 97.44 343 GLU A N 1
ATOM 2780 C CA . GLU A 1 343 ? 18.163 7.326 -30.239 1.00 97.44 343 GLU A CA 1
ATOM 2781 C C . GLU A 1 343 ? 18.144 6.450 -31.500 1.00 97.44 343 GLU A C 1
ATOM 2783 O O . GLU A 1 343 ? 18.948 6.658 -32.408 1.00 97.44 343 GLU A O 1
ATOM 2788 N N . MET A 1 344 ? 17.200 5.506 -31.614 1.00 97.31 344 MET A N 1
ATOM 2789 C CA . MET A 1 344 ? 17.027 4.715 -32.840 1.00 97.31 344 MET A CA 1
ATOM 2790 C C . MET A 1 344 ? 16.606 5.596 -34.022 1.00 97.31 344 MET A C 1
ATOM 2792 O O . MET A 1 344 ? 17.205 5.501 -35.091 1.00 97.31 344 MET A O 1
ATOM 2796 N N . ASP A 1 345 ? 15.638 6.496 -33.839 1.00 97.81 345 ASP A N 1
ATOM 2797 C CA . ASP A 1 345 ? 15.212 7.453 -34.867 1.00 97.81 345 ASP A CA 1
ATOM 2798 C C . ASP A 1 345 ? 16.369 8.380 -35.292 1.00 97.81 345 ASP A C 1
ATOM 2800 O O . ASP A 1 345 ? 16.505 8.715 -36.472 1.00 97.81 345 ASP A O 1
ATOM 2804 N N . GLY A 1 346 ? 17.224 8.781 -34.347 1.00 98.06 346 GLY A N 1
ATOM 2805 C CA . GLY A 1 346 ? 18.444 9.549 -34.591 1.00 98.06 346 GLY A CA 1
ATOM 2806 C C . GLY A 1 346 ? 19.483 8.768 -35.396 1.00 98.06 346 GLY A C 1
ATOM 2807 O O . GLY A 1 346 ? 20.019 9.291 -36.376 1.00 98.06 346 GLY A O 1
ATOM 2808 N N . LEU A 1 347 ? 19.711 7.500 -35.046 1.00 97.69 347 LEU A N 1
ATOM 2809 C CA . LEU A 1 347 ? 20.630 6.606 -35.751 1.00 97.69 347 LEU A CA 1
ATOM 2810 C C . LEU A 1 347 ? 20.139 6.262 -37.169 1.00 97.69 347 LEU A C 1
ATOM 2812 O O . LEU A 1 347 ? 20.938 6.217 -38.103 1.00 97.69 347 LEU A O 1
ATOM 2816 N N . TYR A 1 348 ? 18.828 6.099 -37.373 1.00 97.94 348 TYR A N 1
ATOM 2817 C CA . TYR A 1 348 ? 18.249 5.961 -38.713 1.00 97.94 348 TYR A CA 1
ATOM 2818 C C . TYR A 1 348 ? 18.444 7.229 -39.556 1.00 97.94 348 TYR A C 1
ATOM 2820 O O . TYR A 1 348 ? 18.756 7.129 -40.745 1.00 97.94 348 TYR A O 1
ATOM 2828 N N . ARG A 1 349 ? 18.314 8.425 -38.962 1.00 97.75 349 ARG A N 1
ATOM 2829 C CA . ARG A 1 349 ? 18.579 9.696 -39.663 1.00 97.75 349 ARG A CA 1
ATOM 2830 C C . ARG A 1 349 ? 20.050 9.839 -40.048 1.00 97.75 349 ARG A C 1
ATOM 2832 O O . ARG A 1 349 ? 20.320 10.205 -41.189 1.00 97.75 349 ARG A O 1
ATOM 2839 N N . SER A 1 350 ? 20.991 9.541 -39.150 1.00 97.38 350 SER A N 1
ATOM 2840 C CA . SER A 1 350 ? 22.425 9.631 -39.464 1.00 97.38 350 SER A CA 1
ATOM 2841 C C . SER A 1 350 ? 22.855 8.584 -40.497 1.00 97.38 350 SER A C 1
ATOM 2843 O O . SER A 1 350 ? 23.615 8.915 -41.406 1.00 97.38 350 SER A O 1
ATOM 2845 N N . PHE A 1 351 ? 22.294 7.371 -40.453 1.00 97.25 351 PHE A N 1
ATOM 2846 C CA . PHE A 1 351 ? 22.498 6.354 -41.488 1.00 97.25 351 PHE A CA 1
ATOM 2847 C C . PHE A 1 351 ? 21.961 6.791 -42.863 1.00 97.25 351 PHE A C 1
ATOM 2849 O O . PHE A 1 351 ? 22.655 6.647 -43.868 1.00 97.25 351 PHE A O 1
ATOM 2856 N N . GLU A 1 352 ? 20.763 7.381 -42.933 1.00 97.06 352 GLU A N 1
ATOM 2857 C CA . GLU A 1 352 ? 20.212 7.918 -44.187 1.00 97.06 352 GLU A CA 1
ATOM 2858 C C . GLU A 1 352 ? 20.976 9.147 -44.712 1.00 97.06 352 GLU A C 1
ATOM 2860 O O . GLU A 1 352 ? 21.033 9.349 -45.925 1.00 97.06 352 GLU A O 1
ATOM 2865 N N . VAL A 1 353 ? 21.596 9.953 -43.840 1.00 97.56 353 VAL A N 1
ATOM 2866 C CA . VAL A 1 353 ? 22.535 11.013 -44.252 1.00 97.56 353 VAL A CA 1
ATOM 2867 C C . VAL A 1 353 ? 23.809 10.398 -44.834 1.00 97.56 353 VAL A C 1
ATOM 2869 O O . VAL A 1 353 ? 24.142 10.697 -45.979 1.00 97.56 353 VAL A O 1
ATOM 2872 N N . TYR A 1 354 ? 24.457 9.476 -44.113 1.00 97.62 354 TYR A N 1
ATOM 2873 C CA . TYR A 1 354 ? 25.664 8.780 -44.573 1.00 97.62 354 TYR A CA 1
ATOM 2874 C C . TYR A 1 354 ? 25.449 8.062 -45.912 1.00 97.62 354 TYR A C 1
ATOM 2876 O O . TYR A 1 354 ? 26.272 8.156 -46.815 1.00 97.62 354 TYR A O 1
ATOM 2884 N N . LYS A 1 355 ? 24.303 7.401 -46.094 1.00 97.31 355 LYS A N 1
ATOM 2885 C CA . LYS A 1 355 ? 23.921 6.740 -47.349 1.00 97.31 355 LYS A CA 1
ATOM 2886 C C . LYS A 1 355 ? 23.779 7.724 -48.519 1.00 97.31 355 LYS A C 1
ATOM 2888 O O . LYS A 1 355 ? 24.187 7.402 -49.632 1.00 97.31 355 LYS A O 1
ATOM 2893 N N . LYS A 1 356 ? 23.245 8.929 -48.285 1.00 97.12 356 LYS A N 1
ATOM 2894 C CA . LYS A 1 356 ? 23.140 9.995 -49.305 1.00 97.12 356 LYS A CA 1
ATOM 2895 C C . LYS A 1 356 ? 24.491 10.638 -49.614 1.00 97.12 356 LYS A C 1
ATOM 2897 O O . LYS A 1 356 ? 24.744 10.990 -50.761 1.00 97.12 356 LYS A O 1
ATOM 2902 N N . GLU A 1 357 ? 25.360 10.771 -48.621 1.00 97.56 357 GLU A N 1
ATOM 2903 C CA . GLU A 1 357 ? 26.734 11.254 -48.789 1.00 97.56 357 GLU A CA 1
ATOM 2904 C C . GLU A 1 357 ? 27.616 10.226 -49.518 1.00 97.56 357 GLU A C 1
ATOM 2906 O O . GLU A 1 357 ? 28.344 10.571 -50.447 1.00 97.56 357 GLU A O 1
ATOM 2911 N N . SER A 1 358 ? 27.473 8.940 -49.191 1.00 95.94 358 SER A N 1
ATOM 2912 C CA . SER A 1 358 ? 28.118 7.840 -49.910 1.00 95.94 358 SER A CA 1
ATOM 2913 C C . SER A 1 358 ? 27.636 7.740 -51.359 1.00 95.94 358 SER A C 1
ATOM 2915 O O . SER A 1 358 ? 28.452 7.473 -52.232 1.00 95.94 358 SER A O 1
ATOM 2917 N N . ALA A 1 359 ? 26.347 7.973 -51.637 1.00 96.31 359 ALA A N 1
ATOM 2918 C CA . ALA A 1 359 ? 25.847 8.037 -53.011 1.00 96.31 359 ALA A CA 1
ATOM 2919 C C . ALA A 1 359 ? 26.491 9.205 -53.776 1.00 96.31 359 ALA A C 1
ATOM 2921 O O . ALA A 1 359 ? 27.137 8.979 -54.792 1.00 96.31 359 ALA A O 1
ATOM 2922 N N . ARG A 1 360 ? 26.443 10.426 -53.220 1.00 96.81 360 ARG A N 1
ATOM 2923 C CA . ARG A 1 360 ? 27.076 11.616 -53.820 1.00 96.81 360 ARG A CA 1
ATOM 2924 C C . ARG A 1 360 ? 28.568 11.437 -54.088 1.00 96.81 360 ARG A C 1
ATOM 2926 O O . ARG A 1 360 ? 29.038 11.837 -55.141 1.00 96.81 360 ARG A O 1
ATOM 2933 N N . THR A 1 361 ? 29.318 10.833 -53.165 1.00 96.38 361 THR A N 1
ATOM 2934 C CA . THR A 1 361 ? 30.759 10.604 -53.370 1.00 96.38 361 THR A CA 1
ATOM 2935 C C . THR A 1 361 ? 31.039 9.551 -54.444 1.00 96.38 361 THR A C 1
ATOM 2937 O O . THR A 1 361 ? 32.057 9.656 -55.123 1.00 96.38 361 THR A O 1
ATOM 2940 N N . ILE A 1 362 ? 30.140 8.582 -54.659 1.00 95.44 362 ILE A N 1
ATOM 2941 C CA . ILE A 1 362 ? 30.203 7.654 -55.799 1.00 95.44 362 ILE A CA 1
ATOM 2942 C C . ILE A 1 362 ? 29.857 8.381 -57.106 1.00 95.44 362 ILE A C 1
ATOM 2944 O O . ILE A 1 362 ? 30.604 8.242 -58.072 1.00 95.44 362 ILE A O 1
ATOM 2948 N N . ASP A 1 363 ? 28.804 9.203 -57.127 1.00 96.06 363 ASP A N 1
ATOM 2949 C CA . ASP A 1 363 ? 28.411 10.004 -58.296 1.00 96.06 363 ASP A CA 1
ATOM 2950 C C . ASP A 1 363 ? 29.535 10.983 -58.704 1.00 96.06 363 ASP A C 1
ATOM 2952 O O . ASP A 1 363 ? 29.931 11.032 -59.869 1.00 96.06 363 ASP A O 1
ATOM 2956 N N . ASP A 1 364 ? 30.131 11.692 -57.736 1.00 96.06 364 ASP A N 1
ATOM 2957 C CA . ASP A 1 364 ? 31.278 12.595 -57.923 1.00 96.06 364 ASP A CA 1
ATOM 2958 C C . ASP A 1 364 ? 32.531 11.869 -58.439 1.00 96.06 364 ASP A C 1
ATOM 2960 O O . ASP A 1 364 ? 33.337 12.460 -59.163 1.00 96.06 364 ASP A O 1
ATOM 2964 N N . LEU A 1 365 ? 32.751 10.615 -58.029 1.00 93.75 365 LEU A N 1
ATOM 2965 C CA . LEU A 1 365 ? 33.867 9.793 -58.507 1.00 93.75 365 LEU A CA 1
ATOM 2966 C C . LEU A 1 365 ? 33.595 9.233 -59.907 1.00 93.75 365 LEU A C 1
ATOM 2968 O O . LEU A 1 365 ? 34.517 9.216 -60.721 1.00 93.75 365 LEU A O 1
ATOM 2972 N N . SER A 1 366 ? 32.352 8.848 -60.213 1.00 94.81 366 SER A N 1
ATOM 2973 C CA . SER A 1 366 ? 31.943 8.436 -61.560 1.00 94.81 366 SER A CA 1
ATOM 2974 C C . SER A 1 366 ? 32.090 9.594 -62.541 1.00 94.81 366 SER A C 1
ATOM 2976 O O . SER A 1 366 ? 32.765 9.443 -63.550 1.00 94.81 366 SER A O 1
ATOM 2978 N N . ALA A 1 367 ? 31.591 10.786 -62.201 1.00 94.25 367 ALA A N 1
ATOM 2979 C CA . ALA A 1 367 ? 31.719 11.972 -63.047 1.00 94.25 367 ALA A CA 1
ATOM 2980 C C . ALA A 1 367 ? 33.188 12.365 -63.316 1.00 94.25 367 ALA A C 1
ATOM 2982 O O . ALA A 1 367 ? 33.507 12.840 -64.406 1.00 94.25 367 ALA A O 1
ATOM 2983 N N . LYS A 1 368 ? 34.092 12.136 -62.349 1.00 94.38 368 LYS A N 1
ATOM 2984 C CA . LYS A 1 368 ? 35.547 12.317 -62.523 1.00 94.38 368 LYS A CA 1
ATOM 2985 C C . LYS A 1 368 ? 36.179 11.235 -63.400 1.00 94.38 368 LYS A C 1
ATOM 2987 O O . LYS A 1 368 ? 37.098 11.541 -64.158 1.00 94.38 368 LYS A O 1
ATOM 2992 N N . LEU A 1 369 ? 35.707 9.991 -63.316 1.00 92.94 369 LEU A N 1
ATOM 2993 C CA . LEU A 1 369 ? 36.126 8.919 -64.222 1.00 92.94 369 LEU A CA 1
ATOM 2994 C C . LEU A 1 369 ? 35.672 9.239 -65.655 1.00 92.94 369 LEU A C 1
ATOM 2996 O O . LEU A 1 369 ? 36.505 9.323 -66.550 1.00 92.94 369 LEU A O 1
ATOM 3000 N N . ASP A 1 370 ? 34.392 9.574 -65.833 1.00 92.81 370 ASP A N 1
ATOM 3001 C CA . ASP A 1 370 ? 33.784 9.960 -67.109 1.00 92.81 370 ASP A CA 1
ATOM 3002 C C . ASP A 1 370 ? 34.426 11.210 -67.737 1.00 92.81 370 ASP A C 1
ATOM 3004 O O . ASP A 1 370 ? 34.300 11.416 -68.946 1.00 92.81 370 ASP A O 1
ATOM 3008 N N . SER A 1 371 ? 35.050 12.099 -66.953 1.00 93.12 371 SER A N 1
ATOM 3009 C CA . SER A 1 371 ? 35.847 13.212 -67.490 1.00 93.12 371 SER A CA 1
ATOM 3010 C C . SER A 1 371 ? 37.253 12.766 -67.889 1.00 93.12 371 SER A C 1
ATOM 3012 O O . SER A 1 371 ? 37.710 13.111 -68.973 1.00 93.12 371 SER A O 1
ATOM 3014 N N . ASN A 1 372 ? 37.909 11.949 -67.062 1.00 91.88 372 ASN A N 1
ATOM 3015 C CA . ASN A 1 372 ? 39.258 11.445 -67.323 1.00 91.88 372 ASN A CA 1
ATOM 3016 C C . ASN A 1 372 ? 39.297 10.514 -68.549 1.00 91.88 372 ASN A C 1
ATOM 3018 O O . ASN A 1 372 ? 40.220 10.591 -69.351 1.00 91.88 372 ASN A O 1
ATOM 3022 N N . ASP A 1 373 ? 38.263 9.697 -68.765 1.00 90.94 373 ASP A N 1
ATOM 3023 C CA . ASP A 1 373 ? 38.150 8.847 -69.957 1.00 90.94 373 ASP A CA 1
ATOM 3024 C C . ASP A 1 373 ? 38.005 9.682 -71.246 1.00 90.94 373 ASP A C 1
ATOM 3026 O O . ASP A 1 373 ? 38.588 9.336 -72.273 1.00 90.94 373 ASP A O 1
ATOM 3030 N N . LYS A 1 374 ? 37.346 10.851 -71.190 1.00 89.12 374 LYS A N 1
ATOM 3031 C CA . LYS A 1 374 ? 37.311 11.816 -72.312 1.00 89.12 374 LYS A CA 1
ATOM 3032 C C . LYS A 1 374 ? 38.668 12.491 -72.536 1.00 89.12 374 LYS A C 1
ATOM 3034 O O . LYS A 1 374 ? 39.052 12.731 -73.684 1.00 89.12 374 LYS A O 1
ATOM 3039 N N . ASP A 1 375 ? 39.416 12.770 -71.471 1.00 90.56 375 ASP A N 1
ATOM 3040 C CA . ASP A 1 375 ? 40.790 13.275 -71.570 1.00 90.56 375 ASP A CA 1
ATOM 3041 C C . ASP A 1 375 ? 41.736 12.202 -72.155 1.00 90.56 375 ASP A C 1
ATOM 3043 O O . ASP A 1 375 ? 42.601 12.518 -72.975 1.00 90.56 375 ASP A O 1
ATOM 3047 N N . TYR A 1 376 ? 41.530 10.918 -71.835 1.00 90.00 376 TYR A N 1
ATOM 3048 C CA . TYR A 1 376 ? 42.229 9.798 -72.475 1.00 90.00 376 TYR A CA 1
ATOM 3049 C C . TYR A 1 376 ? 41.861 9.637 -73.954 1.00 90.00 376 TYR A C 1
ATOM 3051 O O . TYR A 1 376 ? 42.770 9.494 -74.774 1.00 90.00 376 TYR A O 1
ATOM 3059 N N . ASP A 1 377 ? 40.577 9.693 -74.318 1.00 90.38 377 ASP A N 1
ATOM 3060 C CA . ASP A 1 377 ? 40.125 9.583 -75.711 1.00 90.38 377 ASP A CA 1
ATOM 3061 C C . ASP A 1 377 ? 40.645 10.745 -76.569 1.00 90.38 377 ASP A C 1
ATOM 3063 O O . ASP A 1 377 ? 41.195 10.522 -77.649 1.00 90.38 377 ASP A O 1
ATOM 3067 N N . THR A 1 378 ? 40.568 11.987 -76.079 1.00 90.69 378 THR A N 1
ATOM 3068 C CA . THR A 1 378 ? 41.116 13.154 -76.795 1.00 90.69 378 THR A CA 1
ATOM 3069 C C . THR A 1 378 ? 42.645 13.114 -76.880 1.00 90.69 378 THR A C 1
ATOM 3071 O O . THR A 1 378 ? 43.217 13.449 -77.924 1.00 90.69 378 THR A O 1
ATOM 3074 N N . LEU A 1 379 ? 43.343 12.628 -75.845 1.00 92.25 379 LEU A N 1
ATOM 3075 C CA . LEU A 1 379 ? 44.786 12.385 -75.905 1.00 92.25 379 LEU A CA 1
ATOM 3076 C C . LEU A 1 379 ? 45.130 11.303 -76.942 1.00 92.25 379 LEU A C 1
ATOM 3078 O O . LEU A 1 379 ? 46.056 11.506 -77.736 1.00 92.25 379 LEU A O 1
ATOM 3082 N N . LEU A 1 380 ? 44.381 10.197 -76.976 1.00 92.50 380 LEU A N 1
ATOM 3083 C CA . LEU A 1 380 ? 44.546 9.081 -77.910 1.00 92.50 380 LEU A CA 1
ATOM 3084 C C . LEU A 1 380 ? 44.240 9.490 -79.356 1.00 92.50 380 LEU A C 1
ATOM 3086 O O . LEU A 1 380 ? 44.986 9.113 -80.267 1.00 92.50 380 LEU A O 1
ATOM 3090 N N . GLU A 1 381 ? 43.211 10.307 -79.584 1.00 92.88 381 GLU A N 1
ATOM 3091 C CA . GLU A 1 381 ? 42.937 10.908 -80.888 1.00 92.88 381 GLU A CA 1
ATOM 3092 C C . GLU A 1 381 ? 44.072 11.856 -81.292 1.00 92.88 381 GLU A C 1
ATOM 3094 O O . GLU A 1 381 ? 44.598 11.730 -82.400 1.00 92.88 381 GLU A O 1
ATOM 3099 N N . SER A 1 382 ? 44.549 12.726 -80.392 1.00 92.88 382 SER A N 1
ATOM 3100 C CA . SER A 1 382 ? 45.676 13.627 -80.682 1.00 92.88 382 SER A CA 1
ATOM 3101 C C . SER A 1 382 ? 46.963 12.860 -81.020 1.00 92.88 382 SER A C 1
ATOM 3103 O O . SER A 1 382 ? 47.713 13.256 -81.917 1.00 92.88 382 SER A O 1
ATOM 3105 N N . LEU A 1 383 ? 47.215 11.732 -80.346 1.00 92.19 383 LEU A N 1
ATOM 3106 C CA . LEU A 1 383 ? 48.349 10.846 -80.603 1.00 92.19 383 LEU A CA 1
ATOM 3107 C C . LEU A 1 383 ? 48.180 10.111 -81.938 1.00 92.19 383 LEU A C 1
ATOM 3109 O O . LEU A 1 383 ? 49.133 9.998 -82.707 1.00 92.19 383 LEU A O 1
ATOM 3113 N N . THR A 1 384 ? 46.960 9.681 -82.256 1.00 92.62 384 THR A N 1
ATOM 3114 C CA . THR A 1 384 ? 46.609 9.053 -83.536 1.00 92.62 384 THR A CA 1
ATOM 3115 C C . THR A 1 384 ? 46.721 10.044 -84.697 1.00 92.62 384 THR A C 1
ATOM 3117 O O . THR A 1 384 ? 47.218 9.682 -85.762 1.00 92.62 384 THR A O 1
ATOM 3120 N N . ALA A 1 385 ? 46.342 11.309 -84.503 1.00 92.00 385 ALA A N 1
ATOM 3121 C CA . ALA A 1 385 ? 46.517 12.389 -85.470 1.00 92.00 385 ALA A CA 1
ATOM 3122 C C . ALA A 1 385 ? 48.003 12.734 -85.673 1.00 92.00 385 ALA A C 1
ATOM 3124 O O . ALA A 1 385 ? 48.467 12.801 -86.814 1.00 92.00 385 ALA A O 1
ATOM 3125 N N . LYS A 1 386 ? 48.785 12.855 -84.588 1.00 93.25 386 LYS A N 1
ATOM 3126 C CA . LYS A 1 386 ? 50.252 13.015 -84.643 1.00 93.25 386 LYS A CA 1
ATOM 3127 C C . LYS A 1 386 ? 50.918 11.848 -85.374 1.00 93.25 386 LYS A C 1
ATOM 3129 O O . LYS A 1 386 ? 51.776 12.082 -86.222 1.00 93.25 386 LYS A O 1
ATOM 3134 N N . ARG A 1 387 ? 50.486 10.609 -85.115 1.00 92.81 387 ARG A N 1
ATOM 3135 C CA . ARG A 1 387 ? 50.959 9.422 -85.836 1.00 92.81 387 ARG A CA 1
ATOM 3136 C C . ARG A 1 387 ? 50.601 9.487 -87.322 1.00 92.81 387 ARG A C 1
ATOM 3138 O O . ARG A 1 387 ? 51.503 9.361 -88.136 1.00 92.81 387 ARG A O 1
ATOM 3145 N N . LYS A 1 388 ? 49.337 9.734 -87.689 1.00 92.44 388 LYS A N 1
ATOM 3146 C CA . LYS A 1 388 ? 48.913 9.894 -89.097 1.00 92.44 388 LYS A CA 1
ATOM 3147 C C . LYS A 1 388 ? 49.733 10.977 -89.812 1.00 92.44 388 LYS A C 1
ATOM 3149 O O . LYS A 1 388 ? 50.139 10.780 -90.950 1.00 92.44 388 LYS A O 1
ATOM 3154 N N . SER A 1 389 ? 50.026 12.089 -89.135 1.00 92.56 389 SER A N 1
ATOM 3155 C CA . SER A 1 389 ? 50.896 13.154 -89.652 1.00 92.56 389 SER A CA 1
ATOM 3156 C C . SER A 1 389 ? 52.342 12.678 -89.864 1.00 92.56 389 SER A C 1
ATOM 3158 O O . SER A 1 389 ? 52.908 12.890 -90.934 1.00 92.56 389 SER A O 1
ATOM 3160 N N . MET A 1 390 ? 52.924 11.958 -88.899 1.00 91.81 390 MET A N 1
ATOM 3161 C CA . MET A 1 390 ? 54.266 11.371 -89.013 1.00 91.81 390 MET A CA 1
ATOM 3162 C C . MET A 1 390 ? 54.353 10.312 -90.124 1.00 91.81 390 MET A C 1
ATOM 3164 O O . MET A 1 390 ? 55.292 10.338 -90.920 1.00 91.81 390 MET A O 1
ATOM 3168 N N . ASP A 1 391 ? 53.363 9.423 -90.216 1.00 90.75 391 ASP A N 1
ATOM 3169 C CA . ASP A 1 391 ? 53.254 8.404 -91.261 1.00 90.75 391 ASP A CA 1
ATOM 3170 C C . ASP A 1 391 ? 53.132 9.080 -92.646 1.00 90.75 391 ASP A C 1
ATOM 3172 O O . ASP A 1 391 ? 53.874 8.728 -93.563 1.00 90.75 391 ASP A O 1
ATOM 3176 N N . ASN A 1 392 ? 52.323 10.142 -92.781 1.00 91.75 392 ASN A N 1
ATOM 3177 C CA . ASN A 1 392 ? 52.244 10.964 -93.999 1.00 91.75 392 ASN A CA 1
ATOM 3178 C C . ASN A 1 392 ? 53.577 11.657 -94.344 1.00 91.75 392 ASN A C 1
ATOM 3180 O O . ASN A 1 392 ? 53.977 11.671 -95.507 1.00 91.75 392 ASN A O 1
ATOM 3184 N N . ILE A 1 393 ? 54.292 12.212 -93.358 1.00 91.12 393 ILE A N 1
ATOM 3185 C CA . ILE A 1 393 ? 55.623 12.812 -93.558 1.00 91.12 393 ILE A CA 1
ATOM 3186 C C . ILE A 1 393 ? 56.619 11.759 -94.059 1.00 91.12 393 ILE A C 1
ATOM 3188 O O . ILE A 1 393 ? 57.386 12.038 -94.979 1.00 91.12 393 ILE A O 1
ATOM 3192 N N . ASN A 1 394 ? 56.596 10.547 -93.504 1.00 90.56 394 ASN A N 1
ATOM 3193 C CA . ASN A 1 394 ? 57.481 9.460 -93.920 1.00 90.56 394 ASN A CA 1
ATOM 3194 C C . ASN A 1 394 ? 57.126 8.929 -95.319 1.00 90.56 394 ASN A C 1
ATOM 3196 O O . ASN A 1 394 ? 58.025 8.719 -96.132 1.00 90.56 394 ASN A O 1
ATOM 3200 N N . VAL A 1 395 ? 55.837 8.801 -95.655 1.00 92.06 395 VAL A N 1
ATOM 3201 C CA . VAL A 1 395 ? 55.380 8.473 -97.018 1.00 92.06 395 VAL A CA 1
ATOM 3202 C C . VAL A 1 395 ? 55.808 9.551 -98.019 1.00 92.06 395 VAL A C 1
ATOM 3204 O O . VAL A 1 395 ? 56.335 9.219 -99.080 1.00 92.06 395 VAL A O 1
ATOM 3207 N N . ASN A 1 396 ? 55.668 10.835 -97.677 1.00 89.19 396 ASN A N 1
ATOM 3208 C CA . ASN A 1 396 ? 56.096 11.944 -98.534 1.00 89.19 396 ASN A CA 1
ATOM 3209 C C . ASN A 1 396 ? 57.622 11.991 -98.711 1.00 89.19 396 ASN A C 1
ATOM 3211 O O . ASN A 1 396 ? 58.089 12.168 -99.835 1.00 89.19 396 ASN A O 1
ATOM 3215 N N . LYS A 1 397 ? 58.405 11.763 -97.646 1.00 90.25 397 LYS A N 1
ATOM 3216 C CA . LYS A 1 397 ? 59.870 11.613 -97.730 1.00 90.25 397 LYS A CA 1
ATOM 3217 C C . LYS A 1 397 ? 60.257 10.451 -98.640 1.00 90.25 397 LYS A C 1
ATOM 3219 O O . LYS A 1 397 ? 61.058 10.645 -99.546 1.00 90.25 397 LYS A O 1
ATOM 3224 N N . ASN A 1 398 ? 59.652 9.278 -98.461 1.00 90.00 398 ASN A N 1
ATOM 3225 C CA . ASN A 1 398 ? 59.929 8.109 -99.296 1.00 90.00 398 ASN A CA 1
ATOM 3226 C C . ASN A 1 398 ? 59.545 8.358 -100.763 1.00 90.00 398 ASN A C 1
ATOM 3228 O O . ASN A 1 398 ? 60.299 7.989 -101.656 1.00 90.00 398 ASN A O 1
ATOM 3232 N N . LYS A 1 399 ? 58.427 9.046 -101.028 1.00 90.88 399 LYS A N 1
ATOM 3233 C CA . LYS A 1 399 ? 58.024 9.454 -102.383 1.00 90.88 399 LYS A CA 1
ATOM 3234 C C . LYS A 1 399 ? 59.013 10.447 -103.010 1.00 90.88 399 LYS A C 1
ATOM 3236 O O . LYS A 1 399 ? 59.329 10.310 -104.188 1.00 90.88 399 LYS A O 1
ATOM 3241 N N . ALA A 1 400 ? 59.533 11.403 -102.238 1.00 88.62 400 ALA A N 1
ATOM 3242 C CA . ALA A 1 400 ? 60.563 12.334 -102.699 1.00 88.62 400 ALA A CA 1
ATOM 3243 C C . ALA A 1 400 ? 61.904 11.627 -102.971 1.00 88.62 400 ALA A C 1
ATOM 3245 O O . ALA A 1 400 ? 62.509 11.859 -104.013 1.00 88.62 400 ALA A O 1
ATOM 3246 N N . ILE A 1 401 ? 62.328 10.710 -102.094 1.00 89.81 401 ILE A N 1
ATOM 3247 C CA . ILE A 1 401 ? 63.530 9.880 -102.278 1.00 89.81 401 ILE A CA 1
ATOM 3248 C C . ILE A 1 401 ? 63.392 9.001 -103.527 1.00 89.81 401 ILE A C 1
ATOM 3250 O O . ILE A 1 401 ? 64.295 8.987 -104.354 1.00 89.81 401 ILE A O 1
ATOM 3254 N N . LEU A 1 402 ? 62.252 8.329 -103.719 1.00 89.00 402 LEU A N 1
ATOM 3255 C CA . LEU A 1 402 ? 61.977 7.552 -104.933 1.00 89.00 402 LEU A CA 1
ATOM 3256 C C . LEU A 1 402 ? 61.988 8.432 -106.190 1.00 89.00 402 LEU A C 1
ATOM 3258 O O . LEU A 1 402 ? 62.558 8.034 -107.199 1.00 89.00 402 LEU A O 1
ATOM 3262 N N . SER A 1 403 ? 61.427 9.644 -106.130 1.00 86.94 403 SER A N 1
ATOM 3263 C CA . SER A 1 403 ? 61.487 10.592 -107.249 1.00 86.94 403 SER A CA 1
ATOM 3264 C C . SER A 1 403 ? 62.920 11.034 -107.562 1.00 86.94 403 SER A C 1
ATOM 3266 O O . SER A 1 403 ? 63.271 11.134 -108.732 1.00 86.94 403 SER A O 1
ATOM 3268 N N . LEU A 1 404 ? 63.754 11.272 -106.544 1.00 86.50 404 LEU A N 1
ATOM 3269 C CA . LEU A 1 404 ? 65.169 11.614 -106.715 1.00 86.50 404 LEU A CA 1
ATOM 3270 C C . LEU A 1 404 ? 65.975 10.436 -107.274 1.00 86.50 404 LEU A C 1
ATOM 3272 O O . LEU A 1 404 ? 66.794 10.643 -108.162 1.00 86.50 404 LEU A O 1
ATOM 3276 N N . LEU A 1 405 ? 65.710 9.207 -106.820 1.00 85.81 405 LEU A N 1
ATOM 3277 C CA . LEU A 1 405 ? 66.329 7.990 -107.354 1.00 85.81 405 LEU A CA 1
ATOM 3278 C C . LEU A 1 405 ? 65.937 7.743 -108.818 1.00 85.81 405 LEU A C 1
ATOM 3280 O O . LEU A 1 405 ? 66.797 7.388 -109.615 1.00 85.81 405 LEU A O 1
ATOM 3284 N N . VAL A 1 406 ? 64.677 7.984 -109.200 1.00 86.88 406 VAL A N 1
ATOM 3285 C CA . VAL A 1 406 ? 64.236 7.903 -110.605 1.00 86.88 406 VAL A CA 1
ATOM 3286 C C . VAL A 1 406 ? 64.886 8.997 -111.457 1.00 86.88 406 VAL A C 1
ATOM 3288 O O . VAL A 1 406 ? 65.344 8.705 -112.560 1.00 86.88 406 VAL A O 1
ATOM 3291 N N . SER A 1 407 ? 64.988 10.236 -110.963 1.00 84.25 407 SER A N 1
ATOM 3292 C CA . SER A 1 407 ? 65.711 11.305 -111.668 1.00 84.25 407 SER A CA 1
ATOM 3293 C C . SER A 1 407 ? 67.204 10.998 -111.815 1.00 84.25 407 SER A C 1
ATOM 3295 O O . SER A 1 407 ? 67.761 11.218 -112.886 1.00 84.25 407 SER A O 1
ATOM 3297 N N . LEU A 1 408 ? 67.842 10.439 -110.781 1.00 87.00 408 LEU A N 1
ATOM 3298 C CA . LEU A 1 408 ? 69.244 10.019 -110.816 1.00 87.00 408 LEU A CA 1
ATOM 3299 C C . LEU A 1 408 ? 69.461 8.852 -111.787 1.00 87.00 408 LEU A C 1
ATOM 3301 O O . LEU A 1 408 ? 70.409 8.887 -112.561 1.00 87.00 408 LEU A O 1
ATOM 3305 N N . ALA A 1 409 ? 68.572 7.855 -111.801 1.00 84.69 409 ALA A N 1
ATOM 3306 C CA . ALA A 1 409 ? 68.635 6.742 -112.746 1.00 84.69 409 ALA A CA 1
ATOM 3307 C C . ALA A 1 409 ? 68.456 7.211 -114.201 1.00 84.69 409 ALA A C 1
ATOM 3309 O O . ALA A 1 409 ? 69.154 6.729 -115.089 1.00 84.69 409 ALA A O 1
ATOM 3310 N N . LYS A 1 410 ? 67.583 8.200 -114.447 1.00 83.00 410 LYS A N 1
ATOM 3311 C CA . LYS A 1 410 ? 67.458 8.845 -115.764 1.00 83.00 410 LYS A CA 1
ATOM 3312 C C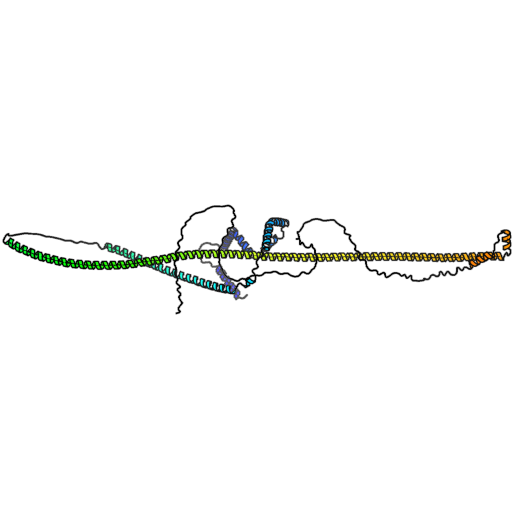 . LYS A 1 410 ? 68.715 9.626 -116.149 1.00 83.00 410 LYS A C 1
ATOM 3314 O O . LYS A 1 410 ? 69.191 9.454 -117.262 1.00 83.00 410 LYS A O 1
ATOM 3319 N N . ALA A 1 411 ? 69.277 10.425 -115.242 1.00 82.50 411 ALA A N 1
ATOM 3320 C CA . ALA A 1 411 ? 70.520 11.158 -115.496 1.00 82.50 411 ALA A CA 1
ATOM 3321 C C . ALA A 1 411 ? 71.710 10.214 -115.753 1.00 82.50 411 ALA A C 1
ATOM 3323 O O . ALA A 1 411 ? 72.502 10.460 -116.653 1.00 82.50 411 ALA A O 1
ATOM 3324 N N . ALA A 1 412 ? 71.801 9.103 -115.016 1.00 83.50 412 ALA A N 1
ATOM 3325 C CA . ALA A 1 412 ? 72.815 8.073 -115.227 1.00 83.50 412 ALA A CA 1
ATOM 3326 C C . ALA A 1 412 ? 72.627 7.320 -116.556 1.00 83.50 412 ALA A C 1
ATOM 3328 O O . ALA A 1 412 ? 73.619 6.997 -117.203 1.00 83.50 412 ALA A O 1
ATOM 3329 N N . LYS A 1 413 ? 71.379 7.073 -116.990 1.00 83.25 413 LYS A N 1
ATOM 3330 C CA . LYS A 1 413 ? 71.095 6.499 -118.314 1.00 83.25 413 LYS A CA 1
ATOM 3331 C C . LYS A 1 413 ? 71.501 7.457 -119.437 1.00 83.25 413 LYS A C 1
ATOM 3333 O O . LYS A 1 413 ? 72.255 7.039 -120.304 1.00 83.25 413 LYS A O 1
ATOM 3338 N N . VAL A 1 414 ? 71.108 8.732 -119.358 1.00 81.06 414 VAL A N 1
ATOM 3339 C CA . VAL A 1 414 ? 71.502 9.767 -120.334 1.00 81.06 414 VAL A CA 1
ATOM 3340 C C . VAL A 1 414 ? 73.024 9.911 -120.399 1.00 81.06 414 VAL A C 1
ATOM 3342 O O . VAL A 1 414 ? 73.586 9.786 -121.476 1.00 81.06 414 VAL A O 1
ATOM 3345 N N . HIS A 1 415 ? 73.717 10.041 -119.263 1.00 82.94 415 HIS A N 1
ATOM 3346 C CA . HIS A 1 415 ? 75.185 10.095 -119.241 1.00 82.94 415 HIS A CA 1
ATOM 3347 C C . HIS A 1 415 ? 75.828 8.809 -119.799 1.00 82.94 415 HIS A C 1
ATOM 3349 O O . HIS A 1 415 ? 76.903 8.860 -120.394 1.00 82.94 415 HIS A O 1
ATOM 3355 N N . GLY A 1 416 ? 75.211 7.640 -119.603 1.00 80.62 416 GLY A N 1
ATOM 3356 C CA . GLY A 1 416 ? 75.660 6.375 -120.196 1.00 80.62 416 GLY A CA 1
ATOM 3357 C C . GLY A 1 416 ? 75.481 6.332 -121.717 1.00 80.62 416 GLY A C 1
ATOM 3358 O O . GLY A 1 416 ? 76.362 5.844 -122.420 1.00 80.62 416 GLY A O 1
ATOM 3359 N N . GLU A 1 417 ? 74.380 6.887 -122.221 1.00 81.00 417 GLU A N 1
ATOM 3360 C CA . GLU A 1 417 ? 74.089 7.044 -123.650 1.00 81.00 417 GLU A CA 1
ATOM 3361 C C . GLU A 1 417 ? 75.049 8.065 -124.296 1.00 81.00 417 GLU A C 1
ATOM 3363 O O . GLU A 1 417 ? 75.728 7.710 -125.256 1.00 81.00 417 GLU A O 1
ATOM 3368 N N . GLU A 1 418 ? 75.237 9.247 -123.697 1.00 81.62 418 GLU A N 1
ATOM 3369 C CA . GLU A 1 418 ? 76.231 10.265 -124.094 1.00 81.62 418 GLU A CA 1
ATOM 3370 C C . GLU A 1 418 ? 77.665 9.697 -124.102 1.00 81.62 418 GLU A C 1
ATOM 3372 O O . GLU A 1 418 ? 78.417 9.871 -125.060 1.00 81.62 418 GLU A O 1
ATOM 3377 N N . SER A 1 419 ? 78.052 8.954 -123.056 1.00 81.12 419 SER A N 1
ATOM 3378 C CA . SER A 1 419 ? 79.380 8.321 -122.978 1.00 81.12 419 SER A CA 1
ATOM 3379 C C . SER A 1 419 ? 79.574 7.247 -124.052 1.00 81.12 419 SER A C 1
ATOM 3381 O O . SER A 1 419 ? 80.690 7.059 -124.538 1.00 81.12 419 SER A O 1
ATOM 3383 N N . LYS A 1 420 ? 78.503 6.537 -124.428 1.00 80.75 420 LYS A N 1
ATOM 3384 C CA . LYS A 1 420 ? 78.525 5.535 -125.498 1.00 80.75 420 LYS A CA 1
ATOM 3385 C C . LYS A 1 420 ? 78.608 6.185 -126.880 1.00 80.75 420 LYS A C 1
ATOM 3387 O O . LYS A 1 420 ? 79.345 5.683 -127.723 1.00 80.75 420 LYS A O 1
ATOM 3392 N N . GLU A 1 421 ? 77.896 7.287 -127.097 1.00 81.50 421 GLU A N 1
ATOM 3393 C CA . GLU A 1 421 ? 77.950 8.080 -128.329 1.00 81.50 421 GLU A CA 1
ATOM 3394 C C . GLU A 1 421 ? 79.365 8.629 -128.555 1.00 81.50 421 GLU A C 1
ATOM 3396 O O . GLU A 1 421 ? 79.986 8.310 -129.567 1.00 81.50 421 GLU A O 1
ATOM 3401 N N . ILE A 1 422 ? 79.947 9.293 -127.547 1.00 80.44 422 ILE A N 1
ATOM 3402 C CA . ILE A 1 422 ? 81.337 9.781 -127.577 1.00 80.44 422 ILE A CA 1
ATOM 3403 C C . ILE A 1 422 ? 82.332 8.632 -127.814 1.00 80.44 422 ILE A C 1
ATOM 3405 O O . ILE A 1 422 ? 83.295 8.788 -128.568 1.00 80.44 422 ILE A O 1
ATOM 3409 N N . LEU A 1 423 ? 82.137 7.460 -127.197 1.00 81.00 423 LEU A N 1
ATOM 3410 C CA . LEU A 1 423 ? 83.014 6.308 -127.435 1.00 81.00 423 LEU A CA 1
ATOM 3411 C C . LEU A 1 423 ? 82.881 5.763 -128.870 1.00 81.00 423 LEU A C 1
ATOM 3413 O O . LEU A 1 423 ? 83.888 5.349 -129.444 1.00 81.00 423 LEU A O 1
ATOM 3417 N N . SER A 1 424 ? 81.683 5.807 -129.463 1.00 80.88 424 SER A N 1
ATOM 3418 C CA . SER A 1 424 ? 81.460 5.435 -130.866 1.00 80.88 424 SER A CA 1
ATOM 3419 C C . SER A 1 424 ? 82.159 6.413 -131.806 1.00 80.88 424 SER A C 1
ATOM 3421 O O . SER A 1 424 ? 82.963 5.976 -132.623 1.00 80.88 424 SER A O 1
ATOM 3423 N N . GLU A 1 425 ? 81.965 7.725 -131.621 1.00 80.56 425 GLU A N 1
ATOM 3424 C CA . GLU A 1 425 ? 82.648 8.756 -132.416 1.00 80.56 425 GLU A CA 1
ATOM 3425 C C . GLU A 1 425 ? 84.174 8.582 -132.385 1.00 80.56 425 GLU A C 1
ATOM 3427 O O . GLU A 1 425 ? 84.834 8.659 -133.420 1.00 80.56 425 GLU A O 1
ATOM 3432 N N . ASN A 1 426 ? 84.752 8.287 -131.215 1.00 80.62 426 ASN A N 1
ATOM 3433 C CA . ASN A 1 426 ? 86.189 8.037 -131.094 1.00 80.62 426 ASN A CA 1
ATOM 3434 C C . ASN A 1 426 ? 86.634 6.764 -131.840 1.00 80.62 426 ASN A C 1
ATOM 3436 O O . ASN A 1 426 ? 87.680 6.778 -132.493 1.00 80.62 426 ASN A O 1
ATOM 3440 N N . VAL A 1 427 ? 85.854 5.677 -131.794 1.00 80.62 427 VAL A N 1
ATOM 3441 C CA . VAL A 1 427 ? 86.133 4.447 -132.561 1.00 80.62 427 VAL A CA 1
ATOM 3442 C C . VAL A 1 427 ? 86.025 4.691 -134.069 1.00 80.62 427 VAL A C 1
ATOM 3444 O O . VAL A 1 427 ? 86.897 4.244 -134.820 1.00 80.62 427 VAL A O 1
ATOM 3447 N N . ASP A 1 428 ? 85.026 5.450 -134.516 1.00 78.62 428 ASP A N 1
ATOM 3448 C CA . ASP A 1 428 ? 84.812 5.791 -135.925 1.00 78.62 428 ASP A CA 1
ATOM 3449 C C . ASP A 1 428 ? 85.897 6.745 -136.456 1.00 78.62 428 ASP A C 1
ATOM 3451 O O . ASP A 1 428 ? 86.386 6.574 -137.578 1.00 78.62 428 ASP A O 1
ATOM 3455 N N . VAL A 1 429 ? 86.362 7.699 -135.641 1.00 79.19 429 VAL A N 1
ATOM 3456 C CA . VAL A 1 429 ? 87.495 8.586 -135.963 1.00 79.19 429 VAL A CA 1
ATOM 3457 C C . VAL A 1 429 ? 88.808 7.804 -136.053 1.00 79.19 429 VAL A C 1
ATOM 3459 O O . VAL A 1 429 ? 89.533 7.960 -137.038 1.00 79.19 429 VAL A O 1
ATOM 3462 N N . VAL A 1 430 ? 89.118 6.927 -135.090 1.00 73.56 430 VAL A N 1
ATOM 3463 C CA . VAL A 1 430 ? 90.339 6.095 -135.133 1.00 73.56 430 VAL A CA 1
ATOM 3464 C C . VAL A 1 430 ? 90.307 5.131 -136.325 1.00 73.56 430 VAL A C 1
ATOM 3466 O O . VAL A 1 430 ? 91.314 4.982 -137.022 1.00 73.56 430 VAL A O 1
ATOM 3469 N N . SER A 1 431 ? 89.147 4.544 -136.627 1.00 75.25 431 SER A N 1
ATOM 3470 C CA . SER A 1 431 ? 88.953 3.695 -137.810 1.00 75.25 431 SER A CA 1
ATOM 3471 C C . SER A 1 431 ? 89.122 4.487 -139.114 1.00 75.25 431 SER A C 1
ATOM 3473 O O . SER A 1 431 ? 89.835 4.046 -140.015 1.00 75.25 431 SER A O 1
ATOM 3475 N N . SER A 1 432 ? 88.578 5.706 -139.181 1.00 75.56 432 SER A N 1
ATOM 3476 C CA . SER A 1 432 ? 88.743 6.623 -140.319 1.00 75.56 432 SER A CA 1
ATOM 3477 C C . SER A 1 432 ? 90.193 7.075 -140.530 1.00 75.56 432 SER A C 1
ATOM 3479 O O . SER A 1 432 ? 90.611 7.287 -141.670 1.00 75.56 432 SER A O 1
ATOM 3481 N N . LEU A 1 433 ? 90.976 7.242 -139.456 1.00 70.31 433 LEU A N 1
ATOM 3482 C CA . LEU A 1 433 ? 92.415 7.521 -139.548 1.00 70.31 433 LEU A CA 1
ATOM 3483 C C . LEU A 1 433 ? 93.181 6.306 -140.087 1.00 70.31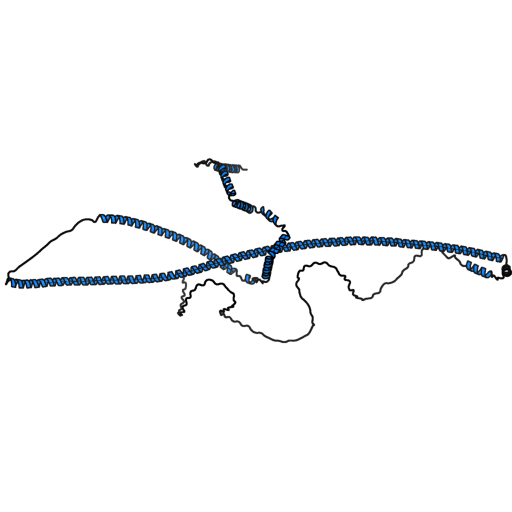 433 LEU A C 1
ATOM 3485 O O . LEU A 1 433 ? 94.042 6.470 -140.952 1.00 70.31 433 LEU A O 1
ATOM 3489 N N . LYS A 1 434 ? 92.844 5.101 -139.611 1.00 70.31 434 LYS A N 1
ATOM 3490 C CA . LYS A 1 434 ? 93.444 3.835 -140.053 1.00 70.31 434 LYS A CA 1
ATOM 3491 C C . LYS A 1 434 ? 93.179 3.550 -141.536 1.00 70.31 434 LYS A C 1
ATOM 3493 O O . LYS A 1 434 ? 94.086 3.110 -142.234 1.00 70.31 434 LYS A O 1
ATOM 3498 N N . GLU A 1 435 ? 91.971 3.827 -142.030 1.00 69.62 435 GLU A N 1
ATOM 3499 C CA . GLU A 1 435 ? 91.619 3.638 -143.446 1.00 69.62 435 GLU A CA 1
ATOM 3500 C C . GLU A 1 435 ? 92.326 4.648 -144.367 1.00 69.62 435 GLU A C 1
ATOM 3502 O O . GLU A 1 435 ? 92.844 4.277 -145.419 1.00 69.62 435 GLU A O 1
ATOM 3507 N N . LYS A 1 436 ? 92.400 5.926 -143.966 1.00 72.19 436 LYS A N 1
ATOM 3508 C CA . LYS A 1 436 ? 93.021 6.991 -144.780 1.00 72.19 436 LYS A CA 1
ATOM 3509 C C . LYS A 1 436 ? 94.550 6.935 -144.816 1.00 72.19 436 LYS A C 1
ATOM 3511 O O . LYS A 1 436 ? 95.148 7.518 -145.719 1.00 72.19 436 LYS A O 1
ATOM 3516 N N . TYR A 1 437 ? 95.174 6.258 -143.853 1.00 67.19 437 TYR A N 1
ATOM 3517 C CA . TYR A 1 437 ? 96.625 6.156 -143.717 1.00 67.19 437 TYR A CA 1
ATOM 3518 C C . TYR A 1 437 ? 97.029 4.731 -143.282 1.00 67.19 437 TYR A C 1
ATOM 3520 O O . TYR A 1 437 ? 97.265 4.501 -142.095 1.00 67.19 437 TYR A O 1
ATOM 3528 N N . PRO A 1 438 ? 97.149 3.756 -144.205 1.00 63.69 438 PRO A N 1
ATOM 3529 C CA . PRO A 1 438 ? 97.549 2.390 -143.846 1.00 63.69 438 PRO A CA 1
ATOM 3530 C C . PRO A 1 438 ? 98.941 2.337 -143.184 1.00 63.69 438 PRO A C 1
ATOM 3532 O O . PRO A 1 438 ? 99.149 1.613 -142.213 1.00 63.69 438 PRO A O 1
ATOM 3535 N N . ASP A 1 439 ? 99.869 3.184 -143.628 1.00 59.84 439 ASP A N 1
ATOM 3536 C CA . ASP A 1 439 ? 101.211 3.377 -143.062 1.00 59.84 439 ASP A CA 1
ATOM 3537 C C . ASP A 1 439 ? 101.246 4.222 -141.759 1.00 59.84 439 ASP A C 1
ATOM 3539 O O . ASP A 1 439 ? 102.318 4.574 -141.262 1.00 59.84 439 ASP A O 1
ATOM 3543 N N . LEU A 1 440 ? 100.097 4.516 -141.129 1.00 63.31 440 LEU A N 1
ATOM 3544 C CA . LEU A 1 440 ? 100.032 5.253 -139.853 1.00 63.31 440 LEU A CA 1
ATOM 3545 C C . LEU A 1 440 ? 100.650 4.476 -138.678 1.00 63.31 440 LEU A C 1
ATOM 3547 O O . LEU A 1 440 ? 101.347 5.075 -137.858 1.00 63.31 440 LEU A O 1
ATOM 3551 N N . LYS A 1 441 ? 100.456 3.147 -138.619 1.00 61.38 441 LYS A N 1
ATOM 3552 C CA . LYS A 1 441 ? 101.063 2.274 -137.588 1.00 61.38 441 LYS A CA 1
ATOM 3553 C C . LYS A 1 441 ? 102.597 2.326 -137.652 1.00 61.38 441 LYS A C 1
ATOM 3555 O O . LYS A 1 441 ? 103.267 2.281 -136.625 1.00 61.38 441 LYS A O 1
ATOM 3560 N N . GLU A 1 442 ? 103.145 2.494 -138.854 1.00 61.53 442 GLU A N 1
ATOM 3561 C CA . GLU A 1 442 ? 104.584 2.593 -139.110 1.00 61.53 442 GLU A CA 1
ATOM 3562 C C . GLU A 1 442 ? 105.113 4.012 -138.820 1.00 61.53 442 GLU A C 1
ATOM 3564 O O . GLU A 1 442 ? 106.110 4.171 -138.118 1.00 61.53 442 GLU A O 1
ATOM 3569 N N . LYS A 1 443 ? 104.386 5.061 -139.230 1.00 60.22 443 LYS A N 1
ATOM 3570 C CA . LYS A 1 443 ? 104.760 6.470 -138.992 1.00 60.22 443 LYS A CA 1
ATOM 3571 C C . LYS A 1 443 ? 104.692 6.908 -137.524 1.00 60.22 443 LYS A C 1
ATOM 3573 O O . LYS A 1 443 ? 105.512 7.729 -137.111 1.00 60.22 443 LYS A O 1
ATOM 3578 N N . ILE A 1 444 ? 103.771 6.362 -136.723 1.00 61.44 444 ILE A N 1
ATOM 3579 C CA . ILE A 1 444 ? 103.762 6.564 -135.258 1.00 61.44 444 ILE A CA 1
ATOM 3580 C C . ILE A 1 444 ? 105.013 5.923 -134.642 1.00 61.44 444 ILE A C 1
ATOM 3582 O O . ILE A 1 444 ? 105.740 6.571 -133.888 1.00 61.44 444 ILE A O 1
ATOM 3586 N N . LYS A 1 445 ? 105.321 4.681 -135.034 1.00 63.34 445 LYS A N 1
ATOM 3587 C CA . LYS A 1 445 ? 106.497 3.933 -134.567 1.00 63.34 445 LYS A CA 1
ATOM 3588 C C . LYS A 1 445 ? 107.814 4.637 -134.916 1.00 63.34 445 LYS A C 1
ATOM 3590 O O . LYS A 1 445 ? 108.723 4.680 -134.088 1.00 63.34 445 LYS A O 1
ATOM 3595 N N . GLU A 1 446 ? 107.890 5.243 -136.101 1.00 60.47 446 GLU A N 1
ATOM 3596 C CA . GLU A 1 446 ? 109.056 5.990 -136.586 1.00 60.47 446 GLU A CA 1
ATOM 3597 C C . GLU A 1 446 ? 109.234 7.361 -135.898 1.00 60.47 446 GLU A C 1
ATOM 3599 O O . GLU A 1 446 ? 110.367 7.755 -135.610 1.00 60.47 446 GLU A O 1
ATOM 3604 N N . ARG A 1 447 ? 108.144 8.083 -135.579 1.00 60.62 447 ARG A N 1
ATOM 3605 C CA . ARG A 1 447 ? 108.219 9.408 -134.925 1.00 60.62 447 ARG A CA 1
ATOM 3606 C C . ARG A 1 447 ? 108.278 9.376 -133.401 1.00 60.62 447 ARG A C 1
ATOM 3608 O O . ARG A 1 447 ? 109.046 10.142 -132.825 1.00 60.62 447 ARG A O 1
ATOM 3615 N N . GLU A 1 448 ? 107.475 8.539 -132.750 1.00 61.12 448 GLU A N 1
ATOM 3616 C CA . GLU A 1 448 ? 107.266 8.596 -131.292 1.00 61.12 448 GLU A CA 1
ATOM 3617 C C . GLU A 1 448 ? 107.965 7.463 -130.529 1.00 61.12 448 GLU A C 1
ATOM 3619 O O . GLU A 1 448 ? 108.097 7.538 -129.309 1.00 61.12 448 GLU A O 1
ATOM 3624 N N . LYS A 1 449 ? 108.482 6.442 -131.233 1.00 58.00 449 LYS A N 1
ATOM 3625 C CA . LYS A 1 449 ? 109.196 5.278 -130.662 1.00 58.00 449 LYS A CA 1
ATOM 3626 C C . LYS A 1 449 ? 108.385 4.460 -129.642 1.00 58.00 449 LYS A C 1
ATOM 3628 O O . LYS A 1 449 ? 108.965 3.734 -128.836 1.00 58.00 449 LYS A O 1
ATOM 3633 N N . ILE A 1 450 ? 107.057 4.541 -129.702 1.00 62.59 450 ILE A N 1
ATOM 3634 C CA . ILE A 1 450 ? 106.126 3.728 -128.912 1.00 62.59 450 ILE A CA 1
ATOM 3635 C C . ILE A 1 450 ? 105.411 2.764 -129.863 1.00 62.59 450 ILE A C 1
ATOM 3637 O O . ILE A 1 450 ? 104.945 3.164 -130.929 1.00 62.59 450 ILE A O 1
ATOM 3641 N N . ASP A 1 451 ? 105.332 1.488 -129.484 1.00 56.09 451 ASP A N 1
ATOM 3642 C CA . ASP A 1 451 ? 104.650 0.454 -130.266 1.00 56.09 451 ASP A CA 1
ATOM 3643 C C . ASP A 1 451 ? 103.167 0.400 -129.863 1.00 56.09 451 ASP A C 1
ATOM 3645 O O . ASP A 1 451 ? 102.773 -0.328 -128.951 1.00 56.09 451 ASP A O 1
ATOM 3649 N N . VAL A 1 452 ? 102.348 1.258 -130.481 1.00 62.78 452 VAL A N 1
ATOM 3650 C CA . VAL A 1 452 ? 100.911 1.363 -130.185 1.00 62.78 452 VAL A CA 1
ATOM 3651 C C . VAL A 1 452 ? 100.139 0.325 -130.997 1.00 62.78 452 VAL A C 1
ATOM 3653 O O . VAL A 1 452 ? 99.987 0.463 -132.215 1.00 62.78 452 VAL A O 1
ATOM 3656 N N . ASP A 1 453 ? 99.605 -0.703 -130.335 1.00 66.88 453 ASP A N 1
ATOM 3657 C CA . ASP A 1 453 ? 98.753 -1.679 -131.012 1.00 66.88 453 ASP A CA 1
ATOM 3658 C C . ASP A 1 453 ? 97.303 -1.191 -131.151 1.00 66.88 453 ASP A C 1
ATOM 3660 O O . ASP A 1 453 ? 96.448 -1.382 -130.286 1.00 66.88 453 ASP A O 1
ATOM 3664 N N . ILE A 1 454 ? 97.043 -0.545 -132.288 1.00 68.06 454 ILE A N 1
ATOM 3665 C CA . ILE A 1 454 ? 95.736 0.008 -132.664 1.00 68.06 454 ILE A CA 1
ATOM 3666 C C . ILE A 1 454 ? 94.662 -1.099 -132.769 1.00 68.06 454 ILE A C 1
ATOM 3668 O O . ILE A 1 454 ? 93.497 -0.832 -132.478 1.00 68.06 454 ILE A O 1
ATOM 3672 N N . GLU A 1 455 ? 95.035 -2.341 -133.117 1.00 67.94 455 GLU A N 1
ATOM 3673 C CA . GLU A 1 455 ? 94.135 -3.508 -133.082 1.00 67.94 455 GLU A CA 1
ATOM 3674 C C . GLU A 1 455 ? 93.564 -3.745 -131.671 1.00 67.94 455 GLU A C 1
ATOM 3676 O O . GLU A 1 455 ? 92.344 -3.752 -131.498 1.00 67.94 455 GLU A O 1
ATOM 3681 N N . SER A 1 456 ? 94.426 -3.892 -130.658 1.00 74.44 456 SER A N 1
ATOM 3682 C CA . SER A 1 456 ? 94.027 -4.109 -129.259 1.00 74.44 456 SER A CA 1
ATOM 3683 C C . SER A 1 456 ? 93.139 -2.987 -128.700 1.00 74.44 456 SER A C 1
ATOM 3685 O O . SER A 1 456 ? 92.121 -3.252 -128.049 1.00 74.44 456 SER A O 1
ATOM 3687 N N . ILE A 1 457 ? 93.467 -1.726 -129.004 1.00 72.19 457 ILE A N 1
ATOM 3688 C CA . ILE A 1 457 ? 92.696 -0.564 -128.530 1.00 72.19 457 ILE A CA 1
ATOM 3689 C C . ILE A 1 457 ? 91.294 -0.551 -129.155 1.00 72.19 457 ILE A C 1
ATOM 3691 O O . ILE A 1 457 ? 90.308 -0.401 -128.431 1.00 72.19 457 ILE A O 1
ATOM 3695 N N . LEU A 1 458 ? 91.186 -0.769 -130.472 1.00 71.88 458 LEU A N 1
ATOM 3696 C CA . LEU A 1 458 ? 89.890 -0.867 -131.153 1.00 71.88 458 LEU A CA 1
ATOM 3697 C C . LEU A 1 458 ? 89.070 -2.061 -130.645 1.00 71.88 458 LEU A C 1
ATOM 3699 O O . LEU A 1 458 ? 87.869 -1.913 -130.430 1.00 71.88 458 LEU A O 1
ATOM 3703 N N . SER A 1 459 ? 89.706 -3.208 -130.378 1.00 73.12 459 SER A N 1
ATOM 3704 C CA . SER A 1 459 ? 89.038 -4.372 -129.785 1.00 73.12 459 SER A CA 1
ATOM 3705 C C . SER A 1 459 ? 88.422 -4.020 -128.428 1.00 73.12 459 SER A C 1
ATOM 3707 O O . SER A 1 459 ? 87.210 -4.138 -128.266 1.00 73.12 459 SER A O 1
ATOM 3709 N N . THR A 1 460 ? 89.216 -3.489 -127.491 1.00 74.19 460 THR A N 1
ATOM 3710 C CA . THR A 1 460 ? 88.754 -3.139 -126.131 1.00 74.19 460 THR A CA 1
ATOM 3711 C C . THR A 1 460 ? 87.653 -2.065 -126.141 1.00 74.19 460 THR A C 1
ATOM 3713 O O . THR A 1 460 ? 86.700 -2.119 -125.356 1.00 74.19 460 THR A O 1
ATOM 3716 N N . ALA A 1 461 ? 87.741 -1.092 -127.055 1.00 70.62 461 ALA A N 1
ATOM 3717 C CA . ALA A 1 461 ? 86.699 -0.083 -127.237 1.00 70.62 461 ALA A CA 1
ATOM 3718 C C . ALA A 1 461 ? 85.409 -0.686 -127.828 1.00 70.62 461 ALA A C 1
ATOM 3720 O O . ALA A 1 461 ? 84.317 -0.367 -127.361 1.00 70.62 461 ALA A O 1
ATOM 3721 N N . SER A 1 462 ? 85.518 -1.608 -128.791 1.00 67.38 462 SER A N 1
ATOM 3722 C CA . SER A 1 462 ? 84.361 -2.302 -129.374 1.00 67.38 462 SER A CA 1
ATOM 3723 C C . SER A 1 462 ? 83.671 -3.254 -128.386 1.00 67.38 462 SER A C 1
ATOM 3725 O O . SER A 1 462 ? 82.442 -3.279 -128.328 1.00 67.38 462 SER A O 1
ATOM 3727 N N . GLU A 1 463 ? 84.426 -3.953 -127.528 1.00 70.50 463 GLU A N 1
ATOM 3728 C CA . GLU A 1 463 ? 83.869 -4.732 -126.414 1.00 70.50 463 GLU A CA 1
ATOM 3729 C C . GLU A 1 463 ? 83.112 -3.819 -125.441 1.00 70.50 463 GLU A C 1
ATOM 3731 O O . GLU A 1 463 ? 81.980 -4.124 -125.060 1.00 70.50 463 GLU A O 1
ATOM 3736 N N . SER A 1 464 ? 83.672 -2.650 -125.118 1.00 67.69 464 SER A N 1
ATOM 3737 C CA . SER A 1 464 ? 83.009 -1.651 -124.271 1.00 67.69 464 SER A CA 1
ATOM 3738 C C . SER A 1 464 ? 81.701 -1.142 -124.901 1.00 67.69 464 SER A C 1
ATOM 3740 O O . SER A 1 464 ? 80.668 -1.118 -124.231 1.00 67.69 464 SER A O 1
ATOM 3742 N N . LEU A 1 465 ? 81.693 -0.833 -126.205 1.00 63.09 465 LEU A N 1
ATOM 3743 C CA . LEU A 1 465 ? 80.484 -0.460 -126.959 1.00 63.09 465 LEU A CA 1
ATOM 3744 C C . LEU A 1 465 ? 79.446 -1.595 -127.043 1.00 63.09 465 LEU A C 1
ATOM 3746 O O . LEU A 1 465 ? 78.243 -1.319 -127.123 1.00 63.09 465 LEU A O 1
ATOM 3750 N N . SER A 1 466 ? 79.886 -2.857 -127.000 1.00 61.50 466 SER A N 1
ATOM 3751 C CA . SER A 1 466 ? 79.007 -4.034 -126.989 1.00 61.50 466 SER A CA 1
ATOM 3752 C C . SER A 1 466 ? 78.268 -4.229 -125.658 1.00 61.50 466 SER A C 1
ATOM 3754 O O . SER A 1 466 ? 77.225 -4.886 -125.632 1.00 61.50 466 SER A O 1
ATOM 3756 N N . THR A 1 467 ? 78.732 -3.607 -124.563 1.00 59.03 467 THR A N 1
ATOM 3757 C CA . THR A 1 467 ? 77.981 -3.599 -123.300 1.00 59.03 467 THR A CA 1
ATOM 3758 C C . THR A 1 467 ? 76.706 -2.759 -123.459 1.00 59.03 467 THR A C 1
ATOM 3760 O O . THR A 1 467 ? 76.720 -1.534 -123.611 1.00 59.03 467 THR A O 1
ATOM 3763 N N . SER A 1 468 ? 75.560 -3.440 -123.524 1.00 48.00 468 SER A N 1
ATOM 3764 C CA . SER A 1 468 ? 74.274 -2.790 -123.768 1.00 48.00 468 SER A CA 1
ATOM 3765 C C . SER A 1 468 ? 73.693 -2.209 -122.481 1.00 48.00 468 SER A C 1
ATOM 3767 O O . SER A 1 468 ? 73.184 -2.936 -121.634 1.00 48.00 468 SER A O 1
ATOM 3769 N N . PHE A 1 469 ? 73.671 -0.879 -122.383 1.00 54.91 469 PHE A N 1
ATOM 3770 C CA . PHE A 1 469 ? 72.876 -0.132 -121.397 1.00 54.91 469 PHE A CA 1
ATOM 3771 C C . PHE A 1 469 ? 71.353 -0.154 -121.692 1.00 54.91 469 PHE A C 1
ATOM 3773 O O . PHE A 1 469 ? 70.585 0.562 -121.048 1.00 54.91 469 PHE A O 1
ATOM 3780 N N . GLY A 1 470 ? 70.901 -0.951 -122.673 1.00 51.66 470 GLY A N 1
ATOM 3781 C CA . GLY A 1 470 ? 69.501 -1.016 -123.105 1.00 51.66 470 GLY A CA 1
ATOM 3782 C C . GLY A 1 470 ? 68.541 -1.499 -122.015 1.00 51.66 470 GLY A C 1
ATOM 3783 O O . GLY A 1 470 ? 67.531 -0.837 -121.766 1.00 51.66 470 GLY A O 1
ATOM 3784 N N . ASP A 1 471 ? 68.900 -2.582 -121.317 1.00 46.38 471 ASP A N 1
ATOM 3785 C CA . ASP A 1 471 ? 68.016 -3.336 -120.411 1.00 46.38 471 ASP A CA 1
ATOM 3786 C C . ASP A 1 471 ? 67.912 -2.715 -119.002 1.00 46.38 471 ASP A C 1
ATOM 3788 O O . ASP A 1 471 ? 68.091 -3.370 -117.973 1.00 46.38 471 ASP A O 1
ATOM 3792 N N . ILE A 1 472 ? 67.580 -1.423 -118.947 1.00 50.06 472 ILE A N 1
ATOM 3793 C CA . ILE A 1 472 ? 67.018 -0.789 -117.750 1.00 50.06 472 ILE A CA 1
ATOM 3794 C C . ILE A 1 472 ? 65.646 -0.205 -118.107 1.00 50.06 472 ILE A C 1
ATOM 3796 O O . ILE A 1 472 ? 65.512 0.979 -118.436 1.00 50.06 472 ILE A O 1
ATOM 3800 N N . ASP A 1 473 ? 64.622 -1.054 -118.009 1.00 44.44 473 ASP A N 1
ATOM 3801 C CA . ASP A 1 473 ? 63.209 -0.671 -118.075 1.00 44.44 473 ASP A CA 1
ATOM 3802 C C . ASP A 1 473 ? 62.809 0.120 -116.818 1.00 44.44 473 ASP A C 1
ATOM 3804 O O . ASP A 1 473 ? 62.365 -0.428 -115.806 1.00 44.44 473 ASP A O 1
ATOM 3808 N N . ILE A 1 474 ? 62.941 1.449 -116.872 1.00 56.84 474 ILE A N 1
ATOM 3809 C CA . ILE A 1 474 ? 62.471 2.366 -115.815 1.00 56.84 474 ILE A CA 1
ATOM 3810 C C . ILE A 1 474 ? 60.971 2.681 -116.005 1.00 56.84 474 ILE A C 1
ATOM 3812 O O . ILE A 1 474 ? 60.558 3.842 -115.941 1.00 56.84 474 ILE A O 1
ATOM 3816 N N . ASP A 1 475 ? 60.140 1.659 -116.244 1.00 40.91 475 ASP A N 1
ATOM 3817 C CA . ASP A 1 475 ? 58.689 1.817 -116.426 1.00 40.91 475 ASP A CA 1
ATOM 3818 C C . ASP A 1 475 ? 57.918 1.399 -115.157 1.00 40.91 475 ASP A C 1
ATOM 3820 O O . ASP A 1 475 ? 57.492 0.261 -114.944 1.00 40.91 475 ASP A O 1
ATOM 3824 N N . GLY A 1 476 ? 57.835 2.342 -114.216 1.00 49.72 476 GLY A N 1
ATOM 3825 C CA . GLY A 1 476 ? 57.454 2.073 -112.831 1.00 49.72 476 GLY A CA 1
ATOM 3826 C C . GLY A 1 476 ? 55.954 1.868 -112.594 1.00 49.72 476 GLY A C 1
ATOM 3827 O O . GLY A 1 476 ? 55.224 2.837 -112.365 1.00 49.72 476 GLY A O 1
ATOM 3828 N N . LYS A 1 477 ? 55.510 0.607 -112.488 1.00 36.84 477 LYS A N 1
ATOM 3829 C CA . LYS A 1 477 ? 54.241 0.219 -111.831 1.00 36.84 477 LYS A CA 1
ATOM 3830 C C . LYS A 1 477 ? 54.455 -0.853 -110.740 1.00 36.84 477 LYS A C 1
ATOM 3832 O O . LYS A 1 477 ? 55.455 -1.565 -110.768 1.00 36.84 477 LYS A O 1
ATOM 3837 N N . PRO A 1 478 ? 53.598 -0.907 -109.698 1.00 46.97 478 PRO A N 1
ATOM 3838 C CA . PRO A 1 478 ? 54.053 -1.309 -108.362 1.00 46.97 478 PRO A CA 1
ATOM 3839 C C . PRO A 1 478 ? 53.976 -2.816 -108.063 1.00 46.97 478 PRO A C 1
ATOM 3841 O O . PRO A 1 478 ? 52.903 -3.420 -108.083 1.00 46.97 478 PRO A O 1
ATOM 3844 N N . SER A 1 479 ? 55.100 -3.402 -107.643 1.00 35.69 479 SER A N 1
ATOM 3845 C CA . SER A 1 479 ? 55.194 -4.776 -107.133 1.00 35.69 479 SER A CA 1
ATOM 3846 C C . SER A 1 479 ? 54.756 -4.885 -105.661 1.00 35.69 479 SER A C 1
ATOM 3848 O O . SER A 1 479 ? 55.543 -4.789 -104.721 1.00 35.69 479 SER A O 1
ATOM 3850 N N . GLY A 1 480 ? 53.461 -5.113 -105.438 1.00 44.94 480 GLY A N 1
ATOM 3851 C CA . GLY A 1 480 ? 52.912 -5.338 -104.097 1.00 44.94 480 GLY A CA 1
ATOM 3852 C C . GLY A 1 480 ? 53.181 -6.745 -103.543 1.00 44.94 480 GLY A C 1
ATOM 3853 O O . GLY A 1 480 ? 52.417 -7.668 -103.818 1.00 44.94 480 GLY A O 1
ATOM 3854 N N . GLN A 1 481 ? 54.193 -6.904 -102.682 1.00 36.56 481 GLN A N 1
ATOM 3855 C CA . GLN A 1 481 ? 54.343 -8.061 -101.780 1.00 36.56 481 GLN A CA 1
ATOM 3856 C C . GLN A 1 481 ? 54.636 -7.574 -100.349 1.00 36.56 481 GLN A C 1
ATOM 3858 O O . GLN A 1 481 ? 55.515 -6.754 -100.118 1.00 36.56 481 GLN A O 1
ATOM 3863 N N . ARG A 1 482 ? 53.777 -7.890 -99.371 1.00 37.97 482 ARG A N 1
ATOM 3864 C CA . ARG A 1 482 ? 53.838 -9.114 -98.542 1.00 37.97 482 ARG A CA 1
ATOM 3865 C C . ARG A 1 482 ? 55.192 -9.311 -97.843 1.00 37.97 482 ARG A C 1
ATOM 3867 O O . ARG A 1 482 ? 55.992 -10.129 -98.271 1.00 37.97 482 ARG A O 1
ATOM 3874 N N . ASN A 1 483 ? 55.365 -8.666 -96.688 1.00 33.50 483 ASN A N 1
ATOM 3875 C CA . ASN A 1 483 ? 56.289 -9.142 -95.656 1.00 33.50 483 ASN A CA 1
ATOM 3876 C C . ASN A 1 483 ? 55.487 -9.804 -94.528 1.00 33.50 483 ASN A C 1
ATOM 3878 O O . ASN A 1 483 ? 54.619 -9.169 -93.930 1.00 33.50 483 ASN A O 1
ATOM 3882 N N . ALA A 1 484 ? 55.766 -11.080 -94.254 1.00 40.06 484 ALA A N 1
ATOM 3883 C CA . ALA A 1 484 ? 55.082 -11.874 -93.236 1.00 40.06 484 ALA A CA 1
ATOM 3884 C C . ALA A 1 484 ? 56.095 -12.621 -92.351 1.00 40.06 484 ALA A C 1
ATOM 3886 O O . ALA A 1 484 ? 56.676 -13.624 -92.757 1.00 40.06 484 ALA A O 1
ATOM 3887 N N . SER A 1 485 ? 56.238 -12.147 -91.113 1.00 39.31 485 SER A N 1
ATOM 3888 C CA . SER A 1 485 ? 57.086 -12.709 -90.051 1.00 39.31 485 SER A CA 1
ATOM 3889 C C . SER A 1 485 ? 56.264 -12.623 -88.752 1.00 39.31 485 SER A C 1
ATOM 3891 O O . SER A 1 485 ? 55.829 -11.533 -88.404 1.00 39.31 485 SER A O 1
ATOM 3893 N N . SER A 1 486 ? 55.875 -13.682 -88.024 1.00 37.28 486 SER A N 1
ATOM 3894 C CA . SER A 1 486 ? 56.589 -14.918 -87.649 1.00 37.28 486 SER A CA 1
ATOM 3895 C C . SER A 1 486 ? 57.906 -14.565 -86.946 1.00 37.28 486 SER A C 1
ATOM 3897 O O . SER A 1 486 ? 58.827 -14.097 -87.595 1.00 37.28 486 SER A O 1
ATOM 3899 N N . ARG A 1 487 ? 58.094 -14.699 -85.625 1.00 34.69 487 ARG A N 1
ATOM 3900 C CA . ARG A 1 487 ? 57.479 -15.536 -84.561 1.00 34.69 487 ARG A CA 1
ATOM 3901 C C . ARG A 1 487 ? 57.298 -14.662 -83.279 1.00 34.69 487 ARG A C 1
ATOM 3903 O O . ARG A 1 487 ? 57.686 -13.506 -83.303 1.00 34.69 487 ARG A O 1
ATOM 3910 N N . ARG A 1 488 ? 56.763 -15.081 -82.118 1.00 34.22 488 ARG A N 1
ATOM 3911 C CA . ARG A 1 488 ? 56.635 -16.403 -81.459 1.00 34.22 488 ARG A CA 1
ATOM 3912 C C . ARG A 1 488 ? 55.328 -16.518 -80.655 1.00 34.22 488 ARG A C 1
ATOM 3914 O O . ARG A 1 488 ? 54.814 -15.528 -80.150 1.00 34.22 488 ARG A O 1
ATOM 3921 N N . ARG A 1 489 ? 54.859 -17.754 -80.447 1.00 40.00 489 ARG A N 1
ATOM 3922 C CA . ARG A 1 489 ? 53.842 -18.130 -79.444 1.00 40.00 489 ARG A CA 1
ATOM 3923 C C . ARG A 1 489 ? 54.308 -19.417 -78.739 1.00 40.00 489 ARG A C 1
ATOM 3925 O O . ARG A 1 489 ? 55.062 -20.175 -79.340 1.00 40.00 489 ARG A O 1
ATOM 3932 N N . ARG A 1 490 ? 53.811 -19.657 -77.517 1.00 41.12 490 ARG A N 1
ATOM 3933 C CA . ARG A 1 490 ? 54.146 -20.756 -76.577 1.00 41.12 490 ARG A CA 1
ATOM 3934 C C . ARG A 1 490 ? 55.558 -20.744 -75.961 1.00 41.12 490 ARG A C 1
ATOM 3936 O O . ARG A 1 490 ? 56.556 -21.004 -76.618 1.00 41.12 490 ARG A O 1
ATOM 3943 N N . GLY A 1 491 ? 55.561 -20.598 -74.639 1.00 32.28 491 GLY A N 1
ATOM 3944 C CA . GLY A 1 491 ? 56.531 -21.141 -73.691 1.00 32.28 491 GLY A CA 1
ATOM 3945 C C . GLY A 1 491 ? 55.768 -21.325 -72.378 1.00 32.28 491 GLY A C 1
ATOM 3946 O O . GLY A 1 491 ? 55.294 -20.338 -71.827 1.00 32.28 491 GLY A O 1
ATOM 3947 N N . ASN A 1 492 ? 55.521 -22.567 -71.957 1.00 43.44 492 ASN A N 1
ATOM 3948 C CA . ASN A 1 492 ? 54.648 -22.873 -70.819 1.00 43.44 492 ASN A CA 1
ATOM 3949 C C . ASN A 1 492 ? 55.489 -23.444 -69.675 1.00 43.44 492 ASN A C 1
ATOM 3951 O O . ASN A 1 492 ? 55.911 -24.595 -69.752 1.00 43.44 492 ASN A O 1
ATOM 3955 N N . THR A 1 493 ? 55.738 -22.647 -68.637 1.00 38.88 493 THR A N 1
ATOM 3956 C CA . THR A 1 493 ? 56.539 -23.044 -67.469 1.00 38.88 493 THR A CA 1
ATOM 3957 C C . THR A 1 493 ? 55.807 -22.710 -66.178 1.00 38.88 493 THR A C 1
ATOM 3959 O O . THR A 1 493 ? 55.452 -21.561 -65.923 1.00 38.88 493 THR A O 1
ATOM 3962 N N . SER A 1 494 ? 55.585 -23.740 -65.370 1.00 39.44 494 SER A N 1
ATOM 3963 C CA . SER A 1 494 ? 54.957 -23.685 -64.052 1.00 39.44 494 SER A CA 1
ATOM 3964 C C . SER A 1 494 ? 55.871 -23.106 -62.966 1.00 39.44 494 SER A C 1
ATOM 3966 O O . SER A 1 494 ? 57.089 -23.180 -63.077 1.00 39.44 494 SER A O 1
ATOM 3968 N N . SER A 1 495 ? 55.254 -22.714 -61.845 1.00 39.78 495 SER A N 1
ATOM 3969 C CA . SER A 1 495 ? 55.873 -22.548 -60.518 1.00 39.78 495 SER A CA 1
ATOM 3970 C C . SER A 1 495 ? 56.875 -21.400 -60.320 1.00 39.78 495 SER A C 1
ATOM 3972 O O . SER A 1 495 ? 58.070 -21.542 -60.555 1.00 39.78 495 SER A O 1
ATOM 3974 N N . SER A 1 496 ? 56.407 -20.334 -59.661 1.00 39.03 496 SER A N 1
ATOM 3975 C CA . SER A 1 496 ? 57.183 -19.656 -58.611 1.00 39.03 496 SER A CA 1
ATOM 3976 C C . SER A 1 496 ? 56.259 -18.844 -57.693 1.00 39.03 496 SER A C 1
ATOM 3978 O O . SER A 1 496 ? 55.947 -17.690 -57.982 1.00 39.03 496 SER A O 1
ATOM 3980 N N . ASN A 1 497 ? 55.867 -19.411 -56.548 1.00 47.41 497 ASN A N 1
ATOM 3981 C CA . ASN A 1 497 ? 55.304 -18.624 -55.446 1.00 47.41 497 ASN A CA 1
ATOM 3982 C C . ASN A 1 497 ? 56.425 -17.778 -54.831 1.00 47.41 497 ASN A C 1
ATOM 3984 O O . ASN A 1 497 ? 57.264 -18.322 -54.116 1.00 47.41 497 ASN A O 1
ATOM 3988 N N . ASN A 1 498 ? 56.440 -16.465 -55.078 1.00 42.38 498 ASN A N 1
ATOM 3989 C CA . ASN A 1 498 ? 57.418 -15.574 -54.457 1.00 42.38 498 ASN A CA 1
ATOM 3990 C C . ASN A 1 498 ? 56.757 -14.392 -53.743 1.00 42.38 498 ASN A C 1
ATOM 3992 O O . ASN A 1 498 ? 55.997 -13.620 -54.324 1.00 42.38 498 ASN A O 1
ATOM 3996 N N . LYS A 1 499 ? 57.062 -14.284 -52.449 1.00 41.84 499 LYS A N 1
ATOM 3997 C CA . LYS A 1 499 ? 56.558 -13.255 -51.536 1.00 41.84 499 LYS A CA 1
ATOM 3998 C C . LYS A 1 499 ? 57.146 -11.895 -51.923 1.00 41.84 499 LYS A C 1
ATOM 4000 O O . LYS A 1 499 ? 58.334 -11.810 -52.226 1.00 41.84 499 LYS A O 1
ATOM 4005 N N . ARG A 1 500 ? 56.368 -10.817 -51.793 1.00 37.53 500 ARG A N 1
ATOM 4006 C CA . ARG A 1 500 ? 56.916 -9.462 -51.630 1.00 37.53 500 ARG A CA 1
ATOM 4007 C C . ARG A 1 500 ? 56.458 -8.889 -50.295 1.00 37.53 500 ARG A C 1
ATOM 4009 O O . ARG A 1 500 ? 55.264 -8.783 -50.042 1.00 37.53 500 ARG A O 1
ATOM 4016 N N . ASN A 1 501 ? 57.432 -8.558 -49.454 1.00 33.44 501 ASN A N 1
ATOM 4017 C CA . ASN A 1 501 ? 57.230 -7.808 -48.220 1.00 33.44 501 ASN A CA 1
ATOM 4018 C C . ASN A 1 501 ? 57.191 -6.298 -48.508 1.00 33.44 501 ASN A C 1
ATOM 4020 O O . ASN A 1 501 ? 57.708 -5.846 -49.525 1.00 33.44 501 ASN A O 1
ATOM 4024 N N . SER A 1 502 ? 56.646 -5.558 -47.538 1.00 36.56 502 SER A N 1
ATOM 4025 C CA . SER A 1 502 ? 57.012 -4.179 -47.167 1.00 36.56 502 SER A CA 1
ATOM 4026 C C . SER A 1 502 ? 57.197 -3.128 -48.275 1.00 36.56 502 SER A C 1
ATOM 4028 O O . SER A 1 502 ? 58.264 -3.027 -48.872 1.00 36.56 502 SER A O 1
ATOM 4030 N N . MET A 1 503 ? 56.251 -2.189 -48.337 1.00 38.94 503 MET A N 1
ATOM 4031 C CA . MET A 1 503 ? 56.555 -0.786 -48.013 1.00 38.94 503 MET A CA 1
ATOM 4032 C C . MET A 1 503 ? 55.435 -0.254 -47.107 1.00 38.94 503 MET A C 1
ATOM 4034 O O . MET A 1 503 ? 54.286 -0.158 -47.530 1.00 38.94 503 MET A O 1
ATOM 4038 N N . ARG A 1 504 ? 55.765 0.061 -45.851 1.00 32.62 504 ARG A N 1
ATOM 4039 C CA . ARG A 1 504 ? 54.983 0.952 -44.981 1.00 32.62 504 ARG A CA 1
ATOM 4040 C C . ARG A 1 504 ? 55.862 2.171 -44.710 1.00 32.62 504 ARG A C 1
ATOM 4042 O O . ARG A 1 504 ? 57.072 2.017 -44.568 1.00 32.62 504 ARG A O 1
ATOM 4049 N N . LEU A 1 505 ? 55.246 3.344 -44.677 1.00 35.84 505 LEU A N 1
ATOM 4050 C CA . LEU A 1 505 ? 55.867 4.633 -44.383 1.00 35.84 505 LEU A CA 1
ATOM 4051 C C . LEU A 1 505 ? 55.076 5.265 -43.234 1.00 35.84 505 LEU A C 1
ATOM 4053 O O . LEU A 1 505 ? 53.851 5.142 -43.208 1.00 35.84 505 LEU A O 1
ATOM 4057 N N . ASP A 1 506 ? 55.781 5.875 -42.285 1.00 31.42 506 ASP A N 1
ATOM 4058 C CA . ASP A 1 506 ? 55.216 6.336 -41.015 1.00 31.42 506 ASP A CA 1
ATOM 4059 C C . ASP A 1 506 ? 54.956 7.849 -40.979 1.00 31.42 506 ASP A C 1
ATOM 4061 O O . ASP A 1 506 ? 55.768 8.634 -41.467 1.00 31.42 506 ASP A O 1
ATOM 4065 N N . SER A 1 507 ? 53.911 8.214 -40.222 1.00 36.31 507 SER A N 1
ATOM 4066 C CA . SER A 1 507 ? 53.733 9.498 -39.517 1.00 36.31 507 SER A CA 1
ATOM 4067 C C . SER A 1 507 ? 53.494 10.791 -40.332 1.00 36.31 507 SER A C 1
ATOM 4069 O O . SER A 1 507 ? 53.781 10.834 -41.528 1.00 36.31 507 SER A O 1
ATOM 4071 N N . PRO A 1 508 ? 52.983 11.875 -39.691 1.00 49.97 508 PRO A N 1
ATOM 4072 C CA . PRO A 1 508 ? 52.714 12.036 -38.247 1.00 49.97 508 PRO A CA 1
ATOM 4073 C C . PRO A 1 508 ? 51.256 12.365 -37.837 1.00 49.97 508 PRO A C 1
ATOM 4075 O O . PRO A 1 508 ? 50.485 12.878 -38.635 1.00 49.97 508 PRO A O 1
ATOM 4078 N N . GLU A 1 509 ? 50.958 12.087 -36.555 1.00 38.00 509 GLU A N 1
ATOM 4079 C CA . GLU A 1 509 ? 50.098 12.817 -35.582 1.00 38.00 509 GLU A CA 1
ATOM 4080 C C . GLU A 1 509 ? 48.801 13.530 -36.044 1.00 38.00 509 GLU A C 1
ATOM 4082 O O . GLU A 1 509 ? 48.812 14.369 -36.944 1.00 38.00 509 GLU A O 1
ATOM 4087 N N . PRO A 1 510 ? 47.686 13.321 -35.308 1.00 41.00 510 PRO A N 1
ATOM 4088 C CA . PRO A 1 510 ? 47.469 14.210 -34.155 1.00 41.00 510 PRO A CA 1
ATOM 4089 C C . PRO A 1 510 ? 46.901 13.557 -32.874 1.00 41.00 510 PRO A C 1
ATOM 4091 O O . PRO A 1 510 ? 45.904 12.833 -32.907 1.00 41.00 510 PRO A O 1
ATOM 4094 N N . GLY A 1 511 ? 47.445 13.940 -31.713 1.00 34.47 511 GLY A N 1
ATOM 4095 C CA . GLY A 1 511 ? 46.733 13.906 -30.424 1.00 34.47 511 GLY A CA 1
ATOM 4096 C C . GLY A 1 511 ? 45.430 14.734 -30.457 1.00 34.47 511 GLY A C 1
ATOM 4097 O O . GLY A 1 511 ? 45.283 15.644 -31.263 1.00 34.47 511 GLY A O 1
ATOM 4098 N N . THR A 1 512 ? 44.433 14.485 -29.606 1.00 34.75 512 THR A N 1
ATOM 4099 C CA . THR A 1 512 ? 44.540 14.447 -28.134 1.00 34.75 512 THR A CA 1
ATOM 4100 C C . THR A 1 512 ? 43.680 13.335 -27.504 1.00 34.75 512 THR A C 1
ATOM 4102 O O . THR A 1 512 ? 42.736 12.829 -28.104 1.00 34.75 512 THR A O 1
ATOM 4105 N N . THR A 1 513 ? 44.010 12.937 -26.275 1.00 39.94 513 THR A N 1
ATOM 4106 C CA . THR A 1 513 ? 43.358 11.850 -25.531 1.00 39.94 513 THR A CA 1
ATOM 4107 C C . THR A 1 513 ? 42.064 12.256 -24.817 1.00 39.94 513 THR A C 1
ATOM 4109 O O . THR A 1 513 ? 41.948 13.361 -24.302 1.00 39.94 513 THR A O 1
ATOM 4112 N N . ILE A 1 514 ? 41.152 11.289 -24.666 1.00 37.62 514 ILE A N 1
ATOM 4113 C CA . ILE A 1 514 ? 40.477 10.924 -23.403 1.00 37.62 514 ILE A CA 1
ATOM 4114 C C . ILE A 1 514 ? 40.050 9.450 -23.532 1.00 37.62 514 ILE A C 1
ATOM 4116 O O . ILE A 1 514 ? 39.664 9.002 -24.610 1.00 37.62 514 ILE A O 1
ATOM 4120 N N . ALA A 1 515 ? 40.193 8.664 -22.462 1.00 34.75 515 ALA A N 1
ATOM 4121 C CA . ALA A 1 515 ? 40.051 7.207 -22.508 1.00 34.75 515 ALA A CA 1
ATOM 4122 C C . ALA A 1 515 ? 38.754 6.706 -21.852 1.00 34.75 515 ALA A C 1
ATOM 4124 O O . ALA A 1 515 ? 38.343 7.207 -20.808 1.00 34.75 515 ALA A O 1
ATOM 4125 N N . LEU A 1 516 ? 38.176 5.638 -22.415 1.00 35.59 516 LEU A N 1
ATOM 4126 C CA . LEU A 1 516 ? 37.136 4.822 -21.780 1.00 35.59 516 LEU A CA 1
ATOM 4127 C C . LEU A 1 516 ? 37.675 3.401 -21.522 1.00 35.59 516 LEU A C 1
ATOM 4129 O O . LEU A 1 516 ? 38.213 2.782 -22.446 1.00 35.59 516 LEU A O 1
ATOM 4133 N N . PRO A 1 517 ? 37.551 2.853 -20.298 1.00 38.81 517 PRO A N 1
ATOM 4134 C CA . PRO A 1 517 ? 38.134 1.559 -19.955 1.00 38.81 517 PRO A CA 1
ATOM 4135 C C . PRO A 1 517 ? 37.266 0.392 -20.453 1.00 38.81 517 PRO A C 1
ATOM 4137 O O . PRO A 1 517 ? 36.193 0.129 -19.915 1.00 38.81 517 PRO A O 1
ATOM 4140 N N . LYS A 1 518 ? 37.756 -0.373 -21.437 1.00 36.12 518 LYS A N 1
ATOM 4141 C CA . LYS A 1 518 ? 37.203 -1.702 -21.757 1.00 36.12 518 LYS A CA 1
ATOM 4142 C C . LYS A 1 518 ? 37.886 -2.787 -20.921 1.00 36.12 518 LYS A C 1
ATOM 4144 O O . LYS A 1 518 ? 39.105 -2.792 -20.765 1.00 36.12 518 LYS A O 1
ATOM 4149 N N . GLN A 1 519 ? 37.084 -3.706 -20.384 1.00 34.69 519 GLN A N 1
ATOM 4150 C CA . GLN A 1 519 ? 37.548 -4.809 -19.539 1.00 34.69 519 GLN A CA 1
ATOM 4151 C C . GLN A 1 519 ? 38.489 -5.761 -20.294 1.00 34.69 519 GLN A C 1
ATOM 4153 O O . GLN A 1 519 ? 38.308 -6.035 -21.482 1.00 34.69 519 GLN A O 1
ATOM 4158 N N . ARG A 1 520 ? 39.465 -6.327 -19.574 1.00 28.56 520 ARG A N 1
ATOM 4159 C CA . ARG A 1 520 ? 40.274 -7.447 -20.067 1.00 28.56 520 ARG A CA 1
ATOM 4160 C C . ARG A 1 520 ? 39.466 -8.745 -20.017 1.00 28.56 520 ARG A C 1
ATOM 4162 O O . ARG A 1 520 ? 39.162 -9.220 -18.928 1.00 28.56 520 ARG A O 1
ATOM 4169 N N . TYR A 1 521 ? 39.273 -9.382 -21.167 1.00 32.69 521 TYR A N 1
ATOM 4170 C CA . TYR A 1 521 ? 39.220 -10.843 -21.227 1.00 32.69 521 TYR A CA 1
ATOM 4171 C C . TYR A 1 521 ? 40.642 -11.361 -21.464 1.00 32.69 521 TYR A C 1
ATOM 4173 O O . TYR A 1 521 ? 41.293 -10.976 -22.433 1.00 32.69 521 TYR A O 1
ATOM 4181 N N . THR A 1 522 ? 41.147 -12.205 -20.564 1.00 31.55 522 THR A N 1
ATOM 4182 C CA . THR A 1 522 ? 42.470 -12.835 -20.686 1.00 31.55 522 THR A CA 1
ATOM 4183 C C . THR A 1 522 ? 42.325 -14.281 -21.143 1.00 31.55 522 THR A C 1
ATOM 4185 O O . THR A 1 522 ? 41.800 -15.107 -20.398 1.00 31.55 522 THR A O 1
ATOM 4188 N N . SER A 1 523 ? 42.831 -14.610 -22.332 1.00 31.92 523 SER A N 1
ATOM 4189 C CA . SER A 1 523 ? 42.822 -15.979 -22.859 1.00 31.92 523 SER A CA 1
ATOM 4190 C C . SER A 1 523 ? 44.105 -16.321 -23.621 1.00 31.92 523 SER A C 1
ATOM 4192 O O . SER A 1 523 ? 44.642 -15.493 -24.351 1.00 31.92 523 SER A O 1
ATOM 4194 N N . SER A 1 524 ? 44.533 -17.581 -23.487 1.00 33.34 524 SER A N 1
ATOM 4195 C CA . SER A 1 524 ? 45.644 -18.258 -24.181 1.00 33.34 524 SER A CA 1
ATOM 4196 C C . SER A 1 524 ? 47.081 -17.759 -23.938 1.00 33.34 524 SER A C 1
ATOM 4198 O O . SER A 1 524 ? 47.581 -16.858 -24.600 1.00 33.34 524 SER A O 1
ATOM 4200 N N . SER A 1 525 ? 47.817 -18.483 -23.092 1.00 30.86 525 SER A N 1
ATOM 4201 C CA . SER A 1 525 ? 48.921 -19.361 -23.538 1.00 30.86 525 SER A CA 1
ATOM 4202 C C . SER A 1 525 ? 49.383 -20.261 -22.371 1.00 30.86 525 SER A C 1
ATOM 4204 O O . SER A 1 525 ? 49.358 -19.831 -21.226 1.00 30.86 525 SER A O 1
ATOM 4206 N N . GLY A 1 526 ? 49.760 -21.528 -22.570 1.00 30.41 526 GLY A N 1
ATOM 4207 C CA . GLY A 1 526 ? 49.596 -22.367 -23.762 1.00 30.41 526 GLY A CA 1
ATOM 4208 C C . GLY A 1 526 ? 50.280 -23.741 -23.631 1.00 30.41 526 GLY A C 1
ATOM 4209 O O . GLY A 1 526 ? 51.142 -23.917 -22.782 1.00 30.41 526 GLY A O 1
ATOM 4210 N N . SER A 1 527 ? 49.932 -24.666 -24.537 1.00 32.31 527 SER A N 1
ATOM 4211 C CA . SER A 1 527 ? 50.668 -25.897 -24.905 1.00 32.31 527 SER A CA 1
ATOM 4212 C C . SER A 1 527 ? 50.982 -26.962 -23.829 1.00 32.31 527 SER A C 1
ATOM 4214 O O . SER A 1 527 ? 51.833 -26.754 -22.967 1.00 32.31 527 SER A O 1
ATOM 4216 N N . ARG A 1 528 ? 50.455 -28.189 -24.022 1.00 34.31 528 ARG A N 1
ATOM 4217 C CA . ARG A 1 528 ? 51.278 -29.363 -24.421 1.00 34.31 528 ARG A CA 1
ATOM 4218 C C . ARG A 1 528 ? 50.464 -30.646 -24.692 1.00 34.31 528 ARG A C 1
ATOM 4220 O O . ARG A 1 528 ? 49.793 -31.149 -23.805 1.00 34.31 528 ARG A O 1
ATOM 4227 N N . ASN A 1 529 ? 50.702 -31.203 -25.883 1.00 33.25 529 ASN A N 1
ATOM 4228 C CA . ASN A 1 529 ? 50.713 -32.626 -26.275 1.00 33.25 529 ASN A CA 1
ATOM 4229 C C . ASN A 1 529 ? 49.455 -33.519 -26.123 1.00 33.25 529 ASN A C 1
ATOM 4231 O O . ASN A 1 529 ? 48.452 -33.183 -25.507 1.00 33.25 529 ASN A O 1
ATOM 4235 N N . MET A 1 530 ? 49.528 -34.668 -26.806 1.00 34.06 530 MET A N 1
ATOM 4236 C CA . MET A 1 530 ? 48.462 -35.645 -27.059 1.00 34.06 530 MET A CA 1
ATOM 4237 C C . MET A 1 530 ? 48.748 -37.008 -26.404 1.00 34.06 530 MET A C 1
ATOM 4239 O O . MET A 1 530 ? 49.891 -37.319 -26.081 1.00 34.06 530 MET A O 1
ATOM 4243 N N . SER A 1 531 ? 47.697 -37.839 -26.351 1.00 32.72 531 SER A N 1
ATOM 4244 C CA . SER A 1 531 ? 47.706 -39.317 -26.334 1.00 32.72 531 SER A CA 1
ATOM 4245 C C . SER A 1 531 ? 48.476 -40.062 -25.229 1.00 32.72 531 SER A C 1
ATOM 4247 O O . SER A 1 531 ? 49.699 -40.166 -25.266 1.00 32.72 531 SER A O 1
ATOM 4249 N N . SER A 1 532 ? 47.754 -40.828 -24.402 1.00 31.36 532 SER A N 1
ATOM 4250 C CA . SER A 1 532 ? 47.595 -42.283 -24.638 1.00 31.36 532 SER A CA 1
ATOM 4251 C C . SER A 1 532 ? 46.686 -42.968 -23.592 1.00 31.36 532 SER A C 1
ATOM 4253 O O . SER A 1 532 ? 46.187 -42.341 -22.662 1.00 31.36 532 SER A O 1
ATOM 4255 N N . SER A 1 533 ? 46.411 -44.253 -23.825 1.00 31.97 533 SER A N 1
ATOM 4256 C CA . SER A 1 533 ? 45.635 -45.215 -23.022 1.00 31.97 533 SER A CA 1
ATOM 4257 C C . SER A 1 533 ? 46.016 -45.327 -21.536 1.00 31.97 533 SER A C 1
ATOM 4259 O O . SER A 1 533 ? 47.201 -45.293 -21.217 1.00 31.97 533 SER A O 1
ATOM 4261 N N . GLY A 1 534 ? 45.060 -45.650 -20.647 1.00 29.19 534 GLY A N 1
ATOM 4262 C CA . GLY A 1 534 ? 45.387 -45.995 -19.250 1.00 29.19 534 GLY A CA 1
ATOM 4263 C C . GLY A 1 534 ? 44.213 -46.433 -18.362 1.00 29.19 534 GLY A C 1
ATOM 4264 O O . GLY A 1 534 ? 43.556 -45.617 -17.736 1.00 29.19 534 GLY A O 1
ATOM 4265 N N . ASN A 1 535 ? 43.989 -47.741 -18.305 1.00 29.52 535 ASN A N 1
ATOM 4266 C CA . ASN A 1 535 ? 43.000 -48.499 -17.528 1.00 29.52 535 ASN A CA 1
ATOM 4267 C C . ASN A 1 535 ? 42.796 -48.111 -16.029 1.00 29.52 535 ASN A C 1
ATOM 4269 O O . ASN A 1 535 ? 43.758 -47.883 -15.307 1.00 29.52 535 ASN A O 1
ATOM 4273 N N . SER A 1 536 ? 41.538 -48.176 -15.565 1.00 32.88 536 SER A N 1
ATOM 4274 C CA . SER A 1 536 ? 41.049 -48.549 -14.210 1.00 32.88 536 SER A CA 1
ATOM 4275 C C . SER A 1 536 ? 41.883 -48.293 -12.926 1.00 32.88 536 SER A C 1
ATOM 4277 O O . SER A 1 536 ? 42.911 -48.936 -12.729 1.00 32.88 536 SER A O 1
ATOM 4279 N N . GLN A 1 537 ? 41.276 -47.653 -11.907 1.00 34.50 537 GLN A N 1
ATOM 4280 C CA . GLN A 1 537 ? 40.948 -48.358 -10.643 1.00 34.50 537 GLN A CA 1
ATOM 4281 C C . GLN A 1 537 ? 39.940 -47.633 -9.721 1.00 34.50 537 GLN A C 1
ATOM 4283 O O . GLN A 1 537 ? 39.705 -46.434 -9.803 1.00 34.50 537 GLN A O 1
ATOM 4288 N N . SER A 1 538 ? 39.311 -48.434 -8.859 1.00 31.61 538 SER A N 1
ATOM 4289 C CA . SER A 1 538 ? 38.179 -48.152 -7.962 1.00 31.61 538 SER A CA 1
ATOM 4290 C C . SER A 1 538 ? 38.528 -47.540 -6.595 1.00 31.61 538 SER A C 1
ATOM 4292 O O . SER A 1 538 ? 39.555 -47.918 -6.034 1.00 31.61 538 SER A O 1
ATOM 4294 N N . ARG A 1 539 ? 37.577 -46.796 -5.988 1.00 31.72 539 ARG A N 1
ATOM 4295 C CA . ARG A 1 539 ? 37.067 -46.884 -4.578 1.00 31.72 539 ARG A CA 1
ATOM 4296 C C . ARG A 1 539 ? 36.045 -45.741 -4.344 1.00 31.72 539 ARG A C 1
ATOM 4298 O O . ARG A 1 539 ? 36.330 -44.614 -4.714 1.00 31.72 539 ARG A O 1
ATOM 4305 N N . SER A 1 540 ? 34.763 -45.975 -4.014 1.00 31.06 540 SER A N 1
ATOM 4306 C CA . SER A 1 540 ? 34.137 -46.393 -2.728 1.00 31.06 540 SER A CA 1
ATOM 4307 C C . SER A 1 540 ? 34.291 -45.365 -1.587 1.00 31.06 540 SER A C 1
ATOM 4309 O O . SER A 1 540 ? 35.421 -44.974 -1.323 1.00 31.06 540 SER A O 1
ATOM 4311 N N . GLY A 1 541 ? 33.270 -44.961 -0.814 1.00 29.28 541 GLY A N 1
ATOM 4312 C CA . GLY A 1 541 ? 31.841 -45.346 -0.729 1.00 29.28 541 GLY A CA 1
ATOM 4313 C C . GLY A 1 541 ? 30.943 -44.114 -0.455 1.00 29.28 541 GLY A C 1
ATOM 4314 O O . GLY A 1 541 ? 31.471 -43.019 -0.330 1.00 29.28 541 GLY A O 1
ATOM 4315 N N . SER A 1 542 ? 29.601 -44.138 -0.479 1.00 33.72 542 SER A N 1
ATOM 4316 C CA . SER A 1 542 ? 28.578 -45.088 0.025 1.00 33.72 542 SER A CA 1
ATOM 4317 C C . SER A 1 542 ? 28.258 -45.000 1.529 1.00 33.72 542 SER A C 1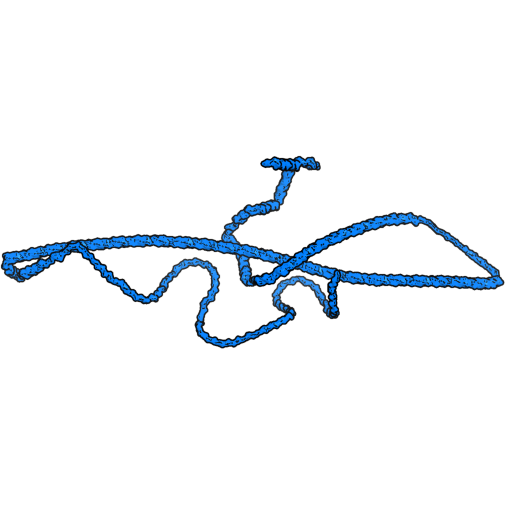
ATOM 4319 O O . SER A 1 542 ? 29.162 -45.102 2.351 1.00 33.72 542 SER A O 1
ATOM 4321 N N . ARG A 1 543 ? 26.940 -45.004 1.831 1.00 32.53 543 ARG A N 1
ATOM 4322 C CA . ARG A 1 543 ? 26.236 -45.000 3.145 1.00 32.53 543 ARG A CA 1
ATOM 4323 C C . ARG A 1 543 ? 26.035 -43.605 3.786 1.00 32.53 543 ARG A C 1
ATOM 4325 O O . ARG A 1 543 ? 26.935 -42.785 3.729 1.00 32.53 543 ARG A O 1
ATOM 4332 N N . SER A 1 544 ? 24.885 -43.283 4.405 1.00 31.44 544 SER A N 1
ATOM 4333 C CA . SER A 1 544 ? 23.640 -44.064 4.596 1.00 31.44 544 SER A CA 1
ATOM 4334 C C . SER A 1 544 ? 22.378 -43.190 4.644 1.00 31.44 544 SER A C 1
ATOM 4336 O O . SER A 1 544 ? 22.404 -42.099 5.201 1.00 31.44 544 SER A O 1
ATOM 4338 N N . ASN A 1 545 ? 21.243 -43.747 4.205 1.00 39.28 545 ASN A N 1
ATOM 4339 C CA . ASN A 1 545 ? 19.919 -43.332 4.685 1.00 39.28 545 ASN A CA 1
ATOM 4340 C C . ASN A 1 545 ? 19.795 -43.563 6.202 1.00 39.28 545 ASN A C 1
ATOM 4342 O O . ASN A 1 545 ? 20.272 -44.591 6.697 1.00 39.28 545 ASN A O 1
ATOM 4346 N N . ARG A 1 546 ? 18.999 -42.732 6.888 1.00 30.98 546 ARG A N 1
ATOM 4347 C CA . ARG A 1 546 ? 18.015 -43.223 7.868 1.00 30.98 546 ARG A CA 1
ATOM 4348 C C . ARG A 1 546 ? 16.855 -42.244 8.063 1.00 30.98 546 ARG A C 1
ATOM 4350 O O . ARG A 1 546 ? 17.028 -41.038 7.982 1.00 30.98 546 ARG A O 1
ATOM 4357 N N . ASN A 1 547 ? 15.678 -42.816 8.296 1.00 32.81 547 ASN A N 1
ATOM 4358 C CA . ASN A 1 547 ? 14.413 -42.135 8.554 1.00 32.81 547 ASN A CA 1
ATOM 4359 C C . ASN A 1 547 ? 14.059 -42.280 10.041 1.00 32.81 547 ASN A C 1
ATOM 4361 O O . ASN A 1 547 ? 14.072 -43.407 10.539 1.00 32.81 547 ASN A O 1
ATOM 4365 N N . SER A 1 548 ? 13.696 -41.185 10.711 1.00 32.09 548 SER A N 1
ATOM 4366 C CA . SER A 1 548 ? 12.951 -41.202 11.977 1.00 32.09 548 SER A CA 1
ATOM 4367 C C . SER A 1 548 ? 12.414 -39.810 12.319 1.00 32.09 548 SER A C 1
ATOM 4369 O O . SER A 1 548 ? 13.129 -38.820 12.185 1.00 32.09 548 SER A O 1
ATOM 4371 N N . GLN A 1 549 ? 11.181 -39.747 12.824 1.00 39.50 549 GLN A N 1
ATOM 4372 C CA . GLN A 1 549 ? 10.670 -38.585 13.561 1.00 39.50 549 GLN A CA 1
ATOM 4373 C C . GLN A 1 549 ? 11.448 -38.386 14.874 1.00 39.50 549 GLN A C 1
ATOM 4375 O O . GLN A 1 549 ? 12.030 -39.351 15.368 1.00 39.50 549 GLN A O 1
ATOM 4380 N N . ILE A 1 550 ? 11.362 -37.179 15.457 1.00 30.06 550 ILE A N 1
ATOM 4381 C CA . ILE A 1 550 ? 11.071 -36.867 16.881 1.00 30.06 550 ILE A CA 1
ATOM 4382 C C . ILE A 1 550 ? 11.519 -35.420 17.182 1.00 30.06 550 ILE A C 1
ATOM 4384 O O . ILE A 1 550 ? 12.645 -35.039 16.877 1.00 30.06 550 ILE A O 1
ATOM 4388 N N . PHE A 1 551 ? 10.641 -34.619 17.797 1.00 33.38 551 PHE A N 1
ATOM 4389 C CA . PHE A 1 551 ? 11.021 -33.366 18.470 1.00 33.38 551 PHE A CA 1
ATOM 4390 C C . PHE A 1 551 ? 11.720 -33.704 19.800 1.00 33.38 551 PHE A C 1
ATOM 4392 O O . PHE A 1 551 ? 11.256 -34.596 20.512 1.00 33.38 551 PHE A O 1
ATOM 4399 N N . PRO A 1 552 ? 12.748 -32.942 20.205 1.00 44.75 552 PRO A N 1
ATOM 4400 C CA . PRO A 1 552 ? 12.395 -31.899 21.164 1.00 44.75 552 PRO A CA 1
ATOM 4401 C C . PRO A 1 552 ? 12.986 -30.517 20.864 1.00 44.75 552 PRO A C 1
ATOM 4403 O O . PRO A 1 552 ? 14.111 -30.351 20.403 1.00 44.75 552 PRO A O 1
ATOM 4406 N N . ASN A 1 553 ? 12.175 -29.528 21.222 1.00 35.00 553 ASN A N 1
ATOM 4407 C CA . ASN A 1 553 ? 12.575 -28.197 21.654 1.00 35.00 553 ASN A CA 1
ATOM 4408 C C . ASN A 1 553 ? 13.704 -28.252 22.697 1.00 35.00 553 ASN A C 1
ATOM 4410 O O . ASN A 1 553 ? 13.534 -28.942 23.702 1.00 35.00 553 ASN A O 1
ATOM 4414 N N . ASP A 1 554 ? 14.741 -27.423 22.550 1.00 29.69 554 ASP A N 1
ATOM 4415 C CA . ASP A 1 554 ? 15.450 -26.896 23.720 1.00 29.69 554 ASP A CA 1
ATOM 4416 C C . ASP A 1 554 ? 16.088 -25.520 23.471 1.00 29.69 554 ASP A C 1
ATOM 4418 O O . ASP A 1 554 ? 16.410 -25.155 22.338 1.00 29.69 554 ASP A O 1
ATOM 4422 N N . ASN A 1 555 ? 16.248 -24.745 24.544 1.00 33.69 555 ASN A N 1
ATOM 4423 C CA . ASN A 1 555 ? 16.870 -23.420 24.500 1.00 33.69 555 ASN A CA 1
ATOM 4424 C C . ASN A 1 555 ? 18.391 -23.526 24.350 1.00 33.69 555 ASN A C 1
ATOM 4426 O O . ASN A 1 555 ? 19.018 -24.353 25.010 1.00 33.69 555 ASN A O 1
ATOM 4430 N N . ASN A 1 556 ? 19.021 -22.556 23.675 1.00 31.05 556 ASN A N 1
ATOM 4431 C CA . ASN A 1 556 ? 20.292 -22.063 24.208 1.00 31.05 556 ASN A CA 1
ATOM 4432 C C . ASN A 1 556 ? 20.575 -20.587 23.900 1.00 31.05 556 ASN A C 1
ATOM 4434 O O . ASN A 1 556 ? 20.468 -20.128 22.766 1.00 31.05 556 ASN A O 1
ATOM 4438 N N . ASN A 1 557 ? 20.987 -19.865 24.940 1.00 34.50 557 ASN A N 1
ATOM 4439 C CA . ASN A 1 557 ? 21.478 -18.494 24.864 1.00 34.50 557 ASN A CA 1
ATOM 4440 C C . ASN A 1 557 ? 22.964 -18.521 24.484 1.00 34.50 557 ASN A C 1
ATOM 4442 O O . ASN A 1 557 ? 23.736 -19.238 25.120 1.00 34.50 557 ASN A O 1
ATOM 4446 N N . GLN A 1 558 ? 23.409 -17.672 23.554 1.00 35.41 558 GLN A N 1
ATOM 4447 C CA . GLN A 1 558 ? 24.833 -17.328 23.455 1.00 35.41 558 GLN A CA 1
ATOM 4448 C C . GLN A 1 558 ? 25.048 -15.815 23.453 1.00 35.41 558 GLN A C 1
ATOM 4450 O O . GLN A 1 558 ? 24.683 -15.098 22.526 1.00 35.41 558 GLN A O 1
ATOM 4455 N N . HIS A 1 559 ? 25.685 -15.339 24.524 1.00 32.78 559 HIS A N 1
ATOM 4456 C CA . HIS A 1 559 ? 26.189 -13.977 24.638 1.00 32.78 559 HIS A CA 1
ATOM 4457 C C . HIS A 1 559 ? 27.410 -13.780 23.729 1.00 32.78 559 HIS A C 1
ATOM 4459 O O . HIS A 1 559 ? 28.438 -14.426 23.926 1.00 32.78 559 HIS A O 1
ATOM 4465 N N . THR A 1 560 ? 27.358 -12.789 22.839 1.00 44.00 560 THR A N 1
ATOM 4466 C CA . THR A 1 560 ? 28.559 -12.186 22.241 1.00 44.00 560 THR A CA 1
ATOM 4467 C C . THR A 1 560 ? 28.875 -10.861 22.947 1.00 44.00 560 THR A C 1
ATOM 4469 O O . THR A 1 560 ? 28.103 -9.908 22.806 1.00 44.00 560 THR A O 1
ATOM 4472 N N . PRO A 1 561 ? 29.980 -10.743 23.704 1.00 44.47 561 PRO A N 1
ATOM 4473 C CA . PRO A 1 561 ? 30.336 -9.492 24.359 1.00 44.47 561 PRO A CA 1
ATOM 4474 C C . PRO A 1 561 ? 31.170 -8.603 23.430 1.00 44.47 561 PRO A C 1
ATOM 4476 O O . PRO A 1 561 ? 32.291 -8.959 23.068 1.00 44.47 561 PRO A O 1
ATOM 4479 N N . ASN A 1 562 ? 30.705 -7.388 23.132 1.00 34.94 562 ASN A N 1
ATOM 4480 C CA . ASN A 1 562 ? 31.636 -6.307 22.809 1.00 34.94 562 ASN A CA 1
ATOM 4481 C C . ASN A 1 562 ? 31.166 -4.949 23.347 1.00 34.94 562 ASN A C 1
ATOM 4483 O O . ASN A 1 562 ? 29.991 -4.739 23.637 1.00 34.94 562 ASN A O 1
ATOM 4487 N N . LYS A 1 563 ? 32.126 -4.055 23.575 1.00 41.94 563 LYS A N 1
ATOM 4488 C CA . LYS A 1 563 ? 31.994 -2.877 24.437 1.00 41.94 563 LYS A CA 1
ATOM 4489 C C . LYS A 1 563 ? 31.873 -1.610 23.598 1.00 41.94 563 LYS A C 1
ATOM 4491 O O . LYS A 1 563 ? 32.757 -1.354 22.784 1.00 41.94 563 LYS A O 1
ATOM 4496 N N . ASN A 1 564 ? 30.925 -0.726 23.917 1.00 36.31 564 ASN A N 1
ATOM 4497 C CA . ASN A 1 564 ? 31.230 0.706 23.868 1.00 36.31 564 ASN A CA 1
ATOM 4498 C C . ASN A 1 564 ? 30.402 1.575 24.830 1.00 36.31 564 ASN A C 1
ATOM 4500 O O . ASN A 1 564 ? 29.439 1.128 25.445 1.00 36.31 564 ASN A O 1
ATOM 4504 N N . LYS A 1 565 ? 30.913 2.787 25.065 1.00 36.06 565 LYS A N 1
ATOM 4505 C CA . LYS A 1 565 ? 30.697 3.609 26.269 1.00 36.06 565 LYS A CA 1
ATOM 4506 C C . LYS A 1 565 ? 29.458 4.517 26.214 1.00 36.06 565 LYS A C 1
ATOM 4508 O O . LYS A 1 565 ? 29.261 5.169 25.201 1.00 36.06 565 LYS A O 1
ATOM 4513 N N . ARG A 1 566 ? 28.873 4.762 27.405 1.00 33.56 566 ARG A N 1
ATOM 4514 C CA . ARG A 1 566 ? 28.064 5.947 27.815 1.00 33.56 566 ARG A CA 1
ATOM 4515 C C . ARG A 1 566 ? 26.733 6.135 27.047 1.00 33.56 566 ARG A C 1
ATOM 4517 O O . ARG A 1 566 ? 26.692 6.084 25.835 1.00 33.56 566 ARG A O 1
ATOM 4524 N N . ARG A 1 567 ? 25.615 6.439 27.712 1.00 34.94 567 ARG A N 1
ATOM 4525 C CA . ARG A 1 567 ? 25.451 7.430 28.796 1.00 34.94 567 ARG A CA 1
ATOM 4526 C C . ARG A 1 567 ? 24.413 6.963 29.833 1.00 34.94 567 ARG A C 1
ATOM 4528 O O . ARG A 1 567 ? 23.457 6.292 29.479 1.00 34.94 567 ARG A O 1
ATOM 4535 N N . SER A 1 568 ? 24.602 7.342 31.097 1.00 34.59 568 SER A N 1
ATOM 4536 C CA . SER A 1 568 ? 23.609 7.157 32.170 1.00 34.59 568 SER A CA 1
ATOM 4537 C C . SER A 1 568 ? 22.648 8.347 32.221 1.00 34.59 568 SER A C 1
ATOM 4539 O O . SER A 1 568 ? 23.104 9.466 31.980 1.00 34.59 568 SER A O 1
ATOM 4541 N N . PHE A 1 569 ? 21.381 8.118 32.585 1.00 35.03 569 PHE A N 1
ATOM 4542 C CA . PHE A 1 569 ? 20.713 8.839 33.681 1.00 35.03 569 PHE A CA 1
ATOM 4543 C C . PHE A 1 569 ? 19.456 8.079 34.157 1.00 35.03 569 PHE A C 1
ATOM 4545 O O . PHE A 1 569 ? 18.856 7.344 33.383 1.00 35.03 569 PHE A O 1
ATOM 4552 N N . TYR A 1 570 ? 19.088 8.278 35.430 1.00 36.22 570 TYR A N 1
ATOM 4553 C CA . TYR A 1 570 ? 17.939 7.699 36.153 1.00 36.22 570 TYR A CA 1
ATOM 4554 C C . TYR A 1 570 ? 17.832 6.165 36.229 1.00 36.22 570 TYR A C 1
ATOM 4556 O O . TYR A 1 570 ? 17.303 5.494 35.350 1.00 36.22 570 TYR A O 1
ATOM 4564 N N . GLY A 1 571 ? 18.229 5.634 37.389 1.00 29.59 571 GLY A N 1
ATOM 4565 C CA . GLY A 1 571 ? 17.649 4.414 37.953 1.00 29.59 571 GLY A CA 1
ATOM 4566 C C . GLY A 1 571 ? 16.674 4.762 39.085 1.00 29.59 571 GLY A C 1
ATOM 4567 O O . GLY A 1 571 ? 16.778 5.835 39.681 1.00 29.59 571 GLY A O 1
ATOM 4568 N N . GLY A 1 572 ? 15.752 3.850 39.397 1.00 30.02 572 GLY A N 1
ATOM 4569 C CA . GLY A 1 572 ? 14.829 3.947 40.530 1.00 30.02 572 GLY A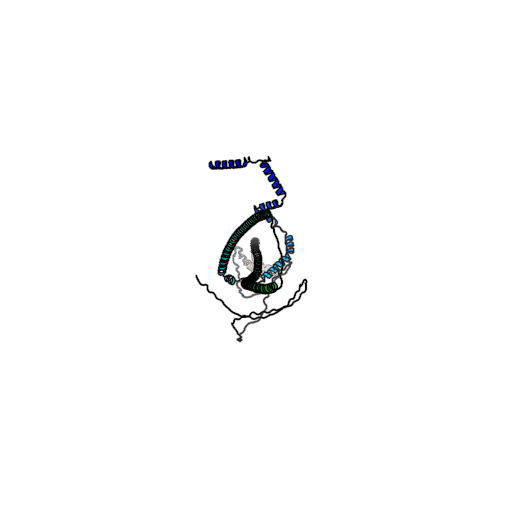 CA 1
ATOM 4570 C C . GLY A 1 572 ? 14.570 2.554 41.097 1.00 30.02 572 GLY A C 1
ATOM 4571 O O . GLY A 1 572 ? 13.987 1.711 40.422 1.00 30.02 572 GLY A O 1
ATOM 4572 N N . SER A 1 573 ? 15.074 2.286 42.300 1.00 32.44 573 SER A N 1
ATOM 4573 C CA . SER A 1 573 ? 15.146 0.933 42.863 1.00 32.44 573 SER A CA 1
ATOM 4574 C C . SER A 1 573 ? 13.887 0.526 43.625 1.00 32.44 573 SER A C 1
ATOM 4576 O O . SER A 1 573 ? 13.376 1.299 44.429 1.00 32.44 573 SER A O 1
ATOM 4578 N N . SER A 1 574 ? 13.505 -0.748 43.530 1.00 34.19 574 SER A N 1
ATOM 4579 C CA . SER A 1 574 ? 13.083 -1.519 44.711 1.00 34.19 574 SER A CA 1
ATOM 4580 C C . SER A 1 574 ? 13.225 -3.024 44.462 1.00 34.19 574 SER A C 1
ATOM 4582 O O . SER A 1 574 ? 12.700 -3.561 43.492 1.00 34.19 574 SER A O 1
ATOM 4584 N N . ASN A 1 575 ? 13.952 -3.707 45.349 1.00 32.47 575 ASN A N 1
ATOM 4585 C CA . ASN A 1 575 ? 13.906 -5.165 45.455 1.00 32.47 575 ASN A CA 1
ATOM 4586 C C . ASN A 1 575 ? 12.721 -5.546 46.345 1.00 32.47 575 ASN A C 1
ATOM 4588 O O . ASN A 1 575 ? 12.553 -4.944 47.403 1.00 32.47 575 ASN A O 1
ATOM 4592 N N . PHE A 1 576 ? 12.028 -6.632 46.013 1.00 31.16 576 PHE A N 1
ATOM 4593 C CA . PHE A 1 576 ? 11.442 -7.511 47.025 1.00 31.16 576 PHE A CA 1
ATOM 4594 C C . PHE A 1 576 ? 11.703 -8.969 46.643 1.00 31.16 576 PHE A C 1
ATOM 4596 O O . PHE A 1 576 ? 11.673 -9.319 45.466 1.00 31.16 576 PHE A O 1
ATOM 4603 N N . ASN A 1 577 ? 12.039 -9.795 47.635 1.00 32.12 577 ASN A N 1
ATOM 4604 C CA . ASN A 1 577 ? 12.521 -11.160 47.434 1.00 32.12 577 ASN A CA 1
ATOM 4605 C C . ASN A 1 577 ? 11.885 -12.119 48.450 1.00 32.12 577 ASN A C 1
ATOM 4607 O O . ASN A 1 577 ? 12.356 -12.236 49.581 1.00 32.12 577 ASN A O 1
ATOM 4611 N N . SER A 1 578 ? 10.820 -12.791 48.026 1.00 31.75 578 SER A N 1
ATOM 4612 C CA . SER A 1 578 ? 10.197 -13.958 48.660 1.00 31.75 578 SER A CA 1
ATOM 4613 C C . SER A 1 578 ? 9.116 -14.491 47.707 1.00 31.75 578 SER A C 1
ATOM 4615 O O . SER A 1 578 ? 8.525 -13.724 46.954 1.00 31.75 578 SER A O 1
ATOM 4617 N N . GLY A 1 579 ? 8.803 -15.782 47.655 1.00 29.47 579 GLY A N 1
ATOM 4618 C CA . GLY A 1 579 ? 9.441 -16.947 48.268 1.00 29.47 579 GLY A CA 1
ATOM 4619 C C . GLY A 1 579 ? 8.707 -18.198 47.773 1.00 29.47 579 GLY A C 1
ATOM 4620 O O . GLY A 1 579 ? 7.488 -18.165 47.623 1.00 29.47 579 GLY A O 1
ATOM 4621 N N . GLY A 1 580 ? 9.424 -19.275 47.447 1.00 30.67 580 GLY A N 1
ATOM 4622 C CA . GLY A 1 580 ? 8.802 -20.467 46.861 1.00 30.67 580 GLY A CA 1
ATOM 4623 C C . GLY A 1 580 ? 7.948 -21.246 47.866 1.00 30.67 580 GLY A C 1
ATOM 4624 O O . GLY A 1 580 ? 8.378 -21.456 48.998 1.00 30.67 580 GLY A O 1
ATOM 4625 N N . PHE A 1 581 ? 6.777 -21.721 47.433 1.00 31.95 581 PHE A N 1
ATOM 4626 C CA . PHE A 1 581 ? 5.995 -22.722 48.161 1.00 31.95 581 PHE A CA 1
ATOM 4627 C C . PHE A 1 581 ? 5.359 -23.726 47.194 1.00 31.95 581 PHE A C 1
ATOM 4629 O O . PHE A 1 581 ? 4.445 -23.399 46.439 1.00 31.95 581 PHE A O 1
ATOM 4636 N N . ASP A 1 582 ? 5.847 -24.964 47.239 1.00 36.06 582 ASP A N 1
ATOM 4637 C CA . ASP A 1 582 ? 5.230 -26.108 46.571 1.00 36.06 582 ASP A CA 1
ATOM 4638 C C . ASP A 1 582 ? 3.924 -26.505 47.270 1.00 36.06 582 ASP A C 1
ATOM 4640 O O . ASP A 1 582 ? 3.866 -26.591 48.498 1.00 36.06 582 ASP A O 1
ATOM 4644 N N . SER A 1 583 ? 2.890 -26.855 46.500 1.00 34.50 583 SER A N 1
ATOM 4645 C CA . SER A 1 583 ? 1.802 -27.699 47.016 1.00 34.50 583 SER A CA 1
ATOM 4646 C C . SER A 1 583 ? 1.096 -28.493 45.912 1.00 34.50 583 SER A C 1
ATOM 4648 O O . SER A 1 583 ? 0.285 -27.996 45.136 1.00 34.50 583 SER A O 1
ATOM 4650 N N . ASN A 1 584 ? 1.386 -29.795 45.872 1.00 36.88 584 ASN A N 1
ATOM 4651 C CA . ASN A 1 584 ? 0.668 -30.762 45.044 1.00 36.88 584 ASN A CA 1
ATOM 4652 C C . ASN A 1 584 ? -0.804 -30.880 45.477 1.00 36.88 584 ASN A C 1
ATOM 4654 O O . ASN A 1 584 ? -1.067 -31.210 46.635 1.00 36.88 584 ASN A O 1
ATOM 4658 N N . ARG A 1 585 ? -1.756 -30.815 44.534 1.00 35.56 585 ARG A N 1
ATOM 4659 C CA . ARG A 1 585 ? -3.063 -31.482 44.693 1.00 35.56 585 ARG A CA 1
ATOM 4660 C C . ARG A 1 585 ? -3.610 -32.032 43.376 1.00 35.56 585 ARG A C 1
ATOM 4662 O O . ARG A 1 585 ? -3.855 -31.310 42.420 1.00 35.56 585 ARG A O 1
ATOM 4669 N N . LYS A 1 586 ? -3.848 -33.346 43.363 1.00 37.97 586 LYS A N 1
ATOM 4670 C CA . LYS A 1 586 ? -4.644 -34.043 42.342 1.00 37.97 586 LYS A CA 1
ATOM 4671 C C . LYS A 1 586 ? -6.129 -33.768 42.601 1.00 37.97 586 LYS A C 1
ATOM 4673 O O . LYS A 1 586 ? -6.541 -33.837 43.756 1.00 37.97 586 LYS A O 1
ATOM 4678 N N . THR A 1 587 ? -6.958 -33.671 41.562 1.00 35.19 587 THR A N 1
ATOM 4679 C CA . THR A 1 587 ? -7.938 -34.739 41.248 1.00 35.19 587 THR A CA 1
ATOM 4680 C C . THR A 1 587 ? -8.686 -34.499 39.936 1.00 35.19 587 THR A C 1
ATOM 4682 O O . THR A 1 587 ? -8.887 -33.379 39.488 1.00 35.19 587 THR A O 1
ATOM 4685 N N . SER A 1 588 ? -9.073 -35.608 39.308 1.00 34.22 588 SER A N 1
ATOM 4686 C CA . SER A 1 588 ? -9.861 -35.674 38.076 1.00 34.22 588 SER A CA 1
ATOM 4687 C C . SER A 1 588 ? -11.355 -35.496 38.350 1.00 34.22 588 SER A C 1
ATOM 4689 O O . SER A 1 588 ? -11.857 -36.090 39.306 1.00 34.22 588 SER A O 1
ATOM 4691 N N . ARG A 1 589 ? -12.084 -34.862 37.419 1.00 35.75 589 ARG A N 1
ATOM 4692 C CA . ARG A 1 589 ? -13.239 -35.529 36.786 1.00 35.75 589 ARG A CA 1
ATOM 4693 C C . ARG A 1 589 ? -13.644 -34.902 35.451 1.00 35.75 589 ARG A C 1
ATOM 4695 O O . ARG A 1 589 ? -13.689 -33.688 35.307 1.00 35.75 589 ARG A O 1
ATOM 4702 N N . LYS A 1 590 ? -13.993 -35.764 34.491 1.00 39.28 590 LYS A N 1
ATOM 4703 C CA . LYS A 1 590 ? -14.836 -35.399 33.343 1.00 39.28 590 LYS A CA 1
ATOM 4704 C C . LYS A 1 590 ? -16.287 -35.301 33.818 1.00 39.28 590 LYS A C 1
ATOM 4706 O O . LYS A 1 590 ? -16.711 -36.154 34.597 1.00 39.28 590 LYS A O 1
ATOM 4711 N N . VAL A 1 591 ? -17.055 -34.374 33.253 1.00 33.69 591 VAL A N 1
ATOM 4712 C CA . VAL A 1 591 ? -18.514 -34.500 33.140 1.00 33.69 591 VAL A CA 1
ATOM 4713 C C . VAL A 1 591 ? -18.878 -34.249 31.683 1.00 33.69 591 VAL A C 1
ATOM 4715 O O . VAL A 1 591 ? -18.581 -33.193 31.134 1.00 33.69 591 VAL A O 1
ATOM 4718 N N . SER A 1 592 ? -19.469 -35.256 31.054 1.00 37.19 592 SER A N 1
ATOM 4719 C CA . SER A 1 592 ? -20.131 -35.160 29.756 1.00 37.19 592 SER A CA 1
ATOM 4720 C C . SER A 1 592 ? -21.623 -34.938 29.979 1.00 37.19 592 SER A C 1
ATOM 4722 O O . SER A 1 592 ? -22.207 -35.598 30.838 1.00 37.19 592 SER A O 1
ATOM 4724 N N . SER A 1 593 ? -22.246 -34.082 29.176 1.00 38.78 593 SER A N 1
ATOM 4725 C CA . SER A 1 593 ? -23.702 -33.979 29.071 1.00 38.78 593 SER A CA 1
ATOM 4726 C C . SER A 1 593 ? -24.109 -34.005 27.600 1.00 38.78 593 SER A C 1
ATOM 4728 O O . SER A 1 593 ? -23.630 -33.214 26.790 1.00 38.78 593 SER A O 1
ATOM 4730 N N . GLU A 1 594 ? -24.970 -34.956 27.254 1.00 31.73 594 GLU A N 1
ATOM 4731 C CA . GLU A 1 594 ? -25.586 -35.059 25.931 1.00 31.73 594 GLU A CA 1
ATOM 4732 C C . GLU A 1 594 ? -26.758 -34.078 25.811 1.00 31.73 594 GLU A C 1
ATOM 4734 O O . GLU A 1 594 ? -27.448 -33.781 26.788 1.00 31.73 594 GLU A O 1
ATOM 4739 N N . THR A 1 595 ? -27.020 -33.597 24.597 1.00 39.62 595 THR A N 1
ATOM 4740 C CA . THR A 1 595 ? -28.210 -32.800 24.286 1.00 39.62 595 THR A CA 1
ATOM 4741 C C . THR A 1 595 ? -29.395 -33.712 23.969 1.00 39.62 595 THR A C 1
ATOM 4743 O O . THR A 1 595 ? -29.524 -34.241 22.864 1.00 39.62 595 THR A O 1
ATOM 4746 N N . ALA A 1 596 ? -30.291 -33.885 24.941 1.00 41.25 596 ALA A N 1
ATOM 4747 C CA . ALA A 1 596 ? -31.575 -34.544 24.717 1.00 41.25 596 ALA A CA 1
ATOM 4748 C C . ALA A 1 596 ? -32.496 -33.679 23.834 1.00 41.25 596 ALA A C 1
ATOM 4750 O O . ALA A 1 596 ? -32.529 -32.455 23.966 1.00 41.25 596 ALA A O 1
ATOM 4751 N N . LYS A 1 597 ? -33.262 -34.323 22.945 1.00 41.88 597 LYS A N 1
ATOM 4752 C CA . LYS A 1 597 ? -34.313 -33.677 22.145 1.00 41.88 597 LYS A CA 1
ATOM 4753 C C . LYS A 1 597 ? -35.640 -33.655 22.904 1.00 41.88 597 LYS A C 1
ATOM 4755 O O . LYS A 1 597 ? -36.064 -34.705 23.386 1.00 41.88 597 LYS A O 1
ATOM 4760 N N . ALA A 1 598 ? -36.318 -32.513 22.869 1.00 42.75 598 ALA A N 1
ATOM 4761 C CA . ALA A 1 598 ? -37.773 -32.373 22.914 1.00 42.75 598 ALA A CA 1
ATOM 4762 C C . ALA A 1 598 ? -38.138 -31.110 22.119 1.00 42.75 598 ALA A C 1
ATOM 4764 O O . ALA A 1 598 ? -37.522 -30.064 22.420 1.00 42.75 598 ALA A O 1
#

Organism: Candidozyma auris (NCBI:txid498019)

InterPro domains:
  IPR031398 SWI5-dependent HO expression protein 3 [PF17078] (211-452)

Foldseek 3Di:
DDPVVVVVVVVVVVVVCCVVPDPPDDDDDDPDDPVRVVVVVVVVVVVVCVVDVVVVVVVVVVVCVVCVPVCVVVVVVPPDDDDPVNVVVVCVVCVVVVVVVVVVVVVVVVPPPPDPDVVNVVVPPPVVVVVVVVVVVVVVVVVVVVVVVVVVVVVVVVVVVVVVVVVVVVVVVVVVVVVVVVVVVVVVVVVPPDDDDDDDDDDDDYDDDDDDDVVVVVCVVVVVVVVVVVVVVVVVVVVVVVVVVVVVVVVVVVVVVVVVVVVVVVVVVVVVVVVVVVVVVVVVVVVVVVVVVVVVVVVVVVVVVVVVVVVVVVVVVVVVVVVVVVVVVVVVVVVVVVVVVVVVVVVVVVVVVVVVVVVVVVVVVVVVVVVVVVVVVVVVVVVVVVVVVVVVVVVVVVVVVVVVVLVVVVVVLVVVVVVLVVLVVVLVVLVVVCVVCVCPQVVCCVPVVDNDDSVVVSVVSVVVNVPDPPPDPPPDDDDDDDDDDDDDDDDDDDDDDDDDDDDDDDDDDDDDDDDDDDDDDDDDDDDDDDDDDDDDDDDDDDDDDDDDDDDDDDDDDDDDDDDDDDDDDDDDDDDDDDDDDDDDDDDDDDDDDDDDDD

Solvent-accessible surface area (backbone atoms only — not comparable to full-atom values): 37422 Å² total; per-residue (Å²): 135,56,71,67,59,52,50,57,49,51,56,50,48,53,51,50,50,56,74,71,71,64,84,85,84,75,94,76,96,73,98,67,53,71,71,53,53,52,48,51,49,50,53,51,49,52,48,51,48,69,71,36,60,67,52,55,51,50,50,52,47,49,49,48,68,75,48,57,75,66,63,57,57,67,67,60,73,70,67,88,74,78,50,71,67,58,52,51,52,51,47,62,77,40,41,67,62,54,51,50,52,52,49,54,50,50,52,56,71,69,50,84,74,79,72,81,46,70,68,58,64,70,65,58,61,63,63,73,47,49,58,49,50,55,52,49,50,53,49,53,55,52,48,52,53,49,52,54,50,49,52,55,51,49,52,54,47,50,61,44,52,53,48,51,50,55,48,50,55,54,49,51,53,51,52,54,53,52,46,56,57,46,57,66,43,56,73,48,57,78,74,68,84,81,85,85,91,89,87,92,86,92,90,90,88,93,84,93,87,84,73,79,55,72,54,38,54,49,47,46,52,50,42,50,48,49,49,51,50,48,48,48,52,49,50,54,48,49,49,56,49,46,60,51,47,49,58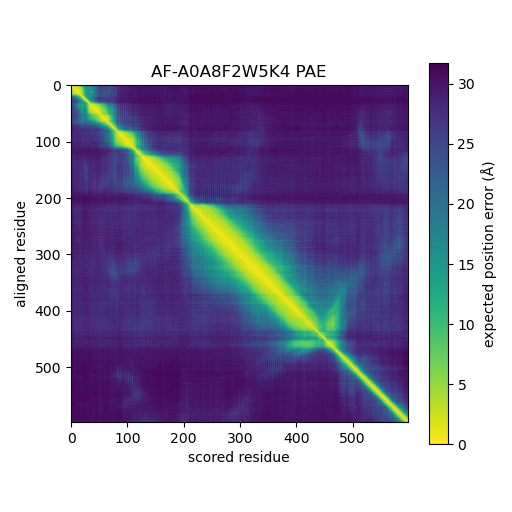,48,49,54,52,48,50,51,50,50,51,49,56,48,51,51,48,54,51,50,52,54,51,47,62,50,49,54,49,54,48,52,55,49,53,50,55,47,51,54,52,49,54,53,48,53,52,51,52,51,50,50,52,52,50,48,53,50,50,54,51,50,51,50,54,50,50,52,53,49,55,51,50,53,52,51,47,54,53,47,54,50,50,54,51,50,52,53,49,52,53,49,49,53,49,51,51,51,57,49,51,53,51,53,49,55,47,50,52,52,51,54,47,50,55,49,52,57,50,48,56,50,47,64,48,50,52,50,54,49,51,53,50,51,49,53,49,50,50,53,46,52,51,50,53,49,51,50,52,50,50,52,53,51,51,50,52,50,51,52,51,48,52,50,52,52,48,51,52,51,50,53,54,47,51,54,51,46,53,51,53,52,50,54,49,52,50,47,70,79,33,76,63,45,71,55,52,44,37,72,72,70,73,50,90,73,62,64,66,61,53,52,48,57,50,50,55,56,69,64,58,71,84,71,91,65,85,86,74,90,72,88,86,89,74,91,86,88,77,88,86,86,80,91,84,91,81,83,89,80,96,74,90,80,78,86,91,84,82,82,86,80,86,79,86,82,89,86,89,80,92,76,83,86,83,87,79,88,85,79,90,82,90,81,89,81,90,84,81,89,88,90,82,89,83,87,88,78,90,86,89,77,91,82,87,78,90,78,90,83,90,78,89,80,90,83,89,83,80,86,82,89,80,89,87,84,89,82,90,84,89,82,79,93,80,91,79,93,80,89,84,90,81,89,84,88,83,81,88,82,88,132

Mean predicted aligned error: 25.25 Å

pLDDT: mean 71.11, std 24.14, range [28.56, 98.44]

Secondary structure (DSSP, 8-state):
--HHHHHHHHHHHHHHHHHHH------------HHHHHHHHHHHHHHHHHH-HHHHHHHHHHHHHH-TTTTHHHHHTTSTT--HHHHHHHHHHHHHHHHHHHHHHHHHHHS------HHHHTTS-HHHHHHHHHHHHHHHHHHHHHHHHHHHHHHHHHHHHHHHHHHHHHHHHHHHHHHHHHHHHHHHHTTT--------------------SHHHHHHHHHHHHHHHHHHHHHHHHHHHHHHHHHHHHHHHHHHHHHHHHHHHHHHHHHHHHHHHHHHHHHHHHHHHHHHHHHHHHHHHHHHHHHHHHHHHHHHHHHHHHHHHHHHHHHHHHHHHHHHHHHHHHHHHHHHHHHHHHHHHHHHHHHHHHHHHHHHHHHHHHHHHHHHHHHHHHHHHHHHHHHHHHHHHHHHHHHHHHHHHHHHHHHHHHHHHHHHH-TTHHHHHHHHH-----HHHHHHHHHHHHHS-TT-----------------------------------------------PPPP-----------------------------------------------------------------------------

Radius of gyration: 84.36 Å; Cα contacts (8 Å, |Δi|>4): 34; chains: 1; bounding box: 174×103×282 Å

Sequence (598 aa):
MDTTSYNCLNDRILKLELQVGDNSTNKCNHGQSLAAEVAELSAKVERFYKANGELQTLERILETVNDPKKHVAEIKSRNDKVSEAEKQEMLLAKFPAIREAYTNLSELSMLDIPQLSAEIVKRIDLTSVKEKEEAIEAIVRAYHVLVVKNSIVFEKYMALMERENNFWINVERKLNEMRLRLDMLEDKELKEKGRVTSPKKMESPTKKSTSRVIEQLQHEIDKLKSELEGLRESNQSYKKRYDLLSKKNDSLVDQLANAKHENDMIGALLKRKERRIADLEEEFNDVHSSNENLKLANKNLKIRCDNLQESSATSTAEHERLKIAYDALIASQHEYKRHYQQEMDGLYRSFEVYKKESARTIDDLSAKLDSNDKDYDTLLESLTAKRKSMDNINVNKNKAILSLLVSLAKAAKVHGEESKEILSENVDVVSSLKEKYPDLKEKIKEREKIDVDIESILSTASESLSTSFGDIDIDGKPSGQRNASSRRRRGNTSSSNNKRNSMRLDSPEPGTTIALPKQRYTSSSGSRNMSSSGNSQSRSGSRSNRNSQIFPNDNNNQHTPNKNKRRSFYGGSSNFNSGGFDSNRKTSRKVSSETAKA